Protein 5KXJ (pdb70)

Radius of gyration: 22.77 Å; Cα contacts (8 Å, |Δi|>4): 1100; chains: 1; bounding box: 61×58×51 Å

Sequence (481 aa):
MMTTPELSCDVLIIGSGAAGLSLALRLAEKHKVIVLLSKGPVDSIASHVEDTLIAGAGICDRHAVEFVASNARTCVQWLIDQGVKEVETTLVSSRAQNHPNIQVLERSNAVDLIISDKMGLPGPRRVVGAWIWWNRNKEWVETTCHAKSSVVLATGGASKVYQYTTTNPDISSGDGIAMAWRAGCRVANLEFNQFHPTALYHPQARNFLLTEALRGEGAYLKRPDGSRFMPDVDERGELAPRDIVARAIDHEMKQLGADCMFLDISHKPDDFVRQHFPMIYAKLLDLGMDLTKEPIPVVPAAHYTCGGVVVDDYGRTDVDDGLYAIGEVSYTGLHGANRMMAASSNNSSLLECCLVYGWSSAAMDIDDRRRMPSVHSSVDALPAWDESRVENADERVVIQHNWHEELRLLMWDYVGIVRTTKRLERALRRITMLQQQEIDEYYANFRVSNNLLELRNLVQVAELIVVRRCAMMRKESRGLHFTLDYPQQQLAESGPSILSPLT

Nearest PDB structures (foldseek):
  5kxj-assembly1_A  TM=1.002E+00  e=9.322E-103  Salmonella enterica subsp. enterica serovar Typhimurium str. LT2
  1chu-assembly1_A-2  TM=9.814E-01  e=1.203E-83  Escherichia coli
  1knr-assembly1_A  TM=9.264E-01  e=1.292E-79  Escherichia coli
  6b58-assembly2_C  TM=8.233E-01  e=4.698E-39  Escherichia coli
  2e5v-assembly2_B  TM=7.877E-01  e=3.736E-39  Sulfurisphaera tokodaii

Structure (mmCIF, N/CA/C/O backbone):
data_5KXJ
#
_entry.id   5KXJ
#
_cell.length_a   290.937
_cell.length_b   290.937
_cell.length_c   290.937
_cell.angle_alpha   90.00
_cell.angle_beta   90.00
_cell.angle_gamma   90.00
#
_symmetry.space_group_name_H-M   'F 41 3 2'
#
loop_
_entity.id
_entity.type
_entity.pdbx_description
1 polymer 'L-aspartate oxidase'
2 non-polymer GLYCEROL
3 non-polymer 1,2-ETHANEDIOL
4 non-polymer 'SULFATE ION'
5 non-polymer 'ASPARTIC ACID'
6 water water
#
loop_
_atom_site.group_PDB
_atom_site.id
_atom_site.type_symbol
_atom_site.label_atom_id
_atom_site.label_alt_id
_atom_site.label_comp_id
_atom_site.label_asym_id
_atom_site.label_entity_id
_atom_site.label_seq_id
_atom_site.pdbx_PDB_ins_code
_atom_site.Cartn_x
_atom_site.Cartn_y
_atom_site.Cartn_z
_atom_site.occupancy
_atom_site.B_iso_or_equiv
_atom_site.auth_seq_id
_atom_site.auth_comp_id
_atom_site.auth_asym_id
_atom_site.auth_atom_id
_atom_site.pdbx_PDB_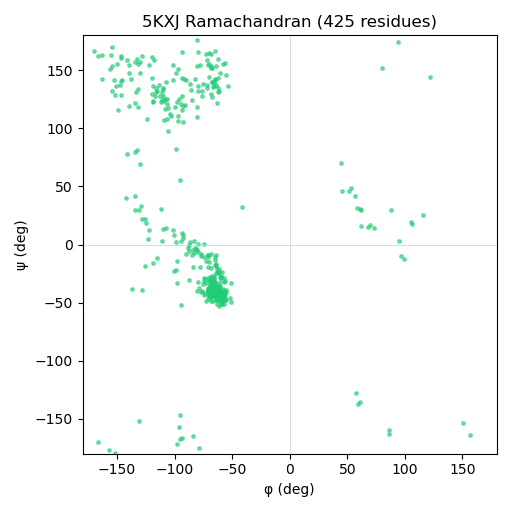model_num
ATOM 1 N N . MET A 1 1 ? 4.173 30.308 15.595 1.00 83.58 1 MET A N 1
ATOM 2 C CA . MET A 1 1 ? 5.489 29.783 15.240 1.00 77.33 1 MET A CA 1
ATOM 3 C C . MET A 1 1 ? 5.587 29.421 13.756 1.00 70.05 1 MET A C 1
ATOM 4 O O . MET A 1 1 ? 6.118 30.202 12.967 1.00 64.58 1 MET A O 1
ATOM 9 N N . MET A 1 2 ? 5.075 28.255 13.368 1.00 58.50 2 MET A N 1
ATOM 10 C CA . MET A 1 2 ? 5.189 27.811 11.981 1.00 61.02 2 MET A CA 1
ATOM 11 C C . MET A 1 2 ? 4.100 28.443 11.124 1.00 63.78 2 MET A C 1
ATOM 12 O O . MET A 1 2 ? 2.960 28.597 11.564 1.00 62.36 2 MET A O 1
ATOM 17 N N . THR A 1 3 ? 4.454 28.802 9.889 1.00 51.06 3 THR A N 1
ATOM 18 C CA . THR A 1 3 ? 3.512 29.483 9.015 1.00 54.67 3 THR A CA 1
ATOM 19 C C . THR A 1 3 ? 3.877 29.240 7.558 1.00 45.71 3 THR A C 1
ATOM 20 O O . THR A 1 3 ? 4.990 28.816 7.233 1.00 41.18 3 THR A O 1
ATOM 24 N N . THR A 1 4 ? 2.919 29.513 6.686 1.00 46.11 4 THR A N 1
ATOM 25 C CA . THR A 1 4 ? 3.141 29.371 5.253 1.00 45.34 4 THR A CA 1
ATOM 26 C C . THR A 1 4 ? 4.137 30.427 4.787 1.00 42.19 4 THR A C 1
ATOM 27 O O . THR A 1 4 ? 3.959 31.613 5.091 1.00 42.96 4 THR A O 1
ATOM 31 N N . PRO A 1 5 ? 5.185 30.045 4.061 1.00 40.50 5 PRO A N 1
ATOM 32 C CA . PRO A 1 5 ? 6.186 31.034 3.636 1.00 38.00 5 PRO A CA 1
ATOM 33 C C . PRO A 1 5 ? 5.597 32.050 2.672 1.00 42.93 5 PRO A C 1
ATOM 34 O O . PRO A 1 5 ? 4.770 31.717 1.818 1.00 35.15 5 PRO A O 1
ATOM 38 N N . GLU A 1 6 ? 6.034 33.304 2.811 1.00 39.30 6 GLU A N 1
ATOM 39 C CA . GLU A 1 6 ? 5.592 34.329 1.868 1.00 42.49 6 GLU A CA 1
ATOM 40 C C . GLU A 1 6 ? 6.169 34.097 0.482 1.00 35.04 6 GLU A C 1
ATOM 41 O O . GLU A 1 6 ? 5.539 34.462 -0.515 1.00 38.51 6 GLU A O 1
ATOM 47 N N . LEU A 1 7 ? 7.361 33.503 0.402 1.00 32.44 7 LEU A N 1
ATOM 48 C CA . LEU A 1 7 ? 8.070 33.270 -0.847 1.00 32.97 7 LEU A CA 1
ATOM 49 C C . LEU A 1 7 ? 8.516 31.817 -0.910 1.00 30.57 7 LEU A C 1
ATOM 50 O O . LEU A 1 7 ? 8.820 31.202 0.114 1.00 30.05 7 LEU A O 1
ATOM 55 N N . SER A 1 8 ? 8.553 31.272 -2.123 1.00 30.79 8 SER A N 1
ATOM 56 C CA . SER A 1 8 ? 9.056 29.924 -2.330 1.00 30.85 8 SER A CA 1
ATOM 57 C C . SER A 1 8 ? 9.764 29.868 -3.675 1.00 36.30 8 SER A C 1
ATOM 58 O O . SER A 1 8 ? 9.312 30.485 -4.645 1.00 34.35 8 SER A O 1
ATOM 61 N N . CYS A 1 9 ? 10.865 29.124 -3.729 1.00 27.80 9 CYS A N 1
ATOM 62 C CA . CYS A 1 9 ? 11.587 28.933 -4.976 1.00 30.42 9 CYS A CA 1
ATOM 63 C C . CYS A 1 9 ? 12.347 27.615 -4.903 1.00 31.09 9 CYS A C 1
ATOM 64 O O . CYS A 1 9 ? 12.436 26.986 -3.849 1.00 28.84 9 CYS A O 1
ATOM 67 N N . ASP A 1 10 ? 12.896 27.197 -6.049 1.00 24.79 10 ASP A N 1
ATOM 68 C CA . ASP A 1 10 ? 13.815 26.065 -6.059 1.00 24.95 10 ASP A CA 1
ATOM 69 C C . ASP A 1 10 ? 15.210 26.482 -5.628 1.00 29.16 10 ASP A C 1
ATOM 70 O O . ASP A 1 10 ? 15.888 25.738 -4.908 1.00 26.97 10 ASP A O 1
ATOM 75 N N . VAL A 1 11 ? 15.671 27.651 -6.075 1.00 23.68 11 VAL A N 1
ATOM 76 C CA . VAL A 1 11 ? 17.010 28.123 -5.740 1.00 19.95 11 VAL A CA 1
ATOM 77 C C . VAL A 1 11 ? 16.908 29.582 -5.336 1.00 25.92 11 VAL A C 1
ATOM 78 O O . VAL A 1 11 ? 16.424 30.407 -6.117 1.00 24.92 11 VAL A O 1
ATOM 82 N N . LEU A 1 12 ? 17.349 29.903 -4.118 1.00 21.81 12 LEU A N 1
ATOM 83 C CA . LEU A 1 12 ? 17.441 31.283 -3.664 1.00 21.03 12 LEU A CA 1
ATOM 84 C C . LEU A 1 12 ? 18.894 31.720 -3.821 1.00 25.31 12 LEU A C 1
ATOM 85 O O . LEU A 1 12 ? 19.788 31.128 -3.205 1.00 26.67 12 LEU A O 1
ATOM 90 N N . ILE A 1 13 ? 19.136 32.729 -4.656 1.00 22.93 13 ILE A N 1
ATOM 91 C CA . ILE A 1 13 ? 20.482 33.265 -4.849 1.00 21.28 13 ILE A CA 1
ATOM 92 C C . ILE A 1 13 ? 20.558 34.605 -4.144 1.00 23.67 13 ILE A C 1
ATOM 93 O O . ILE A 1 13 ? 19.843 35.545 -4.508 1.00 24.11 13 ILE A O 1
ATOM 98 N N . ILE A 1 14 ? 21.433 34.694 -3.142 1.00 21.78 14 ILE A N 1
ATOM 99 C CA . ILE A 1 14 ? 21.589 35.890 -2.330 1.00 21.78 14 ILE A CA 1
ATOM 100 C C . ILE A 1 14 ? 22.766 36.682 -2.890 1.00 27.04 14 ILE A C 1
ATOM 101 O O . ILE A 1 14 ? 23.934 36.305 -2.711 1.00 24.33 14 ILE A O 1
ATOM 106 N N . GLY A 1 15 ? 22.460 37.788 -3.564 1.00 28.15 15 GLY A N 1
ATOM 107 C CA . GLY A 1 15 ? 23.488 38.608 -4.173 1.00 29.15 15 GLY A CA 1
ATOM 108 C C . GLY A 1 15 ? 23.267 38.732 -5.664 1.00 33.16 15 GLY A C 1
ATOM 109 O O . GLY A 1 15 ? 22.810 37.784 -6.304 1.00 29.34 15 GLY A O 1
ATOM 110 N N . SER A 1 16 ? 23.572 39.895 -6.232 1.00 30.26 16 SER A N 1
ATOM 111 C CA . SER A 1 16 ? 23.208 40.183 -7.615 1.00 35.59 16 SER A CA 1
ATOM 112 C C . SER A 1 16 ? 24.388 40.721 -8.412 1.00 38.19 16 SER A C 1
ATOM 113 O O . SER A 1 16 ? 24.204 41.514 -9.337 1.00 36.26 16 SER A O 1
ATOM 116 N N . GLY A 1 17 ? 25.602 40.320 -8.066 1.00 38.82 17 GLY A N 1
ATOM 117 C CA . GLY A 1 17 ? 26.757 40.656 -8.867 1.00 35.31 17 GLY A CA 1
ATOM 118 C C . GLY A 1 17 ? 26.914 39.671 -10.004 1.00 38.85 17 GLY A C 1
ATOM 119 O O . GLY A 1 17 ? 26.013 38.890 -10.320 1.00 29.58 17 GLY A O 1
ATOM 120 N N . ALA A 1 18 ? 28.100 39.683 -10.610 1.00 30.90 18 ALA A N 1
ATOM 121 C CA . ALA A 1 18 ? 28.344 38.775 -11.729 1.00 33.52 18 ALA A CA 1
ATOM 122 C C . ALA A 1 18 ? 28.177 37.318 -11.320 1.00 30.89 18 ALA A C 1
ATOM 123 O O . ALA A 1 18 ? 27.650 36.505 -12.093 1.00 27.56 18 ALA A O 1
ATOM 125 N N . ALA A 1 19 ? 28.645 36.953 -10.121 1.00 26.02 19 ALA A N 1
ATOM 126 C CA . ALA A 1 19 ? 28.532 35.569 -9.674 1.00 28.40 19 ALA A CA 1
ATOM 127 C C . ALA A 1 19 ? 27.068 35.153 -9.548 1.00 25.14 19 ALA A C 1
ATOM 128 O O . ALA A 1 19 ? 26.655 34.118 -10.084 1.00 25.14 19 ALA A O 1
ATOM 130 N N . GLY A 1 20 ? 26.271 35.950 -8.832 1.00 25.47 20 GLY A N 1
ATOM 131 C CA . GLY A 1 20 ? 24.876 35.578 -8.632 1.00 27.27 20 GLY A CA 1
ATOM 132 C C . GLY A 1 20 ? 24.080 35.538 -9.927 1.00 27.15 20 GLY A C 1
ATOM 133 O O . GLY A 1 20 ? 23.311 34.606 -10.160 1.00 22.98 20 GLY A O 1
ATOM 134 N N . LEU A 1 21 ? 24.240 36.555 -10.777 1.00 25.11 21 LEU A N 1
ATOM 135 C CA . LEU A 1 21 ? 23.413 36.636 -11.982 1.00 23.66 21 LEU A CA 1
ATOM 136 C C . LEU A 1 21 ? 23.799 35.573 -12.999 1.00 26.44 21 LEU A C 1
ATOM 137 O O . LEU A 1 21 ? 22.925 35.007 -13.665 1.00 25.55 21 LEU A O 1
ATOM 142 N N . SER A 1 22 ? 25.104 35.303 -13.160 1.00 24.10 22 SER A N 1
ATOM 143 C CA . SER A 1 22 ? 25.493 34.261 -14.106 1.00 27.09 22 SER A CA 1
ATOM 144 C C . SER A 1 22 ? 25.023 32.897 -13.626 1.00 25.39 22 SER A C 1
ATOM 145 O O . SER A 1 22 ? 24.530 32.092 -14.421 1.00 24.75 22 SER A O 1
ATOM 148 N N . LEU A 1 23 ? 25.111 32.620 -12.319 1.00 21.96 23 LEU A N 1
ATOM 149 C CA . LEU A 1 23 ? 24.568 31.345 -11.848 1.00 21.59 23 LEU A CA 1
ATOM 150 C C . LEU A 1 23 ? 23.050 31.292 -12.029 1.00 21.49 23 LEU A C 1
ATOM 151 O O . LEU A 1 23 ? 22.487 30.228 -12.338 1.00 22.52 23 LEU A O 1
ATOM 156 N N . ALA A 1 24 ? 22.378 32.431 -11.839 1.00 21.68 24 ALA A N 1
ATOM 157 C CA . ALA A 1 24 ? 20.926 32.479 -11.994 1.00 20.86 24 ALA A CA 1
ATOM 158 C C . ALA A 1 24 ? 20.512 32.071 -13.400 1.00 26.33 24 ALA A C 1
ATOM 159 O O . ALA A 1 24 ? 19.582 31.274 -13.578 1.00 24.50 24 ALA A O 1
ATOM 161 N N . LEU A 1 25 ? 21.204 32.603 -14.415 1.00 23.64 25 LEU A N 1
ATOM 162 C CA . LEU A 1 25 ? 20.898 32.224 -15.791 1.00 27.16 25 LEU A CA 1
ATOM 163 C C . LEU A 1 25 ? 21.098 30.728 -16.019 1.00 25.66 25 LEU A C 1
ATOM 164 O O . LEU A 1 25 ? 20.303 30.096 -16.724 1.00 24.35 25 LEU A O 1
ATOM 169 N N . ARG A 1 26 ? 22.149 30.136 -15.429 1.00 23.68 26 ARG A N 1
ATOM 170 C CA . ARG A 1 26 ? 22.352 28.694 -15.560 1.00 26.09 26 ARG A CA 1
ATOM 171 C C . ARG A 1 26 ? 21.193 27.910 -14.967 1.00 21.61 26 ARG A C 1
ATOM 172 O O . ARG A 1 26 ? 20.650 27.005 -15.601 1.00 26.50 26 ARG A O 1
ATOM 180 N N . LEU A 1 27 ? 20.849 28.197 -13.712 1.00 22.11 27 LEU A N 1
ATOM 181 C CA . LEU A 1 27 ? 19.862 27.378 -13.019 1.00 22.28 27 LEU A CA 1
ATOM 182 C C . LEU A 1 27 ? 18.441 27.645 -13.505 1.00 22.57 27 LEU A C 1
ATOM 183 O O . LEU A 1 27 ? 17.590 26.746 -13.454 1.00 24.97 27 LEU A O 1
ATOM 188 N N . ALA A 1 28 ? 18.162 28.857 -13.981 1.00 22.20 28 ALA A N 1
ATOM 189 C CA . ALA A 1 28 ? 16.787 29.193 -14.359 1.00 19.68 28 ALA A CA 1
ATOM 190 C C . ALA A 1 28 ? 16.363 28.543 -15.661 1.00 24.83 28 ALA A C 1
ATOM 191 O O . ALA A 1 28 ? 15.174 28.572 -15.993 1.00 26.97 28 ALA A O 1
ATOM 193 N N . GLU A 1 29 ? 17.305 27.957 -16.400 1.00 27.11 29 GLU A N 1
ATOM 194 C CA . GLU A 1 29 ? 16.933 27.138 -17.538 1.00 27.54 29 GLU A CA 1
ATOM 195 C C . GLU A 1 29 ? 15.992 26.015 -17.111 1.00 29.65 29 GLU A C 1
ATOM 196 O O . GLU A 1 29 ? 15.108 25.624 -17.875 1.00 27.79 29 GLU A O 1
ATOM 202 N N . LYS A 1 30 ? 16.125 25.520 -15.876 1.00 24.70 30 LYS A N 1
ATOM 203 C CA . LYS A 1 30 ? 15.327 24.389 -15.409 1.00 29.37 30 LYS A CA 1
ATOM 204 C C . LYS A 1 30 ? 14.563 24.632 -14.116 1.00 28.75 30 LYS A C 1
ATOM 205 O O . LYS A 1 30 ? 13.620 23.880 -13.843 1.00 29.99 30 LYS A O 1
ATOM 211 N N . HIS A 1 31 ? 14.922 25.636 -13.320 1.00 26.91 31 HIS A N 1
ATOM 212 C CA . HIS A 1 31 ? 14.426 25.765 -11.956 1.00 26.47 31 HIS A CA 1
ATOM 213 C C . HIS A 1 31 ? 13.891 27.169 -11.725 1.00 29.36 31 HIS A C 1
ATOM 214 O O . HIS A 1 31 ? 14.296 28.113 -12.402 1.00 25.48 31 HIS A O 1
ATOM 221 N N . LYS A 1 32 ? 12.994 27.296 -10.737 1.00 25.50 32 LYS A N 1
ATOM 222 C CA . LYS A 1 32 ? 12.477 28.602 -10.322 1.00 23.68 32 LYS A CA 1
ATOM 223 C C . LYS A 1 32 ? 13.486 29.267 -9.395 1.00 25.26 32 LYS A C 1
ATOM 224 O O . LYS A 1 32 ? 13.792 28.747 -8.314 1.00 26.33 32 LYS A O 1
ATOM 230 N N . VAL A 1 33 ? 14.002 30.416 -9.810 1.00 24.15 33 VAL A N 1
ATOM 231 C CA . VAL A 1 33 ? 15.103 31.075 -9.122 1.00 23.00 33 VAL A CA 1
ATOM 232 C C . VAL A 1 33 ? 14.613 32.409 -8.579 1.00 24.99 33 VAL A C 1
ATOM 233 O O . VAL A 1 33 ? 13.934 33.158 -9.288 1.00 23.12 33 VAL A O 1
ATOM 237 N N . ILE A 1 34 ? 14.957 32.712 -7.331 1.00 22.53 34 ILE A N 1
ATOM 238 C CA . ILE A 1 34 ? 14.813 34.064 -6.796 1.00 22.82 34 ILE A CA 1
ATOM 239 C C . ILE A 1 34 ? 16.210 34.639 -6.590 1.00 25.08 34 ILE A C 1
ATOM 240 O O . ILE A 1 34 ? 17.081 33.982 -6.013 1.00 26.43 34 ILE A O 1
ATOM 245 N N . VAL A 1 35 ? 16.428 35.859 -7.072 1.00 24.91 35 VAL A N 1
ATOM 246 C CA . VAL A 1 35 ? 17.677 36.577 -6.838 1.00 23.13 35 VAL A CA 1
ATOM 247 C C . VAL A 1 35 ? 17.392 37.708 -5.863 1.00 25.21 35 VAL A C 1
ATOM 248 O O . VAL A 1 35 ? 16.515 38.540 -6.109 1.00 27.34 35 VAL A O 1
ATOM 252 N N A LEU A 1 36 ? 18.103 37.733 -4.734 0.75 24.65 36 LEU A N 1
ATOM 253 N N B LEU A 1 36 ? 18.182 37.759 -4.796 0.25 25.16 36 LEU A N 1
ATOM 254 C CA A LEU A 1 36 ? 17.965 38.827 -3.782 0.75 27.33 36 LEU A CA 1
ATOM 255 C CA B LEU A 1 36 ? 18.086 38.773 -3.758 0.25 29.10 36 LEU A CA 1
ATOM 256 C C A LEU A 1 36 ? 19.048 39.850 -4.067 0.75 27.75 36 LEU A C 1
ATOM 257 C C B LEU A 1 36 ? 19.106 39.865 -4.053 0.25 28.89 36 LEU A C 1
ATOM 258 O O A LEU A 1 36 ? 20.237 39.525 -4.019 0.75 28.31 36 LEU A O 1
ATOM 259 O O B LEU A 1 36 ? 20.314 39.615 -4.003 0.25 30.31 36 LEU A O 1
ATOM 268 N N . SER A 1 37 ? 18.631 41.072 -4.353 1.00 31.36 37 SER A N 1
ATOM 269 C CA . SER A 1 37 ? 19.513 42.199 -4.604 1.00 40.05 37 SER A CA 1
ATOM 270 C C . SER A 1 37 ? 19.346 43.221 -3.487 1.00 41.99 37 SER A C 1
ATOM 271 O O . SER A 1 37 ? 18.219 43.609 -3.158 1.00 36.65 37 SER A O 1
ATOM 274 N N . LYS A 1 38 ? 20.465 43.655 -2.905 1.00 42.01 38 LYS A N 1
ATOM 275 C CA . LYS A 1 38 ? 20.399 44.622 -1.811 1.00 52.89 38 LYS A CA 1
ATOM 276 C C . LYS A 1 38 ? 19.915 45.987 -2.287 1.00 52.38 38 LYS A C 1
ATOM 277 O O . LYS A 1 38 ? 19.272 46.717 -1.524 1.00 54.82 38 LYS A O 1
ATOM 283 N N . GLY A 1 39 ? 20.206 46.350 -3.534 1.00 58.25 39 GLY A N 1
ATOM 284 C CA . GLY A 1 39 ? 19.755 47.610 -4.077 1.00 56.25 39 GLY A CA 1
ATOM 285 C C . GLY A 1 39 ? 19.110 47.418 -5.431 1.00 73.46 39 GLY A C 1
ATOM 286 O O . GLY A 1 39 ? 18.542 46.362 -5.723 1.00 74.67 39 GLY A O 1
ATOM 287 N N . PRO A 1 40 ? 19.167 48.440 -6.283 1.00 81.74 40 PRO A N 1
ATOM 288 C CA . PRO A 1 40 ? 18.828 48.224 -7.693 1.00 91.17 40 PRO A CA 1
ATOM 289 C C . PRO A 1 40 ? 19.835 47.282 -8.333 1.00 92.40 40 PRO A C 1
ATOM 290 O O . PRO A 1 40 ? 21.031 47.327 -8.035 1.00 100.12 40 PRO A O 1
ATOM 294 N N . VAL A 1 41 ? 19.338 46.411 -9.206 1.00 86.61 41 VAL A N 1
ATOM 295 C CA . VAL A 1 41 ? 20.181 45.382 -9.807 1.00 81.57 41 VAL A CA 1
ATOM 296 C C . VAL A 1 41 ? 21.268 45.995 -10.694 1.00 87.72 41 VAL A C 1
ATOM 297 O O . VAL A 1 41 ? 21.029 46.968 -11.418 1.00 89.99 41 VAL A O 1
ATOM 301 N N . ASP A 1 61 ? 47.568 32.845 -23.392 1.00 104.03 61 ASP A N 1
ATOM 302 C CA . ASP A 1 61 ? 48.416 32.081 -22.480 1.00 96.28 61 ASP A CA 1
ATOM 303 C C . ASP A 1 61 ? 47.854 30.676 -22.249 1.00 83.37 61 ASP A C 1
ATOM 304 O O . ASP A 1 61 ? 46.644 30.451 -22.339 1.00 81.65 61 ASP A O 1
ATOM 309 N N . SER A 1 62 ? 48.744 29.733 -21.957 1.00 68.28 62 SER A N 1
ATOM 310 C CA . SER A 1 62 ? 48.354 28.344 -21.787 1.00 57.70 62 SER A CA 1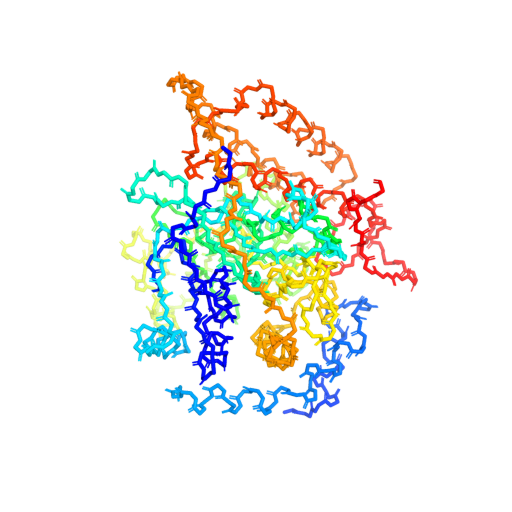
ATOM 311 C C . SER A 1 62 ? 47.753 28.109 -20.403 1.00 56.94 62 SER A C 1
ATOM 312 O O . SER A 1 62 ? 47.865 28.938 -19.494 1.00 47.07 62 SER A O 1
ATOM 315 N N . ILE A 1 63 ? 47.105 26.952 -20.253 1.00 43.50 63 ILE A N 1
ATOM 316 C CA . ILE A 1 63 ? 46.652 26.527 -18.933 1.00 40.53 63 ILE A CA 1
ATOM 317 C C . ILE A 1 63 ? 47.836 26.445 -17.979 1.00 44.83 63 ILE A C 1
ATOM 318 O O . ILE A 1 63 ? 47.765 26.907 -16.832 1.00 38.36 63 ILE A O 1
ATOM 323 N N . ALA A 1 64 ? 48.963 25.901 -18.454 1.00 39.71 64 ALA A N 1
ATOM 324 C CA . ALA A 1 64 ? 50.117 25.699 -17.583 1.00 47.28 64 ALA A CA 1
ATOM 325 C C . ALA A 1 64 ? 50.666 27.024 -17.068 1.00 46.06 64 ALA A C 1
ATOM 326 O O . ALA A 1 64 ? 51.063 27.129 -15.902 1.00 43.59 64 ALA A O 1
ATOM 328 N N . SER A 1 65 ? 50.713 28.046 -17.923 1.00 39.47 65 SER A N 1
ATOM 329 C CA . SER A 1 65 ? 51.253 29.325 -17.474 1.00 43.30 65 SER A CA 1
ATOM 330 C C . SER A 1 65 ? 50.263 30.065 -16.577 1.00 42.06 65 SER A C 1
ATOM 331 O O . SER A 1 65 ? 50.677 30.770 -15.647 1.00 40.43 65 SER A O 1
ATOM 334 N N . HIS A 1 66 ? 48.963 29.922 -16.837 1.00 36.02 66 HIS A N 1
ATOM 335 C CA . HIS A 1 66 ? 47.982 30.489 -15.919 1.00 36.32 66 HIS A CA 1
ATOM 336 C C . HIS A 1 66 ? 48.106 29.848 -14.547 1.00 33.65 66 HIS A C 1
ATOM 337 O O . HIS A 1 66 ? 48.025 30.532 -13.517 1.00 33.25 66 HIS A O 1
ATOM 344 N N . VAL A 1 67 ? 48.303 28.530 -14.511 1.00 33.18 67 VAL A N 1
ATOM 345 C CA . VAL A 1 67 ? 48.444 27.843 -13.233 1.00 30.12 67 VAL A CA 1
ATOM 346 C C . VAL A 1 67 ? 49.683 28.344 -12.500 1.00 32.19 67 VAL A C 1
ATOM 347 O O . VAL A 1 67 ? 49.631 28.669 -11.310 1.00 30.10 67 VAL A O 1
ATOM 351 N N . GLU A 1 68 ? 50.817 28.415 -13.201 1.00 31.68 68 GLU A N 1
ATOM 352 C CA . GLU A 1 68 ? 52.039 28.860 -12.540 1.00 38.05 68 GLU A CA 1
ATOM 353 C C . GLU A 1 68 ? 51.926 30.308 -12.076 1.00 32.65 68 GLU A C 1
ATOM 354 O O . GLU A 1 68 ? 52.372 30.646 -10.972 1.00 34.40 68 GLU A O 1
ATOM 360 N N . ASP A 1 69 ? 51.333 31.176 -12.902 1.00 34.94 69 ASP A N 1
ATOM 361 C CA . ASP A 1 69 ? 51.158 32.574 -12.506 1.00 40.67 69 ASP A CA 1
ATOM 362 C C . ASP A 1 69 ? 50.272 32.691 -11.275 1.00 34.28 69 ASP A C 1
ATOM 363 O O . ASP A 1 69 ? 50.544 33.501 -10.382 1.00 34.96 69 ASP A O 1
ATOM 368 N N . THR A 1 70 ? 49.200 31.896 -11.220 1.00 28.08 70 THR A N 1
ATOM 369 C CA . THR A 1 70 ? 48.307 31.919 -10.064 1.00 31.16 70 THR A CA 1
ATOM 370 C C . THR A 1 70 ? 49.023 31.465 -8.802 1.00 31.56 70 THR A C 1
ATOM 371 O O . THR A 1 70 ? 48.867 32.072 -7.734 1.00 31.64 70 THR A O 1
ATOM 375 N N . LEU A 1 71 ? 49.805 30.385 -8.904 1.00 29.77 71 LEU A N 1
ATOM 376 C CA . LEU A 1 71 ? 50.539 29.883 -7.747 1.00 29.76 71 LEU A CA 1
ATOM 377 C C . LEU A 1 71 ? 51.538 30.912 -7.238 1.00 32.48 71 LEU A C 1
ATOM 378 O O . LEU A 1 71 ? 51.701 31.081 -6.025 1.00 32.95 71 LEU A O 1
ATOM 383 N N . ILE A 1 72 ? 52.241 31.586 -8.148 1.00 31.92 72 ILE A N 1
ATOM 384 C CA . ILE A 1 72 ? 5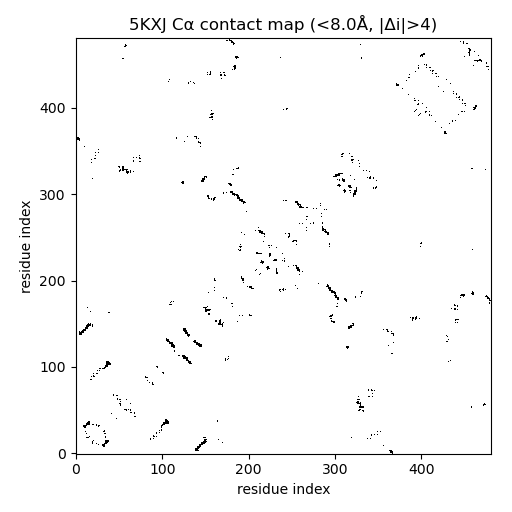3.199 32.603 -7.729 1.00 35.15 72 ILE A CA 1
ATOM 385 C C . ILE A 1 72 ? 52.474 33.745 -7.031 1.00 32.40 72 ILE A C 1
ATOM 386 O O . ILE A 1 72 ? 52.882 34.203 -5.957 1.00 33.10 72 ILE A O 1
ATOM 391 N N . ALA A 1 73 ? 51.389 34.229 -7.644 1.00 31.95 73 ALA A N 1
ATOM 392 C CA . ALA A 1 73 ? 50.614 35.313 -7.043 1.00 33.49 73 ALA A CA 1
ATOM 393 C C . ALA A 1 73 ? 50.116 34.934 -5.653 1.00 29.61 73 ALA A C 1
ATOM 394 O O . ALA A 1 73 ? 50.108 35.768 -4.741 1.00 32.48 73 ALA A O 1
ATOM 396 N N . GLY A 1 74 ? 49.715 33.677 -5.464 1.00 30.92 74 GLY A N 1
ATOM 397 C CA . GLY A 1 74 ? 49.210 33.226 -4.179 1.00 28.93 74 GLY A CA 1
ATOM 398 C C . GLY A 1 74 ? 50.259 33.021 -3.110 1.00 30.68 74 GLY A C 1
ATOM 399 O O . GLY A 1 74 ? 49.920 32.605 -1.997 1.00 30.57 74 GLY A O 1
ATOM 400 N N . ALA A 1 75 ? 51.529 33.278 -3.434 1.00 31.07 75 ALA A N 1
ATOM 401 C CA . ALA A 1 75 ? 52.636 33.272 -2.477 1.00 36.14 75 ALA A CA 1
ATOM 402 C C . ALA A 1 75 ? 52.781 31.926 -1.771 1.00 37.67 75 ALA A C 1
ATOM 403 O O . ALA A 1 75 ? 53.195 31.861 -0.612 1.00 37.60 75 ALA A O 1
ATOM 405 N N . GLY A 1 76 ? 52.443 30.840 -2.462 1.00 32.71 76 GLY A N 1
ATOM 406 C CA . GLY A 1 76 ? 52.795 29.514 -2.009 1.00 39.64 76 GLY A CA 1
ATOM 407 C C . GLY A 1 76 ? 51.752 28.773 -1.205 1.00 38.43 76 GLY A C 1
ATOM 408 O O . GLY A 1 76 ? 52.038 27.665 -0.741 1.00 36.97 76 GLY A O 1
ATOM 409 N N . ILE A 1 77 ? 50.555 29.329 -1.009 1.00 28.10 77 ILE A N 1
ATOM 410 C CA . ILE A 1 77 ? 49.553 28.598 -0.249 1.00 27.12 77 ILE A CA 1
ATOM 411 C C . ILE A 1 77 ? 48.279 28.369 -1.048 1.00 26.71 77 ILE A C 1
ATOM 412 O O . ILE A 1 77 ? 47.261 27.966 -0.479 1.00 29.15 77 ILE A O 1
ATOM 417 N N . CYS A 1 78 ? 48.308 28.601 -2.365 1.00 28.68 78 CYS A N 1
ATOM 418 C CA . CYS A 1 78 ? 47.193 28.168 -3.197 1.00 28.45 78 CYS A CA 1
ATOM 419 C C . CYS A 1 78 ? 46.945 26.684 -3.002 1.00 27.74 78 CYS A C 1
ATOM 420 O O . CYS A 1 78 ? 47.879 25.907 -2.787 1.00 27.31 78 CYS A O 1
ATOM 423 N N . ASP A 1 79 ? 45.680 26.294 -3.082 1.00 27.24 79 ASP A N 1
ATOM 424 C CA . ASP A 1 79 ? 45.320 24.891 -3.265 1.00 29.14 79 ASP A CA 1
ATOM 425 C C . ASP A 1 79 ? 45.482 24.567 -4.744 1.00 26.96 79 ASP A C 1
ATOM 426 O O . ASP A 1 79 ? 44.689 25.020 -5.577 1.00 23.84 79 ASP A O 1
ATOM 431 N N . ARG A 1 80 ? 46.501 23.769 -5.072 1.00 26.79 80 ARG A N 1
ATOM 432 C CA . ARG A 1 80 ? 46.797 23.493 -6.475 1.00 29.82 80 ARG A CA 1
ATOM 433 C C . ARG A 1 80 ? 45.626 22.818 -7.178 1.00 26.38 80 ARG A C 1
ATOM 434 O O . ARG A 1 80 ? 45.390 23.056 -8.370 1.00 27.13 80 ARG A O 1
ATOM 442 N N . HIS A 1 81 ? 44.904 21.946 -6.470 1.00 29.90 81 HIS A N 1
ATOM 443 C CA . HIS A 1 81 ? 43.718 21.306 -7.044 1.00 31.72 81 HIS A CA 1
ATOM 444 C C . HIS A 1 81 ? 42.721 22.345 -7.551 1.00 29.12 81 HIS A C 1
ATOM 445 O O . HIS A 1 81 ? 42.202 22.239 -8.671 1.00 26.70 81 HIS A O 1
ATOM 452 N N . ALA A 1 82 ? 42.435 23.356 -6.732 1.00 25.94 82 ALA A N 1
ATOM 453 C CA . ALA A 1 82 ? 41.491 24.394 -7.134 1.00 23.52 82 ALA A CA 1
ATOM 454 C C . ALA A 1 82 ? 42.044 25.238 -8.276 1.00 22.36 82 ALA A C 1
ATOM 455 O O . ALA A 1 82 ? 41.296 25.655 -9.165 1.00 24.09 82 ALA A O 1
ATOM 457 N N . VAL A 1 83 ? 43.352 25.522 -8.254 1.00 26.64 83 VAL A N 1
ATOM 458 C CA . VAL A 1 83 ? 43.965 26.312 -9.318 1.00 22.36 83 VAL A CA 1
ATOM 459 C C . VAL A 1 83 ? 43.844 25.585 -10.655 1.00 24.88 83 VAL A C 1
ATOM 460 O O . VAL A 1 83 ? 43.494 26.185 -11.678 1.00 24.71 83 VAL A O 1
ATOM 464 N N . GLU A 1 84 ? 44.165 24.288 -10.669 1.00 23.02 84 GLU A N 1
ATOM 465 C CA . GLU A 1 84 ? 44.061 23.525 -11.911 1.00 25.46 84 GLU A CA 1
ATOM 466 C C . GLU A 1 84 ? 42.615 23.389 -12.358 1.00 23.85 84 GLU A C 1
ATOM 467 O O . GLU A 1 84 ? 42.339 23.383 -13.563 1.00 23.26 84 GLU A O 1
ATOM 473 N N . PHE A 1 85 ? 41.693 23.261 -11.402 1.00 23.23 85 PHE A N 1
ATOM 474 C CA . PHE A 1 85 ? 40.262 23.184 -11.714 1.00 23.91 85 PHE A CA 1
ATOM 475 C C . PHE A 1 85 ? 39.798 24.430 -12.457 1.00 26.04 85 PHE A C 1
ATOM 476 O O . PHE A 1 85 ? 39.146 24.347 -13.505 1.00 24.35 85 PHE A O 1
ATOM 484 N N . VAL A 1 86 ? 40.143 25.601 -11.930 1.00 21.71 86 VAL A N 1
ATOM 485 C CA . VAL A 1 86 ? 39.718 26.844 -12.563 1.00 25.76 86 VAL A CA 1
ATOM 486 C C . VAL A 1 86 ? 40.432 27.048 -13.895 1.00 26.64 86 VAL A C 1
ATOM 487 O O . VAL A 1 86 ? 39.801 27.412 -14.890 1.00 23.66 86 VAL A O 1
ATOM 491 N N . ALA A 1 87 ? 41.751 26.820 -13.948 1.00 26.00 87 ALA A N 1
ATOM 492 C CA . ALA A 1 87 ? 42.475 27.085 -15.193 1.00 24.14 87 ALA A CA 1
ATOM 493 C C . ALA A 1 87 ? 42.021 26.164 -16.319 1.00 25.71 87 ALA A C 1
ATOM 494 O O . ALA A 1 87 ? 41.952 26.584 -17.484 1.00 27.29 87 ALA A O 1
ATOM 496 N N . SER A 1 88 ? 41.721 24.900 -16.000 1.00 25.77 88 SER A N 1
ATOM 497 C CA . SER A 1 88 ? 41.320 23.957 -17.043 1.00 28.15 88 SER A CA 1
ATOM 498 C C . SER A 1 88 ? 39.954 24.297 -17.621 1.00 22.88 88 SER A C 1
ATOM 499 O O . SER A 1 88 ? 39.707 24.082 -18.814 1.00 25.44 88 SER A O 1
ATOM 502 N N . ASN A 1 89 ? 39.045 24.781 -16.791 1.00 23.75 89 ASN A N 1
ATOM 503 C CA . ASN A 1 89 ? 37.677 25.041 -17.224 1.00 23.26 89 ASN A CA 1
ATOM 504 C C . ASN A 1 89 ? 37.416 26.500 -17.568 1.00 27.98 89 ASN A C 1
ATOM 505 O O . ASN A 1 89 ? 36.284 26.837 -17.922 1.00 26.23 89 ASN A O 1
ATOM 510 N N . ALA A 1 90 ? 38.434 27.360 -17.482 1.00 28.18 90 ALA A N 1
ATOM 511 C CA . ALA A 1 90 ? 38.240 28.795 -17.679 1.00 25.61 90 ALA A CA 1
ATOM 512 C C . ALA A 1 90 ? 37.691 29.108 -19.062 1.00 25.93 90 ALA A C 1
ATOM 513 O O . ALA A 1 90 ? 36.714 29.851 -19.194 1.00 27.83 90 ALA A O 1
ATOM 515 N N . ARG A 1 91 ? 38.328 28.582 -20.112 1.00 22.54 91 ARG A N 1
ATOM 516 C CA . ARG A 1 91 ? 37.941 28.971 -21.463 1.00 24.48 91 ARG A CA 1
ATOM 517 C C . ARG A 1 91 ? 36.499 28.578 -21.784 1.00 29.06 91 ARG A C 1
ATOM 518 O O . ARG A 1 91 ? 35.752 29.374 -22.369 1.00 25.76 91 ARG A O 1
ATOM 526 N N . THR A 1 92 ? 36.087 27.353 -21.433 1.00 24.79 92 THR A N 1
ATOM 527 C CA . THR A 1 92 ? 34.713 26.949 -21.754 1.00 26.37 92 THR A CA 1
ATOM 528 C C . THR A 1 92 ? 33.684 27.739 -20.940 1.00 24.62 92 THR A C 1
ATOM 529 O O . THR A 1 92 ? 32.593 28.043 -21.451 1.00 25.05 92 THR A O 1
ATOM 533 N N . CYS A 1 93 ? 34.009 28.115 -19.695 1.00 24.61 93 CYS A N 1
ATOM 534 C CA . CYS A 1 93 ? 33.067 28.897 -18.900 1.00 25.25 93 CYS A CA 1
ATOM 535 C C . CYS A 1 93 ? 33.001 30.345 -19.376 1.00 25.95 93 CYS A C 1
ATOM 536 O O . CYS A 1 93 ? 31.938 30.979 -19.304 1.00 24.71 93 CYS A O 1
ATOM 539 N N . VAL A 1 94 ? 34.108 30.884 -19.887 1.00 23.21 94 VAL A N 1
ATOM 540 C CA . VAL A 1 94 ? 34.051 32.218 -20.475 1.00 24.76 94 VAL A CA 1
ATOM 541 C C . VAL A 1 94 ? 33.277 32.186 -21.788 1.00 31.32 94 VAL A C 1
ATOM 542 O O . VAL A 1 94 ? 32.513 33.111 -22.100 1.00 26.42 94 VAL A O 1
ATOM 546 N N . GLN A 1 95 ? 33.452 31.128 -22.582 1.00 24.42 95 GLN A N 1
ATOM 547 C CA . GLN A 1 95 ? 32.655 31.018 -23.803 1.00 24.81 95 GLN A CA 1
ATOM 548 C C . GLN A 1 95 ? 31.167 30.977 -23.479 1.00 23.16 95 GLN A C 1
ATOM 549 O O . GLN A 1 95 ? 30.350 31.542 -24.215 1.00 26.16 95 GLN A O 1
ATOM 555 N N . TRP A 1 96 ? 30.794 30.269 -22.411 1.00 23.65 96 TRP A N 1
ATOM 556 C CA . TRP A 1 96 ? 29.392 30.248 -21.994 1.00 29.01 96 TRP A CA 1
ATOM 557 C C . TRP A 1 96 ? 28.899 31.659 -21.693 1.00 26.78 96 TRP A C 1
ATOM 558 O O . TRP A 1 96 ? 27.794 32.046 -22.095 1.00 24.50 96 TRP A O 1
ATOM 569 N N . LEU A 1 97 ? 29.722 32.450 -21.001 1.00 23.59 97 LEU A N 1
ATOM 570 C CA . LEU A 1 97 ? 29.333 33.816 -20.661 1.00 25.62 97 LEU A CA 1
ATOM 571 C C . LEU A 1 97 ? 29.133 34.655 -21.916 1.00 30.12 97 LEU A C 1
ATOM 572 O O . LEU A 1 97 ? 28.139 35.385 -22.036 1.00 30.12 97 LEU A O 1
ATOM 577 N N . ILE A 1 98 ? 30.061 34.552 -22.868 1.00 29.31 98 ILE A N 1
ATOM 578 C CA . ILE A 1 98 ? 29.917 35.247 -24.141 1.00 31.89 98 ILE A CA 1
ATOM 579 C C . ILE A 1 98 ? 28.623 34.842 -24.832 1.00 35.13 98 ILE A C 1
ATOM 580 O O . ILE A 1 98 ? 27.905 35.689 -25.387 1.00 33.79 98 ILE A O 1
ATOM 585 N N . ASP A 1 99 ? 28.310 33.542 -24.828 1.00 29.96 99 ASP A N 1
ATOM 586 C CA . ASP A 1 99 ? 27.113 33.068 -25.509 1.00 33.39 99 ASP A CA 1
ATOM 587 C C . ASP A 1 99 ? 25.825 33.497 -24.813 1.00 27.21 99 ASP A C 1
ATOM 588 O O . ASP A 1 99 ? 24.755 33.399 -25.423 1.00 31.76 99 ASP A O 1
ATOM 593 N N . GLN A 1 100 ? 25.901 33.955 -23.563 1.00 25.33 100 GLN A N 1
ATOM 594 C CA . GLN A 1 100 ? 24.756 34.564 -22.896 1.00 29.37 100 GLN A CA 1
ATOM 595 C C . GLN A 1 100 ? 24.427 35.926 -23.471 1.00 37.57 100 GLN A C 1
ATOM 596 O O . GLN A 1 100 ? 23.388 36.496 -23.117 1.00 39.18 100 GLN A O 1
ATOM 602 N N . GLY A 1 101 ? 25.286 36.456 -24.339 1.00 33.06 101 GLY A N 1
ATOM 603 C CA . GLY A 1 101 ? 24.983 37.667 -25.066 1.00 32.61 101 GLY A CA 1
ATOM 604 C C . GLY A 1 101 ? 25.877 38.849 -24.757 1.00 48.65 101 GLY A C 1
ATOM 605 O O . GLY A 1 101 ? 25.463 39.997 -24.932 1.00 55.99 101 GLY A O 1
ATOM 606 N N . VAL A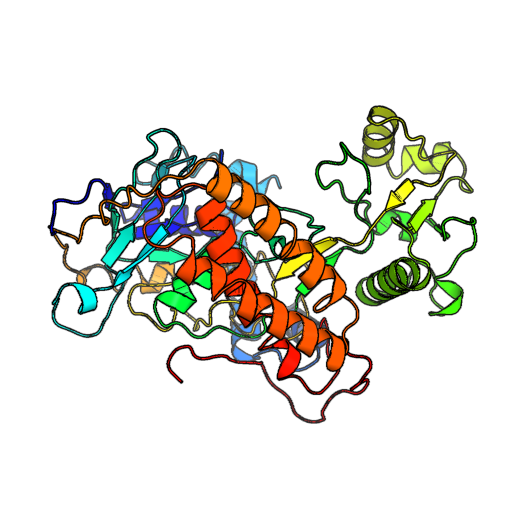 1 102 ? 27.098 38.593 -24.306 1.00 63.72 102 VAL A N 1
ATOM 607 C CA . VAL A 1 102 ? 28.036 39.675 -24.030 1.00 67.28 102 VAL A CA 1
ATOM 608 C C . VAL A 1 102 ? 28.687 40.163 -25.319 1.00 81.12 102 VAL A C 1
ATOM 609 O O . VAL A 1 102 ? 28.773 39.424 -26.303 1.00 83.03 102 VAL A O 1
ATOM 613 N N . LYS A 1 138 ? 32.563 46.980 -17.606 1.00 108.97 138 LYS A N 1
ATOM 614 C CA . LYS A 1 138 ? 31.503 46.205 -16.969 1.00 107.14 138 LYS A CA 1
ATOM 615 C C . LYS A 1 138 ? 30.312 46.038 -17.915 1.00 105.53 138 LYS A C 1
ATOM 616 O O . LYS A 1 138 ? 29.159 45.986 -17.479 1.00 111.92 138 LYS A O 1
ATOM 622 N N . GLU A 1 139 ? 30.603 45.963 -19.217 1.00 98.26 139 GLU A N 1
ATOM 623 C CA . GLU A 1 139 ? 29.602 45.564 -20.204 1.00 83.88 139 GLU A CA 1
ATOM 624 C C . GLU A 1 139 ? 29.147 44.121 -20.010 1.00 80.02 139 GLU A C 1
ATOM 625 O O . GLU A 1 139 ? 28.185 43.692 -20.658 1.00 76.62 139 GLU A O 1
ATOM 631 N N . VAL A 1 140 ? 29.838 43.360 -19.160 1.00 79.17 140 VAL A N 1
ATOM 632 C CA . VAL A 1 140 ? 29.326 42.073 -18.709 1.00 66.62 140 VAL A CA 1
ATOM 633 C C . VAL A 1 140 ? 28.118 42.274 -17.802 1.00 69.24 140 VAL A C 1
ATOM 634 O O . VAL A 1 140 ? 27.121 41.547 -17.902 1.00 50.19 140 VAL A O 1
ATOM 638 N N . GLU A 1 141 ? 28.179 43.275 -16.915 1.00 68.80 141 GLU A N 1
ATOM 639 C CA . GLU A 1 141 ? 27.059 43.541 -16.013 1.00 70.99 141 GLU A CA 1
ATOM 640 C C . GLU A 1 141 ? 25.820 43.981 -16.782 1.00 61.96 141 GLU A C 1
ATOM 641 O O . GLU A 1 141 ? 24.695 43.625 -16.415 1.00 72.04 141 GLU A O 1
ATOM 647 N N . THR A 1 142 ? 26.005 44.759 -17.849 1.00 59.78 142 THR A N 1
ATOM 648 C CA . THR A 1 142 ? 24.862 45.209 -18.637 1.00 73.26 142 THR A CA 1
ATOM 649 C C . THR A 1 142 ? 24.112 44.027 -19.229 1.00 63.42 142 THR A C 1
ATOM 650 O O . THR A 1 142 ? 22.876 43.978 -19.185 1.00 52.25 142 THR A O 1
ATOM 654 N N . THR A 1 143 ? 24.846 43.061 -19.782 1.00 50.72 143 THR A N 1
ATOM 655 C CA . THR A 1 143 ? 24.207 41.869 -20.322 1.00 49.01 143 THR A CA 1
ATOM 656 C C . THR A 1 143 ? 23.576 41.041 -19.209 1.00 38.32 143 THR A C 1
ATOM 657 O O . THR A 1 143 ? 22.407 40.645 -19.302 1.00 42.20 143 THR A O 1
ATOM 661 N N . LEU A 1 144 ? 24.328 40.784 -18.137 1.00 33.15 144 LEU A N 1
ATOM 662 C CA . LEU A 1 144 ? 23.811 39.912 -17.085 1.00 34.70 144 LEU A CA 1
ATOM 663 C C . LEU A 1 144 ? 22.576 40.512 -16.422 1.00 30.79 144 LEU A C 1
ATOM 664 O O . LEU A 1 144 ? 21.605 39.797 -16.154 1.00 32.85 144 LEU A O 1
ATOM 669 N N . VAL A 1 145 ? 22.582 41.826 -16.178 1.00 30.79 145 VAL A N 1
ATOM 670 C CA . VAL A 1 145 ? 21.438 42.459 -15.531 1.00 30.93 145 VAL A CA 1
ATOM 671 C C . VAL A 1 145 ? 20.217 42.402 -16.440 1.00 33.55 145 VAL A C 1
ATOM 672 O O . VAL A 1 145 ? 19.113 42.066 -16.000 1.00 34.29 145 VAL A O 1
ATOM 676 N N A SER A 1 146 ? 20.397 42.751 -17.714 0.69 31.56 146 SER A N 1
ATOM 677 N N B SER A 1 146 ? 20.397 42.719 -17.726 0.31 33.01 146 SER A N 1
ATOM 678 C CA A SER A 1 146 ? 19.288 42.709 -18.659 0.69 33.21 146 SER A CA 1
ATOM 679 C CA B SER A 1 146 ? 19.267 42.706 -18.651 0.31 33.92 146 SER A CA 1
ATOM 680 C C A SER A 1 146 ? 18.720 41.295 -18.775 0.69 31.33 146 SER A C 1
ATOM 681 C C B SER A 1 146 ? 18.712 41.296 -18.828 0.31 32.69 146 SER A C 1
ATOM 682 O O A SER A 1 146 ? 17.502 41.097 -18.701 0.69 34.14 146 SER A O 1
ATOM 683 O O B SER A 1 146 ? 17.491 41.105 -18.867 0.31 35.14 146 SER A O 1
ATOM 688 N N . ARG A 1 147 ? 19.591 40.295 -18.932 1.00 30.96 147 ARG A N 1
ATOM 689 C CA . ARG A 1 147 ? 19.121 38.914 -19.038 1.00 30.54 147 ARG A CA 1
ATOM 690 C C . ARG A 1 147 ? 18.390 38.482 -17.769 1.00 29.61 147 ARG A C 1
ATOM 691 O O . ARG A 1 147 ? 17.331 37.852 -17.834 1.00 27.60 147 ARG A O 1
ATOM 699 N N . ALA A 1 148 ? 18.942 38.802 -16.601 1.00 24.85 148 ALA A N 1
ATOM 700 C CA . ALA A 1 148 ? 18.329 38.324 -15.367 1.00 33.88 148 ALA A CA 1
ATOM 701 C C . ALA A 1 148 ? 16.954 38.948 -15.136 1.00 27.98 148 ALA A C 1
ATOM 702 O O . ALA A 1 148 ? 16.064 38.283 -14.594 1.00 33.11 148 ALA A O 1
ATOM 704 N N . GLN A 1 149 ? 16.753 40.201 -15.561 1.00 24.74 149 GLN A N 1
ATOM 705 C CA . GLN A 1 149 ? 15.479 40.889 -15.393 1.00 27.25 149 GLN A CA 1
ATOM 706 C C . GLN A 1 149 ? 14.457 40.505 -16.452 1.00 28.84 149 GLN A C 1
ATOM 707 O O . GLN A 1 149 ? 13.316 40.972 -16.386 1.00 29.20 149 GLN A O 1
ATOM 713 N N . ASN A 1 150 ? 14.848 39.693 -17.434 1.00 28.53 150 ASN A N 1
ATOM 714 C CA . ASN A 1 150 ? 13.961 39.315 -18.529 1.00 27.42 150 ASN A CA 1
ATOM 715 C C . ASN A 1 150 ? 13.948 37.799 -18.709 1.00 26.43 150 ASN A C 1
ATOM 716 O O . ASN A 1 150 ? 13.810 37.299 -19.827 1.00 28.10 150 ASN A O 1
ATOM 721 N N . HIS A 1 151 ? 14.096 37.064 -17.613 1.00 25.78 151 HIS A N 1
ATOM 722 C CA . HIS A 1 151 ? 14.076 35.606 -17.626 1.00 24.43 151 HIS A CA 1
ATOM 723 C C . HIS A 1 151 ? 12.793 35.131 -16.969 1.00 33.36 151 HIS A C 1
ATOM 724 O O . HIS A 1 151 ? 12.511 35.496 -15.810 1.00 28.44 151 HIS A O 1
ATOM 731 N N . PRO A 1 152 ? 11.995 34.326 -17.673 1.00 32.27 152 PRO A N 1
ATOM 732 C CA . PRO A 1 152 ? 10.722 33.861 -17.109 1.00 31.97 152 PRO A CA 1
ATOM 733 C C . PRO A 1 152 ? 10.858 33.128 -15.787 1.00 30.05 152 PRO A C 1
ATOM 734 O O . PRO A 1 152 ? 9.917 33.150 -14.980 1.00 32.40 152 PRO A O 1
ATOM 738 N N . ASN A 1 153 ? 11.987 32.465 -15.545 1.00 25.13 153 ASN A N 1
ATOM 739 C CA . ASN A 1 153 ? 12.175 31.677 -14.334 1.00 25.22 153 ASN A CA 1
ATOM 740 C C . ASN A 1 153 ? 13.025 32.376 -13.277 1.00 25.40 153 ASN A C 1
ATOM 741 O O . ASN A 1 153 ? 13.442 31.726 -12.318 1.00 26.78 153 ASN A O 1
ATOM 746 N N . ILE A 1 154 ? 13.294 33.676 -13.419 1.00 25.10 154 ILE A N 1
ATOM 747 C CA . ILE A 1 154 ? 14.020 34.435 -12.406 1.00 24.23 154 ILE A CA 1
ATOM 748 C C . ILE A 1 154 ? 13.112 35.523 -11.869 1.00 26.14 154 ILE A C 1
ATOM 749 O O . ILE A 1 154 ? 12.550 36.310 -12.639 1.00 29.11 154 ILE A O 1
ATOM 754 N N . GLN A 1 155 ? 12.974 35.576 -10.552 1.00 25.45 155 GLN A N 1
ATOM 755 C CA . GLN A 1 155 ? 12.322 36.702 -9.898 1.00 28.97 155 GLN A CA 1
ATOM 756 C C . GLN A 1 155 ? 13.416 37.490 -9.189 1.00 29.88 155 GLN A C 1
ATOM 757 O O . GLN A 1 155 ? 14.086 36.960 -8.300 1.00 25.86 155 GLN A O 1
ATOM 763 N N . VAL A 1 156 ? 13.629 38.732 -9.606 1.00 32.16 156 VAL A N 1
ATOM 764 C CA . VAL A 1 156 ? 14.622 39.585 -8.960 1.00 37.45 156 VAL A CA 1
ATOM 765 C C . VAL A 1 156 ? 13.913 40.390 -7.882 1.00 31.92 156 VAL A C 1
ATOM 766 O O . VAL A 1 156 ? 12.973 41.137 -8.166 1.00 30.25 156 VAL A O 1
ATOM 770 N N . LEU A 1 157 ? 14.331 40.212 -6.639 1.00 29.04 157 LEU A N 1
ATOM 771 C CA . LEU A 1 157 ? 13.778 40.971 -5.525 1.00 32.85 157 LEU A CA 1
ATOM 772 C C . LEU A 1 157 ? 14.789 42.042 -5.138 1.00 35.39 157 LEU A C 1
ATOM 773 O O . LEU A 1 157 ? 15.865 41.728 -4.629 1.00 36.24 157 LEU A O 1
ATOM 778 N N . GLU A 1 158 ? 14.441 43.300 -5.363 1.00 35.72 158 GLU A N 1
ATOM 779 C CA . GLU A 1 158 ? 15.356 44.382 -5.044 1.00 39.46 158 GLU A CA 1
ATOM 780 C C . GLU A 1 158 ? 15.074 44.915 -3.642 1.00 39.95 158 GLU A C 1
ATOM 781 O O . GLU A 1 158 ? 14.039 44.633 -3.040 1.00 39.89 158 GLU A O 1
ATOM 787 N N . ARG A 1 159 ? 16.019 45.691 -3.120 1.00 39.26 159 ARG A N 1
ATOM 788 C CA . ARG A 1 159 ? 15.899 46.284 -1.783 1.00 36.83 159 ARG A CA 1
ATOM 789 C C . ARG A 1 159 ? 15.412 45.255 -0.758 1.00 36.57 159 ARG A C 1
ATOM 790 O O . ARG A 1 159 ? 14.499 45.499 0.031 1.00 46.97 159 ARG A O 1
ATOM 798 N N . SER A 1 160 ? 16.020 44.070 -0.794 1.00 36.31 160 SER A N 1
ATOM 799 C CA . SER A 1 160 ? 15.715 43.029 0.173 1.00 47.40 160 SER A CA 1
ATOM 800 C C . SER A 1 160 ? 17.023 42.475 0.722 1.00 48.79 160 SER A C 1
ATOM 801 O O . SER A 1 160 ? 17.964 42.217 -0.032 1.00 51.91 160 SER A O 1
ATOM 804 N N . ASN A 1 161 ? 17.083 42.322 2.039 1.00 38.73 161 ASN A N 1
ATOM 805 C CA . ASN A 1 161 ? 18.302 41.912 2.727 1.00 35.80 161 ASN A CA 1
ATOM 806 C C . ASN A 1 161 ? 18.035 40.594 3.432 1.00 35.28 161 ASN A C 1
ATOM 807 O O . ASN A 1 161 ? 17.128 40.512 4.270 1.00 37.78 161 ASN A O 1
ATOM 812 N N . ALA A 1 162 ? 18.827 39.574 3.108 1.00 33.28 162 ALA A N 1
ATOM 813 C CA . ALA A 1 162 ? 18.758 38.321 3.847 1.00 30.93 162 ALA A CA 1
ATOM 814 C C . ALA A 1 162 ? 19.138 38.558 5.300 1.00 33.82 162 ALA A C 1
ATOM 815 O O . ALA A 1 162 ? 20.100 39.271 5.597 1.00 33.01 162 ALA A O 1
ATOM 817 N N . VAL A 1 163 ? 18.356 37.992 6.208 1.00 26.16 163 VAL A N 1
ATOM 818 C CA . VAL A 1 163 ? 18.633 38.116 7.634 1.00 25.98 163 VAL A CA 1
ATOM 819 C C . VAL A 1 163 ? 19.444 36.932 8.139 1.00 35.18 163 VAL A C 1
ATOM 820 O O . VAL A 1 163 ? 20.488 37.100 8.773 1.00 33.39 163 VAL A O 1
ATOM 824 N N . ASP A 1 164 ? 18.983 35.718 7.865 1.00 27.16 164 ASP A N 1
ATOM 825 C CA . ASP A 1 164 ? 19.664 34.520 8.335 1.00 24.38 164 ASP A CA 1
ATOM 826 C C . ASP A 1 164 ? 19.086 33.340 7.584 1.00 29.34 164 ASP A C 1
ATOM 827 O O . ASP A 1 164 ? 17.990 33.426 7.014 1.00 28.23 164 ASP A O 1
ATOM 832 N N . LEU A 1 165 ? 19.826 32.232 7.608 1.00 25.80 165 LEU A N 1
ATOM 833 C CA . LEU A 1 165 ? 19.425 31.007 6.928 1.00 22.62 165 LEU A CA 1
ATOM 834 C C . LEU A 1 165 ? 18.595 30.136 7.864 1.00 28.93 165 LEU A C 1
ATOM 835 O O . LEU A 1 165 ? 18.880 30.052 9.061 1.00 26.80 165 LEU A O 1
ATOM 840 N N . ILE A 1 166 ? 17.562 29.497 7.314 1.00 28.74 166 ILE A N 1
ATOM 841 C CA . ILE A 1 166 ? 16.684 28.621 8.086 1.00 29.02 166 ILE A CA 1
ATOM 842 C C . ILE A 1 166 ? 17.203 27.199 7.934 1.00 27.13 166 ILE A C 1
ATOM 843 O O . ILE A 1 166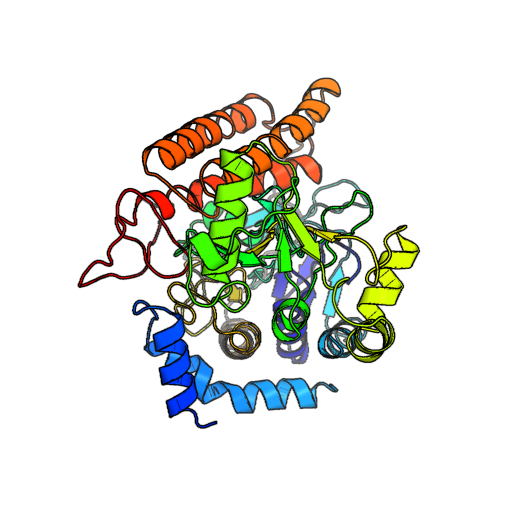 ? 17.324 26.708 6.814 1.00 25.35 166 ILE A O 1
ATOM 848 N N . ILE A 1 167 ? 17.553 26.553 9.048 1.00 28.51 167 ILE A N 1
ATOM 849 C CA . ILE A 1 167 ? 18.188 25.234 9.009 1.00 28.96 167 ILE A CA 1
ATOM 850 C C . ILE A 1 167 ? 17.180 24.188 9.474 1.00 31.52 167 ILE A C 1
ATOM 851 O O . ILE A 1 167 ? 16.439 24.407 10.443 1.00 29.92 167 ILE A O 1
ATOM 856 N N . SER A 1 168 ? 17.189 23.031 8.804 1.00 26.76 168 SER A N 1
ATOM 857 C CA . SER A 1 168 ? 16.142 22.029 8.986 1.00 28.19 168 SER A CA 1
ATOM 858 C C . SER A 1 168 ? 16.072 21.511 10.417 1.00 29.91 168 SER A C 1
ATOM 859 O O . SER A 1 168 ? 14.983 21.214 10.919 1.00 36.27 168 SER A O 1
ATOM 862 N N . ASP A 1 169 ? 17.218 21.345 11.075 1.00 32.62 169 ASP A N 1
ATOM 863 C CA . ASP A 1 169 ? 17.198 20.732 12.398 1.00 37.02 169 ASP A CA 1
ATOM 864 C C . ASP A 1 169 ? 16.620 21.657 13.467 1.00 45.97 169 ASP A C 1
ATOM 865 O O . ASP A 1 169 ? 16.273 21.179 14.551 1.00 56.51 169 ASP A O 1
ATOM 870 N N . LYS A 1 170 ? 16.471 22.949 13.181 1.00 43.06 170 LYS A N 1
ATOM 871 C CA . LYS A 1 170 ? 15.822 23.860 14.114 1.00 48.92 170 LYS A CA 1
ATOM 872 C C . LYS A 1 170 ? 14.304 23.821 14.024 1.00 54.01 170 LYS A C 1
ATOM 873 O O . LYS A 1 170 ? 13.639 24.505 14.804 1.00 58.53 170 LYS A O 1
ATOM 879 N N . MET A 1 171 ? 13.734 23.044 13.101 1.00 45.75 171 MET A N 1
ATOM 880 C CA . MET A 1 171 ? 12.289 22.876 13.032 1.00 46.63 171 MET A CA 1
ATOM 881 C C . MET A 1 171 ? 11.880 21.405 13.066 1.00 51.72 171 MET A C 1
ATOM 882 O O . MET A 1 171 ? 10.774 21.064 12.638 1.00 57.62 171 MET A O 1
ATOM 887 N N . GLY A 1 172 ? 12.740 20.529 13.579 1.00 46.91 172 GLY A N 1
ATOM 888 C CA . GLY A 1 172 ? 12.363 19.141 13.737 1.00 42.77 172 GLY A CA 1
ATOM 889 C C . GLY A 1 172 ? 12.218 18.362 12.455 1.00 51.57 172 GLY A C 1
ATOM 890 O O . GLY A 1 172 ? 11.596 17.292 12.457 1.00 51.04 172 GLY A O 1
ATOM 891 N N . LEU A 1 173 ? 12.765 18.867 11.353 1.00 47.11 173 LEU A N 1
ATOM 892 C CA . LEU A 1 173 ? 12.777 18.088 10.127 1.00 39.01 173 LEU A CA 1
ATOM 893 C C . LEU A 1 173 ? 13.778 16.946 10.260 1.00 42.33 173 LEU A C 1
ATOM 894 O O . LEU A 1 173 ? 14.892 17.150 10.762 1.00 41.25 173 LEU A O 1
ATOM 899 N N . PRO A 1 174 ? 13.423 15.746 9.815 1.00 43.54 174 PRO A N 1
ATOM 900 C CA . PRO A 1 174 ? 14.344 14.614 9.928 1.00 51.16 174 PRO A CA 1
ATOM 901 C C . PRO A 1 174 ? 15.488 14.737 8.935 1.00 46.88 174 PRO A C 1
ATOM 902 O O . PRO A 1 174 ? 15.444 15.508 7.973 1.00 44.92 174 PRO A O 1
ATOM 906 N N . GLY A 1 175 ? 16.528 13.949 9.187 1.00 42.31 175 GLY A N 1
ATOM 907 C CA . GLY A 1 175 ? 17.647 13.856 8.284 1.00 42.01 175 GLY A CA 1
ATOM 908 C C . GLY A 1 175 ? 18.771 14.802 8.641 1.00 46.04 175 GLY A C 1
ATOM 909 O O . GLY A 1 175 ? 18.663 15.625 9.559 1.00 43.14 175 GLY A O 1
ATOM 910 N N . PRO A 1 176 ? 19.888 14.686 7.926 1.00 44.58 176 PRO A N 1
ATOM 911 C CA . PRO A 1 176 ? 21.013 15.592 8.172 1.00 43.54 176 PRO A CA 1
ATOM 912 C C . PRO A 1 176 ? 20.607 17.036 7.929 1.00 43.29 176 PRO A C 1
ATOM 913 O O . PRO A 1 176 ? 19.756 17.339 7.086 1.00 34.54 176 PRO A O 1
ATOM 917 N N . ARG A 1 177 ? 21.214 17.930 8.696 1.00 34.08 177 ARG A N 1
ATOM 918 C CA . ARG A 1 177 ? 20.794 19.317 8.668 1.00 37.02 177 ARG A CA 1
ATOM 919 C C . ARG A 1 177 ? 21.120 19.933 7.316 1.00 34.60 177 ARG A C 1
ATOM 920 O O . ARG A 1 177 ? 22.154 19.642 6.703 1.00 32.41 177 ARG A O 1
ATOM 928 N N . ARG A 1 178 ? 20.194 20.750 6.834 1.00 31.04 178 ARG A N 1
ATOM 929 C CA . ARG A 1 178 ? 20.290 21.354 5.518 1.00 25.69 178 ARG A CA 1
ATOM 930 C C . ARG A 1 178 ? 19.573 22.689 5.571 1.00 26.55 178 ARG A C 1
ATOM 931 O O . ARG A 1 178 ? 18.680 22.895 6.399 1.00 28.72 178 ARG A O 1
ATOM 939 N N . VAL A 1 179 ? 19.962 23.591 4.689 1.00 24.93 179 VAL A N 1
ATOM 940 C CA . VAL A 1 179 ? 19.249 24.859 4.599 1.00 25.68 179 VAL A CA 1
ATOM 941 C C . VAL A 1 179 ? 17.935 24.602 3.881 1.00 25.92 179 VAL A C 1
ATOM 942 O O . VAL A 1 179 ? 17.870 23.809 2.932 1.00 26.34 179 VAL A O 1
ATOM 946 N N . VAL A 1 180 ? 16.865 25.220 4.375 1.00 24.59 180 VAL A N 1
ATOM 947 C CA . VAL A 1 180 ? 15.540 25.087 3.784 1.00 24.42 180 VAL A CA 1
ATOM 948 C C . VAL A 1 180 ? 14.945 26.430 3.399 1.00 25.95 180 VAL A C 1
ATOM 949 O O . VAL A 1 180 ? 13.786 26.484 2.968 1.00 26.78 180 VAL A O 1
ATOM 953 N N . GLY A 1 181 ? 15.698 27.513 3.535 1.00 28.03 181 GLY A N 1
ATOM 954 C CA . GLY A 1 181 ? 15.152 28.820 3.226 1.00 28.13 181 GLY A CA 1
ATOM 955 C C . GLY A 1 181 ? 15.924 29.905 3.958 1.00 27.31 181 GLY A C 1
ATOM 956 O O . GLY A 1 181 ? 17.030 29.677 4.446 1.00 27.95 181 GLY A O 1
ATOM 957 N N . ALA A 1 182 ? 15.313 31.082 4.011 1.00 26.87 182 ALA A N 1
ATOM 958 C CA . ALA A 1 182 ? 15.950 32.215 4.663 1.00 26.57 182 ALA A CA 1
ATOM 959 C C . ALA A 1 182 ? 14.884 33.199 5.100 1.00 31.26 182 ALA A C 1
ATOM 960 O O . ALA A 1 182 ? 13.825 33.310 4.472 1.00 29.58 182 ALA A O 1
ATOM 962 N N . TRP A 1 183 ? 15.182 33.922 6.177 1.00 27.02 183 TRP A N 1
ATOM 963 C CA . TRP A 1 183 ? 14.398 35.088 6.537 1.00 26.74 183 TRP A CA 1
ATOM 964 C C . TRP A 1 183 ? 14.958 36.289 5.790 1.00 33.93 183 TRP A C 1
ATOM 965 O O . TRP A 1 183 ? 16.177 36.439 5.654 1.00 31.32 183 TRP A O 1
ATOM 976 N N . ILE A 1 184 ? 14.059 37.124 5.278 1.00 32.96 184 ILE A N 1
ATOM 977 C CA . ILE A 1 184 ? 14.415 38.208 4.373 1.00 31.62 184 ILE A CA 1
ATOM 978 C C . ILE A 1 184 ? 13.747 39.482 4.852 1.00 35.10 184 ILE A C 1
ATOM 979 O O . ILE A 1 184 ? 12.532 39.504 5.089 1.00 37.06 184 ILE A O 1
ATOM 984 N N A TRP A 1 185 ? 14.537 40.537 5.021 0.29 35.38 185 TRP A N 1
ATOM 985 N N B TRP A 1 185 ? 14.542 40.543 4.971 0.71 32.74 185 TRP A N 1
ATOM 986 C CA A TRP A 1 185 ? 13.993 41.828 5.416 0.29 37.71 185 TRP A CA 1
ATOM 987 C CA B TRP A 1 185 ? 14.070 41.864 5.379 0.71 37.43 185 TRP A CA 1
ATOM 988 C C A TRP A 1 185 ? 13.650 42.609 4.155 0.29 39.41 185 TRP A C 1
ATOM 989 C C B TRP A 1 185 ? 13.660 42.623 4.124 0.71 39.25 185 TRP A C 1
ATOM 990 O O A TRP A 1 185 ? 14.532 42.931 3.351 0.29 38.67 185 TRP A O 1
ATOM 991 O O B TRP A 1 185 ? 14.505 42.938 3.281 0.71 38.80 185 TRP A O 1
ATOM 1012 N N . ASN A 1 186 ? 12.364 42.882 3.976 1.00 45.02 186 ASN A N 1
ATOM 1013 C CA . ASN A 1 186 ? 11.861 43.651 2.842 1.00 55.15 186 ASN A CA 1
ATOM 1014 C C . ASN A 1 186 ? 11.909 45.122 3.239 1.00 44.92 186 ASN A C 1
ATOM 1015 O O . ASN A 1 186 ? 11.131 45.562 4.086 1.00 47.56 186 ASN A O 1
ATOM 1020 N N . ARG A 1 187 ? 12.833 45.877 2.639 1.00 48.99 187 ARG A N 1
ATOM 1021 C CA . ARG A 1 187 ? 13.064 47.249 3.083 1.00 54.25 187 ARG A CA 1
ATOM 1022 C C . ARG A 1 187 ? 11.867 48.149 2.801 1.00 68.33 187 ARG A C 1
ATOM 1023 O O . ARG A 1 187 ? 11.574 49.054 3.591 1.00 69.48 187 ARG A O 1
ATOM 1031 N N . ASN A 1 188 ? 11.156 47.916 1.696 1.00 67.90 188 ASN A N 1
ATOM 1032 C CA . ASN A 1 188 ? 10.011 48.765 1.383 1.00 72.04 188 ASN A CA 1
ATOM 1033 C C . ASN A 1 188 ? 8.826 48.477 2.296 1.00 70.77 188 ASN A C 1
ATOM 1034 O O . ASN A 1 188 ? 8.033 49.379 2.582 1.00 79.58 188 ASN A O 1
ATOM 1039 N N . LYS A 1 189 ? 8.688 47.241 2.768 1.00 59.57 189 LYS A N 1
ATOM 1040 C CA . LYS A 1 189 ? 7.591 46.888 3.656 1.00 57.87 189 LYS A CA 1
ATOM 1041 C C . LYS A 1 189 ? 7.989 46.902 5.124 1.00 59.53 189 LYS A C 1
ATOM 1042 O O . LYS A 1 189 ? 7.107 46.872 5.989 1.00 63.70 189 LYS A O 1
ATOM 1048 N N . GLU A 1 190 ? 9.286 46.942 5.419 1.00 53.96 190 GLU A N 1
ATOM 1049 C CA . GLU A 1 190 ? 9.787 46.965 6.789 1.00 57.95 190 GLU A CA 1
ATOM 1050 C C . GLU A 1 190 ? 9.204 45.818 7.620 1.00 61.99 190 GLU A C 1
ATOM 1051 O O . GLU A 1 190 ? 8.706 46.005 8.731 1.00 60.29 190 GLU A O 1
ATOM 1057 N N . TRP A 1 191 ? 9.266 44.608 7.064 1.00 57.91 191 TRP A N 1
ATOM 1058 C CA . TRP A 1 191 ? 8.921 43.420 7.832 1.00 56.11 191 TRP A CA 1
ATOM 1059 C C . TRP A 1 191 ? 9.793 42.268 7.355 1.00 46.01 191 TRP A C 1
ATOM 1060 O O . TRP A 1 191 ? 10.410 42.327 6.286 1.00 49.89 191 TRP A O 1
ATOM 1071 N N . VAL A 1 192 ? 9.875 41.227 8.175 1.00 39.24 192 VAL A N 1
ATOM 1072 C CA . VAL A 1 192 ? 10.706 40.073 7.855 1.00 36.99 192 VAL A CA 1
ATOM 1073 C C . VAL A 1 192 ? 9.814 38.997 7.261 1.00 40.86 192 VAL A C 1
ATOM 1074 O O . VAL A 1 192 ? 8.843 38.566 7.895 1.00 46.22 192 VAL A O 1
ATOM 1078 N N . GLU A 1 193 ? 10.137 38.575 6.048 1.00 38.29 193 GLU A N 1
ATOM 1079 C CA . GLU A 1 193 ? 9.422 37.512 5.364 1.00 39.47 193 GLU A CA 1
ATOM 1080 C C . GLU A 1 193 ? 10.245 36.236 5.397 1.00 35.18 193 GLU A C 1
ATOM 1081 O O . GLU A 1 193 ? 11.460 36.253 5.609 1.00 34.16 193 GLU A O 1
ATOM 1087 N N A THR A 1 194 ? 9.559 35.128 5.151 0.51 34.05 194 THR A N 1
ATOM 1088 N N B THR A 1 194 ? 9.565 35.110 5.215 0.49 33.29 194 THR A N 1
ATOM 1089 C CA A THR A 1 194 ? 10.164 33.808 5.082 0.51 31.67 194 THR A CA 1
ATOM 1090 C CA B THR A 1 194 ? 10.224 33.818 5.089 0.49 30.61 194 THR A CA 1
ATOM 1091 C C A THR A 1 194 ? 10.160 33.333 3.636 0.51 32.41 194 THR A C 1
ATOM 1092 C C B THR A 1 194 ? 10.185 33.374 3.637 0.49 32.75 194 THR A C 1
ATOM 1093 O O A THR A 1 194 ? 9.131 33.414 2.962 0.51 36.11 194 THR A O 1
ATOM 1094 O O B THR A 1 194 ? 9.160 33.507 2.966 0.49 34.07 194 THR A O 1
ATOM 1101 N N . CYS A 1 195 ? 11.305 32.851 3.159 1.00 26.65 195 CYS A N 1
ATOM 1102 C CA . CYS A 1 195 ? 11.421 32.318 1.813 1.00 29.51 195 CYS A CA 1
ATOM 1103 C C . CYS A 1 195 ? 11.809 30.855 1.935 1.00 31.07 195 CYS A C 1
ATOM 1104 O O . CYS A 1 195 ? 12.863 30.543 2.487 1.00 30.72 195 CYS A O 1
ATOM 1107 N N . HIS A 1 196 ? 10.952 29.968 1.441 1.00 27.86 196 HIS A N 1
ATOM 1108 C CA . HIS A 1 196 ? 11.301 28.561 1.319 1.00 27.33 196 HIS A CA 1
ATOM 1109 C C . HIS A 1 196 ? 12.163 28.351 0.080 1.00 31.31 196 HIS A C 1
ATOM 1110 O O . HIS A 1 196 ? 11.875 28.903 -0.986 1.00 31.17 196 HIS A O 1
ATOM 1117 N N . ALA A 1 197 ? 13.224 27.554 0.222 1.00 24.54 197 ALA A N 1
ATOM 1118 C CA . ALA A 1 197 ? 14.107 27.265 -0.903 1.00 25.36 197 ALA A CA 1
ATOM 1119 C C . ALA A 1 197 ? 14.659 25.849 -0.780 1.00 26.58 197 ALA A C 1
ATOM 1120 O O . ALA A 1 197 ? 15.015 25.409 0.313 1.00 29.63 197 ALA A O 1
ATOM 1122 N N . LYS A 1 198 ? 14.750 25.148 -1.914 1.00 22.82 198 LYS A N 1
ATOM 1123 C CA . LYS A 1 198 ? 15.330 23.808 -1.906 1.00 21.50 198 LYS A CA 1
ATOM 1124 C C . LYS A 1 198 ? 16.846 23.855 -1.857 1.00 23.14 198 LYS A C 1
ATOM 1125 O O . LYS A 1 198 ? 17.474 22.916 -1.358 1.00 26.90 198 LYS A O 1
ATOM 1131 N N A SER A 1 199 ? 17.445 24.915 -2.390 0.48 23.74 199 SER A N 1
ATOM 1132 N N B SER A 1 199 ? 17.437 24.941 -2.350 0.52 23.49 199 SER A N 1
ATOM 1133 C CA A SER A 1 199 ? 18.868 25.185 -2.245 0.48 25.02 199 SER A CA 1
ATOM 1134 C CA B SER A 1 199 ? 18.865 25.195 -2.248 0.52 25.11 199 SER A CA 1
ATOM 1135 C C A SER A 1 199 ? 19.048 26.690 -2.117 0.48 24.64 199 SER A C 1
ATOM 1136 C C B SER A 1 199 ? 19.057 26.696 -2.130 0.52 24.84 199 SER A C 1
ATOM 1137 O O A SER A 1 199 ? 18.230 27.467 -2.617 0.48 23.13 199 SER A O 1
ATOM 1138 O O B SER A 1 199 ? 18.254 27.476 -2.648 0.52 23.25 199 SER A O 1
ATOM 1143 N N . VAL A 1 200 ? 20.127 27.098 -1.451 1.00 22.54 200 VAL A N 1
ATOM 1144 C CA . VAL A 1 200 ? 20.447 28.512 -1.264 1.00 21.88 200 VAL A CA 1
ATOM 1145 C C . VAL A 1 200 ? 21.893 28.722 -1.683 1.00 24.20 200 VAL A C 1
ATOM 1146 O O . VAL A 1 200 ? 22.765 27.923 -1.320 1.00 23.83 200 VAL A O 1
ATOM 1150 N N . VAL A 1 201 ? 22.147 29.770 -2.465 1.00 21.08 201 VAL A N 1
ATOM 1151 C CA . VAL A 1 201 ? 23.500 30.087 -2.918 1.00 21.63 201 VAL A CA 1
ATOM 1152 C C . VAL A 1 201 ? 23.875 31.451 -2.388 1.00 22.46 201 VAL A C 1
ATOM 1153 O O . VAL A 1 201 ? 23.175 32.444 -2.643 1.00 21.69 201 VAL A O 1
ATOM 1157 N N . LEU A 1 202 ? 24.986 31.510 -1.657 1.00 21.67 202 LEU A N 1
ATOM 1158 C CA . LEU A 1 202 ? 25.531 32.785 -1.226 1.00 22.12 202 LEU A CA 1
ATOM 1159 C C . LEU A 1 202 ? 26.398 33.334 -2.350 1.00 26.77 202 LEU A C 1
ATOM 1160 O O . LEU A 1 202 ? 27.313 32.647 -2.828 1.00 21.72 202 LEU A O 1
ATOM 1165 N N . ALA A 1 203 ? 26.090 34.547 -2.790 1.00 29.54 203 ALA A N 1
ATOM 1166 C CA . ALA A 1 203 ? 26.802 35.233 -3.859 1.00 29.96 203 ALA A CA 1
ATOM 1167 C C . ALA A 1 203 ? 26.894 36.716 -3.516 1.00 29.43 203 ALA A C 1
ATOM 1168 O O . ALA A 1 203 ? 26.757 37.588 -4.376 1.00 30.76 203 ALA A O 1
ATOM 1170 N N . THR A 1 204 ? 27.134 37.002 -2.240 1.00 27.71 204 THR A N 1
ATOM 1171 C CA . THR A 1 204 ? 26.975 38.331 -1.666 1.00 29.87 204 THR A CA 1
ATOM 1172 C C . THR A 1 204 ? 28.207 39.218 -1.796 1.00 35.24 204 THR A C 1
ATOM 1173 O O . THR A 1 204 ? 28.170 40.352 -1.315 1.00 29.73 204 THR A O 1
ATOM 1177 N N . GLY A 1 205 ? 29.296 38.743 -2.390 1.00 26.03 205 GLY A N 1
ATOM 1178 C CA . GLY A 1 205 ? 30.525 39.534 -2.410 1.00 27.65 205 GLY A CA 1
ATOM 1179 C C . GLY A 1 205 ? 31.395 39.358 -1.178 1.00 29.25 205 GLY A C 1
ATOM 1180 O O . GLY A 1 205 ? 31.246 38.424 -0.385 1.00 26.17 205 GLY A O 1
ATOM 1181 N N . GLY A 1 206 ? 32.319 40.302 -0.999 1.00 24.60 206 GLY A N 1
ATOM 1182 C CA . GLY A 1 206 ? 33.318 40.194 0.033 1.00 24.07 206 GLY A CA 1
ATOM 1183 C C . GLY A 1 206 ? 32.960 40.944 1.303 1.00 30.13 206 GLY A C 1
ATOM 1184 O O . GLY A 1 206 ? 31.791 41.204 1.610 1.00 30.11 206 GLY A O 1
ATOM 1185 N N . ALA A 1 207 ? 33.994 41.284 2.063 1.00 24.86 207 ALA A N 1
ATOM 1186 C CA . ALA A 1 207 ? 33.836 41.874 3.385 1.00 24.28 207 ALA A CA 1
ATOM 1187 C C . ALA A 1 207 ? 34.572 43.204 3.513 1.00 26.54 207 ALA A C 1
ATOM 1188 O O . ALA A 1 207 ? 34.834 43.645 4.632 1.00 24.73 207 ALA A O 1
ATOM 1190 N N . SER A 1 208 ? 34.913 43.846 2.395 1.00 27.14 208 SER A N 1
ATOM 1191 C CA . SER A 1 208 ? 35.711 45.066 2.448 1.00 25.49 208 SER A CA 1
ATOM 1192 C C . SER A 1 208 ? 35.056 46.171 3.260 1.00 28.73 208 SER A C 1
ATOM 1193 O O . SER A 1 208 ? 35.763 47.052 3.759 1.00 26.36 208 SER A O 1
ATOM 1196 N N . LYS A 1 209 ? 33.727 46.159 3.413 1.00 25.18 209 LYS A N 1
ATOM 1197 C CA . LYS A 1 209 ? 33.098 47.225 4.193 1.00 24.53 209 LYS A CA 1
ATOM 1198 C C . LYS A 1 209 ? 33.426 47.186 5.688 1.00 25.67 209 LYS A C 1
ATOM 1199 O O . LYS A 1 209 ? 33.092 48.150 6.387 1.00 28.21 209 LYS A O 1
ATOM 1205 N N . VAL A 1 210 ? 34.083 46.141 6.208 1.00 24.33 210 VAL A N 1
ATOM 1206 C CA . VAL A 1 210 ? 34.540 46.231 7.596 1.00 24.09 210 VAL A CA 1
ATOM 1207 C C . VAL A 1 210 ? 35.578 47.337 7.769 1.00 28.10 210 VAL A C 1
ATOM 1208 O O . VAL A 1 210 ? 35.850 47.749 8.896 1.00 24.05 210 VAL A O 1
ATOM 1212 N N . TYR A 1 211 ? 36.171 47.816 6.680 1.00 28.35 211 TYR A N 1
ATOM 1213 C CA . TYR A 1 211 ? 37.182 48.863 6.703 1.00 25.73 211 TYR A CA 1
ATOM 1214 C C . TYR A 1 211 ? 36.555 50.216 6.381 1.00 29.08 211 TYR A C 1
ATOM 1215 O O . TYR A 1 211 ? 35.623 50.304 5.581 1.00 29.75 211 TYR A O 1
ATOM 1224 N N . GLN A 1 212 ? 37.097 51.284 6.981 1.00 28.92 212 GLN A N 1
ATOM 1225 C CA . GLN A 1 212 ? 36.448 52.587 6.825 1.00 29.53 212 GLN A CA 1
ATOM 1226 C C . GLN A 1 212 ? 36.537 53.118 5.394 1.00 28.87 212 GLN A C 1
ATOM 1227 O O . GLN A 1 212 ? 35.665 53.882 4.972 1.00 30.36 212 GLN A O 1
ATOM 1233 N N . TYR A 1 213 ? 37.558 52.739 4.631 1.00 32.30 213 TYR A N 1
ATOM 1234 C CA . TYR A 1 213 ? 37.638 53.102 3.217 1.00 34.15 213 TYR A CA 1
ATOM 1235 C C . TYR A 1 213 ? 37.496 51.843 2.372 1.00 31.10 213 TYR A C 1
ATOM 1236 O O . TYR A 1 213 ? 38.189 50.847 2.612 1.00 28.98 213 TYR A O 1
ATOM 1245 N N A THR A 1 214 ? 36.565 51.876 1.425 0.44 31.58 214 THR A N 1
ATOM 1246 N N B THR A 1 214 ? 36.625 51.901 1.360 0.56 31.00 214 THR A N 1
ATOM 1247 C CA A THR A 1 214 ? 36.323 50.758 0.529 0.44 36.52 214 THR A CA 1
ATOM 1248 C CA B THR A 1 214 ? 36.251 50.726 0.576 0.56 36.89 214 THR A CA 1
ATOM 1249 C C A THR A 1 214 ? 36.209 51.282 -0.890 0.44 39.06 214 THR A C 1
ATOM 1250 C C B THR A 1 214 ? 35.895 51.147 -0.846 0.56 38.27 214 THR A C 1
ATOM 1251 O O A THR A 1 214 ? 35.977 52.472 -1.124 0.44 43.39 214 THR A O 1
ATOM 1252 O O B THR A 1 214 ? 35.196 52.145 -1.035 0.56 39.84 214 THR A O 1
ATOM 1259 N N . THR A 1 215 ? 36.357 50.373 -1.843 1.00 33.97 215 THR A N 1
ATOM 1260 C CA . THR A 1 215 ? 36.123 50.736 -3.238 1.00 37.22 215 THR A CA 1
ATOM 1261 C C . THR A 1 215 ? 34.691 50.472 -3.686 1.00 47.49 215 THR A C 1
ATOM 1262 O O . THR A 1 215 ? 34.213 51.129 -4.614 1.00 50.71 215 THR A O 1
ATOM 1266 N N . ASN A 1 216 ? 34.009 49.497 -3.088 1.00 52.60 216 ASN A N 1
ATOM 1267 C CA . ASN A 1 216 ? 32.667 49.098 -3.523 1.00 65.77 216 ASN A CA 1
ATOM 1268 C C . ASN A 1 216 ? 31.830 48.780 -2.296 1.00 62.47 216 ASN A C 1
ATOM 1269 O O . ASN A 1 216 ? 31.612 47.611 -1.953 1.00 66.39 216 ASN A O 1
ATOM 1274 N N . PRO A 1 217 ? 31.334 49.810 -1.604 1.00 48.30 217 PRO A N 1
ATOM 1275 C CA . PRO A 1 217 ? 30.650 49.562 -0.319 1.00 65.37 217 PRO A CA 1
ATOM 1276 C C . PRO A 1 217 ? 29.358 48.770 -0.455 1.00 76.08 217 PRO A C 1
ATOM 1277 O O . PRO A 1 217 ? 29.033 47.981 0.443 1.00 80.12 217 PRO A O 1
ATOM 1281 N N . ASP A 1 218 ? 28.614 48.949 -1.547 1.00 75.62 218 ASP A N 1
ATOM 1282 C CA . ASP A 1 218 ? 27.282 48.364 -1.644 1.00 84.80 218 ASP A CA 1
ATOM 1283 C C . ASP A 1 218 ? 27.294 46.849 -1.803 1.00 82.54 218 ASP A C 1
ATOM 1284 O O . ASP A 1 218 ? 26.226 46.234 -1.717 1.00 89.33 218 ASP A O 1
ATOM 1289 N N . ILE A 1 219 ? 28.455 46.234 -2.026 1.00 61.51 219 ILE A N 1
ATOM 1290 C CA . ILE A 1 219 ? 28.510 44.795 -2.263 1.00 67.09 219 ILE A CA 1
ATOM 1291 C C . ILE A 1 219 ? 29.522 44.136 -1.334 1.00 62.27 219 ILE A C 1
ATOM 1292 O O . ILE A 1 219 ? 30.005 43.032 -1.611 1.00 69.22 219 ILE A O 1
ATOM 1297 N N . SER A 1 220 ? 29.848 44.791 -0.218 1.00 45.28 220 SER A N 1
ATOM 1298 C CA . SER A 1 220 ? 30.957 44.291 0.587 1.00 44.08 220 SER A CA 1
ATOM 1299 C C . SER A 1 220 ? 30.636 44.247 2.075 1.00 35.94 220 SER A C 1
ATOM 1300 O O . SER A 1 220 ? 31.546 44.354 2.897 1.00 30.21 220 SER A O 1
ATOM 1303 N N . SER A 1 221 ? 29.364 44.057 2.445 1.00 37.04 221 SER A N 1
ATOM 1304 C CA . SER A 1 221 ? 28.960 44.088 3.850 1.00 41.52 221 SER A CA 1
ATOM 1305 C C . SER A 1 221 ? 29.262 42.798 4.604 1.00 44.46 221 SER A C 1
ATOM 1306 O O . SER A 1 221 ? 29.056 42.747 5.823 1.00 39.61 221 SER A O 1
ATOM 1309 N N . GLY A 1 222 ? 29.723 41.757 3.922 1.00 32.12 222 GLY A N 1
ATOM 1310 C CA . GLY A 1 222 ? 30.023 40.506 4.590 1.00 32.04 222 GLY A CA 1
ATOM 1311 C C . GLY A 1 222 ? 28.819 39.695 5.032 1.00 28.31 222 GLY A C 1
ATOM 1312 O O . GLY A 1 222 ? 28.993 38.742 5.801 1.00 30.76 222 GLY A O 1
ATOM 1313 N N . ASP A 1 223 ? 27.610 40.012 4.552 1.00 25.05 223 ASP A N 1
ATOM 1314 C CA . ASP A 1 223 ? 26.433 39.320 5.081 1.00 28.69 223 ASP A CA 1
ATOM 1315 C C . ASP A 1 223 ? 26.452 37.826 4.755 1.00 29.18 223 ASP A C 1
ATOM 1316 O O . ASP A 1 223 ? 26.064 37.008 5.597 1.00 24.99 223 ASP A O 1
ATOM 1321 N N . GLY A 1 224 ? 26.927 37.441 3.564 1.00 26.23 224 GLY A N 1
ATOM 1322 C CA . GLY A 1 224 ? 27.009 36.013 3.241 1.00 23.85 224 GLY A CA 1
ATOM 1323 C C . GLY A 1 224 ? 27.974 35.260 4.137 1.00 25.20 224 GLY A C 1
ATOM 1324 O O . GLY A 1 224 ? 27.690 34.137 4.574 1.00 23.25 224 GLY A O 1
ATOM 1325 N N . ILE A 1 225 ? 29.131 35.861 4.426 1.00 21.86 225 ILE A N 1
ATOM 1326 C CA . ILE A 1 225 ? 30.104 35.226 5.308 1.00 24.49 225 ILE A CA 1
ATOM 1327 C C . ILE A 1 225 ? 29.526 35.053 6.707 1.00 25.52 225 ILE A C 1
ATOM 1328 O O . ILE A 1 225 ? 29.661 33.987 7.325 1.00 22.07 225 ILE A O 1
ATOM 1333 N N . ALA A 1 226 ? 28.895 36.108 7.239 1.00 21.11 226 ALA A N 1
ATOM 1334 C CA . ALA A 1 226 ? 28.339 36.036 8.594 1.00 25.51 226 ALA A CA 1
ATOM 1335 C C . ALA A 1 226 ? 27.195 35.030 8.679 1.00 25.56 226 ALA A C 1
ATOM 1336 O O . ALA A 1 226 ? 27.101 34.268 9.650 1.00 24.10 226 AL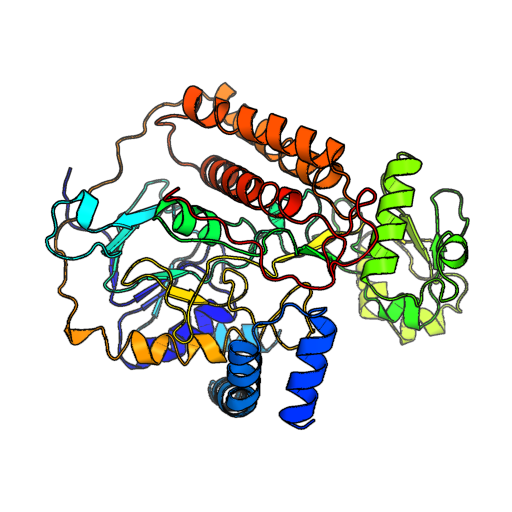A A O 1
ATOM 1338 N N . MET A 1 227 ? 26.302 35.025 7.687 1.00 23.82 227 MET A N 1
ATOM 1339 C CA . MET A 1 227 ? 25.184 34.083 7.720 1.00 24.09 227 MET A CA 1
ATOM 1340 C C . MET A 1 227 ? 25.679 32.643 7.653 1.00 23.88 227 MET A C 1
ATOM 1341 O O . MET A 1 227 ? 25.130 31.754 8.318 1.00 25.33 227 MET A O 1
ATOM 1346 N N . ALA A 1 228 ? 26.693 32.386 6.830 1.00 24.01 228 ALA A N 1
ATOM 1347 C CA . ALA A 1 228 ? 27.220 31.023 6.729 1.00 24.53 228 ALA A CA 1
ATOM 1348 C C . ALA A 1 228 ? 27.885 30.600 8.036 1.00 22.81 228 ALA A C 1
ATOM 1349 O O . ALA A 1 228 ? 27.695 29.471 8.506 1.00 24.08 228 ALA A O 1
ATOM 1351 N N . TRP A 1 229 ? 28.660 31.497 8.638 1.00 22.56 229 TRP A N 1
ATOM 1352 C CA . TRP A 1 229 ? 29.257 31.226 9.941 1.00 23.55 229 TRP A CA 1
ATOM 1353 C C . TRP A 1 229 ? 28.190 30.885 10.976 1.00 27.56 229 TRP A C 1
ATOM 1354 O O . TRP A 1 229 ? 28.330 29.909 11.731 1.00 26.39 229 TRP A O 1
ATOM 1365 N N . ARG A 1 230 ? 27.114 31.679 11.026 1.00 23.12 230 ARG A N 1
ATOM 1366 C CA . ARG A 1 230 ? 26.051 31.425 11.995 1.00 29.70 230 ARG A CA 1
ATOM 1367 C C . ARG A 1 230 ? 25.332 30.115 11.708 1.00 30.58 230 ARG A C 1
ATOM 1368 O O . ARG A 1 230 ? 24.785 29.499 12.630 1.00 27.47 230 ARG A O 1
ATOM 1376 N N . ALA A 1 231 ? 25.318 29.673 10.447 1.00 25.64 231 ALA A N 1
ATOM 1377 C CA . ALA A 1 231 ? 24.691 28.406 10.092 1.00 27.01 231 ALA A CA 1
ATOM 1378 C C . ALA A 1 231 ? 25.611 27.211 10.311 1.00 26.95 231 ALA A C 1
ATOM 1379 O O . ALA A 1 231 ? 25.173 26.068 10.126 1.00 29.12 231 ALA A O 1
ATOM 1381 N N . GLY A 1 232 ? 26.856 27.442 10.692 1.00 28.10 232 GLY A N 1
ATOM 1382 C CA . GLY A 1 232 ? 27.780 26.376 11.012 1.00 32.60 232 GLY A CA 1
ATOM 1383 C C . GLY A 1 232 ? 28.858 26.089 9.983 1.00 35.07 232 GLY A C 1
ATOM 1384 O O . GLY A 1 232 ? 29.439 24.996 10.020 1.00 31.39 232 GLY A O 1
ATOM 1385 N N . CYS A 1 233 ? 29.152 27.026 9.078 1.00 26.04 233 CYS A N 1
ATOM 1386 C CA . CYS A 1 233 ? 30.165 26.813 8.040 1.00 24.59 233 CYS A CA 1
ATOM 1387 C C . CYS A 1 233 ? 31.542 27.293 8.485 1.00 24.03 233 CYS A C 1
ATOM 1388 O O . CYS A 1 233 ? 31.674 28.333 9.135 1.00 25.37 233 CYS A O 1
ATOM 1391 N N . ARG A 1 234 ? 32.575 26.547 8.093 1.00 26.27 234 ARG A N 1
ATOM 1392 C CA . ARG A 1 234 ? 33.938 27.044 8.221 1.00 25.80 234 ARG A CA 1
ATOM 1393 C C . ARG A 1 234 ? 34.175 28.207 7.259 1.00 25.65 234 ARG A C 1
ATOM 1394 O O . ARG A 1 234 ? 33.582 28.272 6.175 1.00 23.33 234 ARG A O 1
ATOM 1402 N N . VAL A 1 235 ? 35.093 29.091 7.655 1.00 24.48 235 VAL A N 1
ATOM 1403 C CA . VAL A 1 235 ? 35.599 30.195 6.848 1.00 24.53 235 VAL A CA 1
ATOM 1404 C C . VAL A 1 235 ? 37.115 30.100 6.880 1.00 28.14 235 VAL A C 1
ATOM 1405 O O . VAL A 1 235 ? 37.698 29.417 7.726 1.00 22.78 235 VAL A O 1
ATOM 1409 N N . ALA A 1 236 ? 37.761 30.776 5.932 1.00 22.54 236 ALA A N 1
ATOM 1410 C CA . ALA A 1 236 ? 39.210 30.664 5.840 1.00 24.34 236 ALA A CA 1
ATOM 1411 C C . ALA A 1 236 ? 39.811 31.898 5.189 1.00 24.84 236 ALA A C 1
ATOM 1412 O O . ALA A 1 236 ? 39.164 32.567 4.383 1.00 22.04 236 ALA A O 1
ATOM 1414 N N . ASN A 1 237 ? 41.080 32.166 5.534 1.00 22.66 237 ASN A N 1
ATOM 1415 C CA . ASN A 1 237 ? 41.925 33.105 4.797 1.00 20.08 237 ASN A CA 1
ATOM 1416 C C . ASN A 1 237 ? 41.382 34.529 4.814 1.00 19.33 237 ASN A C 1
ATOM 1417 O O . ASN A 1 237 ? 41.669 35.323 3.901 1.00 24.62 237 ASN A O 1
ATOM 1422 N N . LEU A 1 238 ? 40.670 34.889 5.883 1.00 23.04 238 LEU A N 1
ATOM 1423 C CA . LEU A 1 238 ? 40.063 36.215 5.960 1.00 20.42 238 LEU A CA 1
ATOM 1424 C C . LEU A 1 238 ? 41.065 37.289 6.361 1.00 22.84 238 LEU A C 1
ATOM 1425 O O . LEU A 1 238 ? 40.693 38.471 6.429 1.00 23.81 238 LEU A O 1
ATOM 1430 N N . GLU A 1 239 ? 42.334 36.922 6.586 1.00 21.72 239 GLU A N 1
ATOM 1431 C CA . GLU A 1 239 ? 43.362 37.946 6.740 1.00 26.15 239 GLU A CA 1
ATOM 1432 C C . GLU A 1 239 ? 43.893 38.452 5.396 1.00 25.93 239 GLU A C 1
ATOM 1433 O O . GLU A 1 239 ? 44.673 39.411 5.366 1.00 24.82 239 GLU A O 1
ATOM 1439 N N . PHE A 1 240 ? 43.506 37.853 4.278 1.00 22.49 240 PHE A N 1
ATOM 1440 C CA . PHE A 1 240 ? 44.105 38.220 2.994 1.00 24.55 240 PHE A CA 1
ATOM 1441 C C . PHE A 1 240 ? 43.176 39.183 2.265 1.00 25.54 240 PHE A C 1
ATOM 1442 O O . PHE A 1 240 ? 42.428 38.812 1.370 1.00 26.23 240 PHE A O 1
ATOM 1450 N N . ASN A 1 241 ? 43.275 40.455 2.636 1.00 22.12 241 ASN A N 1
ATOM 1451 C CA . ASN A 1 241 ? 42.397 41.499 2.118 1.00 23.62 241 ASN A CA 1
ATOM 1452 C C . ASN A 1 241 ? 43.201 42.451 1.246 1.00 24.97 241 ASN A C 1
ATOM 1453 O O . ASN A 1 241 ? 44.211 43.009 1.692 1.00 25.82 241 ASN A O 1
ATOM 1458 N N . GLN A 1 242 ? 42.780 42.594 -0.007 1.00 24.93 242 GLN A N 1
ATOM 1459 C CA . GLN A 1 242 ? 43.497 43.421 -0.964 1.00 25.00 242 GLN A CA 1
ATOM 1460 C C . GLN A 1 242 ? 43.041 44.870 -0.837 1.00 29.66 242 GLN A C 1
ATOM 1461 O O . GLN A 1 242 ? 41.841 45.154 -0.813 1.00 28.44 242 GLN A O 1
ATOM 1467 N N . PHE A 1 243 ? 44.002 45.781 -0.781 1.00 28.29 243 PHE A N 1
ATOM 1468 C CA . PHE A 1 243 ? 43.732 47.210 -0.706 1.00 28.22 243 PHE A CA 1
ATOM 1469 C C . PHE A 1 243 ? 44.143 47.862 -2.014 1.00 34.88 243 PHE A C 1
ATOM 1470 O O . PHE A 1 243 ? 45.219 47.571 -2.543 1.00 37.50 243 PHE A O 1
ATOM 1478 N N . HIS A 1 244 ? 43.285 48.725 -2.538 1.00 34.71 244 HIS A N 1
ATOM 1479 C CA . HIS A 1 244 ? 43.687 49.561 -3.661 1.00 31.62 244 HIS A CA 1
ATOM 1480 C C . HIS A 1 244 ? 44.499 50.735 -3.125 1.00 32.27 244 HIS A C 1
ATOM 1481 O O . HIS A 1 244 ? 44.083 51.370 -2.152 1.00 32.99 244 HIS A O 1
ATOM 1488 N N . PRO A 1 245 ? 45.660 51.038 -3.707 1.00 35.85 245 PRO A N 1
ATOM 1489 C CA . PRO A 1 245 ? 46.537 52.052 -3.095 1.00 37.48 245 PRO A CA 1
ATOM 1490 C C . PRO A 1 245 ? 45.995 53.471 -3.155 1.00 36.99 245 PRO A C 1
ATOM 1491 O O . PRO A 1 245 ? 46.238 54.240 -2.220 1.00 35.30 245 PRO A O 1
ATOM 1495 N N . THR A 1 246 ? 45.295 53.865 -4.226 1.00 40.07 246 THR A N 1
ATOM 1496 C CA . THR A 1 246 ? 45.002 55.283 -4.482 1.00 46.99 246 THR A CA 1
ATOM 1497 C C . THR A 1 246 ? 43.531 55.469 -4.842 1.00 49.01 246 THR A C 1
ATOM 1498 O O . THR A 1 246 ? 43.180 55.599 -6.018 1.00 49.84 246 THR A O 1
ATOM 1502 N N . ALA A 1 247 ? 42.680 55.517 -3.826 1.00 41.40 247 ALA A N 1
ATOM 1503 C CA . ALA A 1 247 ? 41.295 55.927 -4.001 1.00 39.90 247 ALA A CA 1
ATOM 1504 C C . ALA A 1 247 ? 41.180 57.417 -3.715 1.00 46.89 247 ALA A C 1
ATOM 1505 O O . ALA A 1 247 ? 41.871 57.944 -2.840 1.00 45.72 247 ALA A O 1
ATOM 1507 N N . LEU A 1 248 ? 40.319 58.098 -4.473 1.00 49.12 248 LEU A N 1
ATOM 1508 C CA . LEU A 1 248 ? 40.132 59.531 -4.277 1.00 48.46 248 LEU A CA 1
ATOM 1509 C C . LEU A 1 248 ? 39.601 59.807 -2.877 1.00 48.29 248 LEU A C 1
ATOM 1510 O O . LEU A 1 248 ? 38.661 59.155 -2.418 1.00 48.39 248 LEU A O 1
ATOM 1515 N N . TYR A 1 249 ? 40.220 60.761 -2.189 1.00 50.28 249 TYR A N 1
ATOM 1516 C CA . TYR A 1 249 ? 39.809 61.167 -0.846 1.00 45.44 249 TYR A CA 1
ATOM 1517 C C . TYR A 1 249 ? 39.116 62.519 -0.976 1.00 52.56 249 TYR A C 1
ATOM 1518 O O . TYR A 1 249 ? 39.777 63.560 -1.044 1.00 54.32 249 TYR A O 1
ATOM 1527 N N . HIS A 1 250 ? 37.780 62.498 -1.014 1.00 57.50 250 HIS A N 1
ATOM 1528 C CA . HIS A 1 250 ? 36.994 63.701 -1.262 1.00 59.31 250 HIS A CA 1
ATOM 1529 C C . HIS A 1 250 ? 35.567 63.431 -0.819 1.00 65.36 250 HIS A C 1
ATOM 1530 O O . HIS A 1 250 ? 35.085 62.306 -1.008 1.00 63.41 250 HIS A O 1
ATOM 1537 N N . PRO A 1 251 ? 34.867 64.410 -0.231 1.00 68.55 251 PRO A N 1
ATOM 1538 C CA . PRO A 1 251 ? 33.522 64.128 0.306 1.00 70.91 251 PRO A CA 1
ATOM 1539 C C . PRO A 1 251 ? 32.529 63.637 -0.732 1.00 79.11 251 PRO A C 1
ATOM 1540 O O . PRO A 1 251 ? 31.592 62.907 -0.382 1.00 75.28 251 PRO A O 1
ATOM 1544 N N . GLN A 1 252 ? 32.698 64.016 -1.998 1.00 88.95 252 GLN A N 1
ATOM 1545 C CA . GLN A 1 252 ? 31.834 63.558 -3.078 1.00 90.27 252 GLN A CA 1
ATOM 1546 C C . GLN A 1 252 ? 32.572 62.630 -4.044 1.00 89.06 252 GLN A C 1
ATOM 1547 O O . GLN A 1 252 ? 32.254 62.578 -5.235 1.00 89.39 252 GLN A O 1
ATOM 1553 N N . ALA A 1 253 ? 33.556 61.879 -3.537 1.00 72.84 253 ALA A N 1
ATOM 1554 C CA . ALA A 1 253 ? 34.343 61.002 -4.400 1.00 75.91 253 ALA A CA 1
ATOM 1555 C C . ALA A 1 253 ? 33.535 59.809 -4.894 1.00 80.41 253 ALA A C 1
ATOM 1556 O O . ALA A 1 253 ? 33.778 59.317 -6.003 1.00 68.86 253 ALA A O 1
ATOM 1558 N N . ARG A 1 254 ? 32.584 59.328 -4.092 1.00 82.48 254 ARG A N 1
ATOM 1559 C CA . ARG A 1 254 ? 31.779 58.156 -4.436 1.00 81.64 254 ARG A CA 1
ATOM 1560 C C . ARG A 1 254 ? 32.669 56.978 -4.833 1.00 74.62 254 ARG A C 1
ATOM 1561 O O . ARG A 1 254 ? 32.451 56.311 -5.847 1.00 79.99 254 ARG A O 1
ATOM 1569 N N . ASN A 1 255 ? 33.707 56.750 -4.021 1.00 71.94 255 ASN A N 1
ATOM 1570 C CA . ASN A 1 255 ? 34.631 55.623 -4.180 1.00 70.81 255 ASN A CA 1
ATOM 1571 C C . ASN A 1 255 ? 35.363 55.656 -5.523 1.00 66.06 255 ASN A C 1
ATOM 1572 O O . ASN A 1 255 ? 35.724 54.612 -6.072 1.00 65.10 255 ASN A O 1
ATOM 1577 N N . PHE A 1 256 ? 35.597 56.851 -6.059 1.00 65.66 256 PHE A N 1
ATOM 1578 C CA . PHE A 1 256 ? 36.353 56.981 -7.297 1.00 63.75 256 PHE A CA 1
ATOM 1579 C C . PHE A 1 256 ? 37.792 56.508 -7.105 1.00 67.23 256 PHE A C 1
ATOM 1580 O O . PHE A 1 256 ? 38.436 56.808 -6.094 1.00 57.25 256 PHE A O 1
ATOM 1588 N N . LEU A 1 257 ? 38.300 55.764 -8.084 1.00 63.23 257 LEU A N 1
ATOM 1589 C CA . LEU A 1 257 ? 39.633 55.179 -8.014 1.00 54.83 257 LEU A CA 1
ATOM 1590 C C . LEU A 1 257 ? 40.562 55.867 -9.002 1.00 65.84 257 LEU A C 1
ATOM 1591 O O . LEU A 1 257 ? 40.198 56.078 -10.165 1.00 67.02 257 LEU A O 1
ATOM 1596 N N . LEU A 1 258 ? 41.758 56.211 -8.536 1.00 56.55 258 LEU A N 1
ATOM 1597 C CA . LEU A 1 258 ? 42.829 56.662 -9.412 1.00 58.50 258 LEU A CA 1
ATOM 1598 C C . LEU A 1 258 ? 43.639 55.442 -9.833 1.00 61.52 258 LEU A C 1
ATOM 1599 O O . LEU A 1 258 ? 44.182 54.728 -8.983 1.00 48.95 258 LEU A O 1
ATOM 1604 N N . THR A 1 259 ? 43.705 55.194 -11.138 1.00 65.64 259 THR A N 1
ATOM 1605 C CA . THR A 1 259 ? 44.335 53.979 -11.631 1.00 62.17 259 THR A CA 1
ATOM 1606 C C . THR A 1 259 ? 45.844 54.039 -11.446 1.00 55.01 259 THR A C 1
ATOM 1607 O O . THR A 1 259 ? 46.447 55.115 -11.390 1.00 54.97 259 THR A O 1
ATOM 1611 N N . GLU A 1 260 ? 46.462 52.861 -11.353 1.00 55.06 260 GLU A N 1
ATOM 1612 C CA . GLU A 1 260 ? 47.918 52.814 -11.321 1.00 62.73 260 GLU A CA 1
ATOM 1613 C C . GLU A 1 260 ? 48.543 53.311 -12.617 1.00 68.11 260 GLU A C 1
ATOM 1614 O O . GLU A 1 260 ? 49.751 53.570 -12.642 1.00 67.11 260 GLU A O 1
ATOM 1620 N N . ALA A 1 261 ? 47.753 53.462 -13.685 1.00 66.28 261 ALA A N 1
ATOM 1621 C CA . ALA A 1 261 ? 48.284 54.007 -14.927 1.00 70.29 261 ALA A CA 1
ATOM 1622 C C . ALA A 1 261 ? 48.819 55.421 -14.740 1.00 74.07 261 ALA A C 1
ATOM 1623 O O . ALA A 1 261 ? 49.726 55.840 -15.468 1.00 73.82 261 ALA A O 1
ATOM 1625 N N . LEU A 1 262 ? 48.275 56.170 -13.774 1.00 69.25 262 LEU A N 1
ATOM 1626 C CA . LEU A 1 262 ? 48.771 57.519 -13.516 1.00 68.70 262 LEU A CA 1
ATOM 1627 C C . LEU A 1 262 ? 50.233 57.487 -13.092 1.00 68.11 262 LEU A C 1
ATOM 1628 O O . LEU A 1 262 ? 51.058 58.261 -13.593 1.00 65.87 262 LEU A O 1
ATOM 1633 N N . ARG A 1 263 ? 50.571 56.591 -12.163 1.00 66.24 263 ARG A N 1
ATOM 1634 C CA . ARG A 1 263 ? 51.961 56.431 -11.757 1.00 66.28 263 ARG A CA 1
ATOM 1635 C C . ARG A 1 263 ? 52.797 55.809 -12.868 1.00 73.04 263 ARG A C 1
ATOM 1636 O O . ARG A 1 263 ? 53.972 56.165 -13.030 1.00 68.50 263 ARG A O 1
ATOM 1644 N N . GLY A 1 264 ? 52.205 54.899 -13.649 1.00 70.30 264 GLY A N 1
ATOM 1645 C CA . GLY A 1 264 ? 52.900 54.355 -14.803 1.00 72.60 264 GLY A CA 1
ATOM 1646 C C . GLY A 1 264 ? 53.355 55.418 -15.783 1.00 78.07 264 GLY A C 1
ATOM 1647 O O . GLY A 1 264 ? 54.398 55.270 -16.426 1.00 83.66 264 GLY A O 1
ATOM 1648 N N . GLU A 1 265 ? 52.596 56.506 -15.903 1.00 73.18 265 GLU A N 1
ATOM 1649 C CA . GLU A 1 265 ? 52.965 57.617 -16.767 1.00 78.46 265 GLU A CA 1
ATOM 1650 C C . GLU A 1 265 ? 53.737 58.709 -16.032 1.00 82.95 265 GLU A C 1
ATOM 1651 O O . GLU A 1 265 ? 53.939 59.790 -16.593 1.00 79.03 265 GLU A O 1
ATOM 1657 N N . GLY A 1 266 ? 54.161 58.461 -14.800 1.00 81.04 266 GLY A N 1
ATOM 1658 C CA . GLY A 1 266 ? 55.058 59.349 -14.096 1.00 81.40 266 GLY A CA 1
ATOM 1659 C C . GLY A 1 266 ? 54.472 60.198 -12.972 1.00 81.47 266 GLY A C 1
ATOM 1660 O O . GLY A 1 266 ? 55.108 61.187 -12.581 1.00 77.25 266 GLY A O 1
ATOM 1661 N N . ALA A 1 267 ? 53.301 59.850 -12.445 1.00 77.44 267 ALA A N 1
ATOM 1662 C CA . ALA A 1 267 ? 52.743 60.607 -11.331 1.00 74.00 267 ALA A CA 1
ATOM 1663 C C . ALA A 1 267 ? 53.556 60.367 -10.065 1.00 67.76 267 ALA A C 1
ATOM 1664 O O . ALA A 1 267 ? 54.057 59.264 -9.829 1.00 65.98 267 ALA A O 1
ATOM 1666 N N . TYR A 1 268 ? 53.695 61.410 -9.254 1.00 68.18 268 TYR A N 1
ATOM 1667 C CA . TYR A 1 268 ? 54.399 61.321 -7.985 1.00 63.53 268 TYR A CA 1
ATOM 1668 C C . TYR A 1 268 ? 53.408 61.112 -6.846 1.00 58.21 268 TYR A C 1
ATOM 1669 O O . TYR A 1 268 ? 52.248 61.524 -6.923 1.00 59.91 268 TYR A O 1
ATOM 1678 N N . LEU A 1 269 ? 53.874 60.446 -5.793 1.00 58.32 269 LEU A N 1
ATOM 1679 C CA . LEU A 1 269 ? 53.120 60.296 -4.555 1.00 59.78 269 LEU A CA 1
ATOM 1680 C C . LEU A 1 269 ? 53.769 61.192 -3.512 1.00 63.59 269 LEU A C 1
ATOM 1681 O O . LEU A 1 269 ? 54.960 61.042 -3.217 1.00 58.21 269 LEU A O 1
ATOM 1686 N N . LYS A 1 270 ? 52.993 62.126 -2.969 1.00 57.59 270 LYS A N 1
ATOM 1687 C CA . LYS A 1 270 ? 53.527 63.196 -2.142 1.00 56.73 270 LYS A CA 1
ATOM 1688 C C . LYS A 1 270 ? 52.933 63.156 -0.742 1.00 66.68 270 LYS A C 1
ATOM 1689 O O . LYS A 1 270 ? 51.754 62.831 -0.559 1.00 59.96 270 LYS A O 1
ATOM 1695 N N . ARG A 1 271 ? 53.771 63.485 0.241 1.00 65.01 271 ARG A N 1
ATOM 1696 C CA . ARG A 1 271 ? 53.316 63.788 1.581 1.00 61.34 271 ARG A CA 1
ATOM 1697 C C . ARG A 1 271 ? 52.546 65.104 1.558 1.00 64.24 271 ARG A C 1
ATOM 1698 O O . ARG A 1 271 ? 52.636 65.868 0.594 1.00 62.87 271 ARG A O 1
ATOM 1706 N N . PRO A 1 272 ? 51.779 65.400 2.610 1.00 56.92 272 PRO A N 1
ATOM 1707 C CA . PRO A 1 272 ? 51.150 66.728 2.697 1.00 59.42 272 PRO A CA 1
ATOM 1708 C C . PRO A 1 272 ? 52.117 67.879 2.494 1.00 67.19 272 PRO A C 1
ATOM 1709 O O . PRO A 1 272 ? 51.724 68.905 1.923 1.00 69.69 272 PRO A O 1
ATOM 1713 N N . ASP A 1 273 ? 53.374 67.742 2.921 1.00 71.80 273 ASP A N 1
ATOM 1714 C CA . ASP A 1 273 ? 54.327 68.836 2.773 1.00 71.95 273 ASP A CA 1
ATOM 1715 C C . ASP A 1 273 ? 54.965 68.894 1.389 1.00 69.69 273 ASP A C 1
ATOM 1716 O O . ASP A 1 273 ? 55.837 69.739 1.168 1.00 75.54 273 ASP A O 1
ATOM 1721 N N . GLY A 1 274 ? 54.567 68.021 0.465 1.00 70.41 274 GLY A N 1
ATOM 1722 C CA . GLY A 1 274 ? 55.046 68.059 -0.899 1.00 74.06 274 GLY A CA 1
ATOM 1723 C C . GLY A 1 274 ? 56.159 67.085 -1.228 1.00 75.25 274 GLY A C 1
ATOM 1724 O O . GLY A 1 274 ? 56.451 66.892 -2.413 1.00 75.91 274 GLY A O 1
ATOM 1725 N N . SER A 1 275 ? 56.782 66.465 -0.230 1.00 73.27 275 SER A N 1
ATOM 1726 C CA . SER A 1 275 ? 57.910 65.579 -0.487 1.00 73.34 275 SER A CA 1
ATOM 1727 C C . SER A 1 275 ? 57.438 64.196 -0.931 1.00 76.41 275 SER A C 1
ATOM 1728 O O . SER A 1 275 ? 56.337 63.746 -0.592 1.00 74.90 275 SER A O 1
ATOM 1731 N N . ARG A 1 276 ? 58.292 63.518 -1.696 1.00 71.17 276 ARG A N 1
ATOM 1732 C CA . ARG A 1 276 ? 57.984 62.194 -2.219 1.00 75.15 276 ARG A CA 1
ATOM 1733 C C . ARG A 1 276 ? 58.522 61.124 -1.275 1.00 68.61 276 ARG A C 1
ATOM 1734 O O . ARG A 1 276 ? 59.699 61.149 -0.901 1.00 68.73 276 ARG A O 1
ATOM 1742 N N . PHE A 1 277 ? 57.655 60.192 -0.881 1.00 57.60 277 PHE A N 1
ATOM 1743 C CA . PHE A 1 277 ? 58.034 59.184 0.102 1.00 62.76 277 PHE A CA 1
ATOM 1744 C C . PHE A 1 277 ? 58.392 57.831 -0.502 1.00 62.88 277 PHE A C 1
ATOM 1745 O O . PHE A 1 277 ? 59.112 57.063 0.145 1.00 65.69 277 PHE A O 1
ATOM 1753 N N . MET A 1 278 ? 57.920 57.517 -1.709 1.00 58.77 278 MET A N 1
ATOM 1754 C CA . MET A 1 278 ? 58.174 56.187 -2.262 1.00 65.44 278 MET A CA 1
ATOM 1755 C C . MET A 1 278 ? 59.655 55.892 -2.493 1.00 76.07 278 MET A C 1
ATOM 1756 O O . MET A 1 278 ? 60.086 54.774 -2.157 1.00 71.17 278 MET A O 1
ATOM 1761 N N . PRO A 1 279 ? 60.473 56.798 -3.049 1.00 79.86 279 PRO A N 1
ATOM 1762 C CA . PRO A 1 279 ? 61.898 56.462 -3.210 1.00 75.48 279 PRO A CA 1
ATOM 1763 C C . PRO A 1 279 ? 62.588 56.151 -1.896 1.00 77.82 279 PRO A C 1
ATOM 1764 O O . PRO A 1 279 ? 63.557 55.381 -1.879 1.00 80.58 279 PRO A O 1
ATOM 1768 N N . ASP A 1 280 ? 62.100 56.711 -0.788 1.00 78.73 280 ASP A N 1
ATOM 1769 C CA . ASP A 1 280 ? 62.702 56.450 0.513 1.00 78.56 280 ASP A CA 1
ATOM 1770 C C . ASP A 1 280 ? 62.502 55.012 0.973 1.00 77.38 280 ASP A C 1
ATOM 1771 O O . ASP A 1 280 ? 63.255 54.544 1.832 1.00 80.51 280 ASP A O 1
ATOM 1776 N N . VAL A 1 281 ? 61.516 54.303 0.427 1.00 70.25 281 VAL A N 1
ATOM 1777 C CA . VAL A 1 281 ? 61.204 52.956 0.889 1.00 67.32 281 VAL A CA 1
ATOM 1778 C C . VAL A 1 281 ? 61.370 51.891 -0.188 1.00 64.58 281 VAL A C 1
ATOM 1779 O O . VAL A 1 281 ? 61.421 50.696 0.153 1.00 59.38 281 VAL A O 1
ATOM 1783 N N . ASP A 1 282 ? 61.444 52.254 -1.468 1.00 55.94 282 ASP A N 1
ATOM 1784 C CA . ASP A 1 282 ? 61.577 51.258 -2.523 1.00 57.00 282 ASP A CA 1
ATO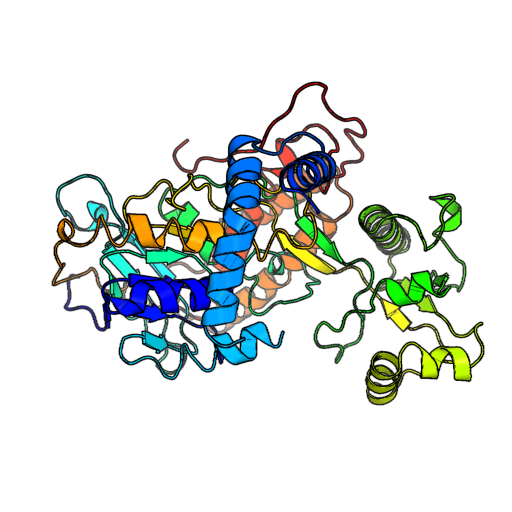M 1785 C C . ASP A 1 282 ? 62.255 51.903 -3.718 1.00 65.01 282 ASP A C 1
ATOM 1786 O O . ASP A 1 282 ? 61.861 52.994 -4.140 1.00 71.75 282 ASP A O 1
ATOM 1791 N N . GLU A 1 283 ? 63.265 51.220 -4.260 1.00 71.79 283 GLU A N 1
ATOM 1792 C CA . GLU A 1 283 ? 64.034 51.764 -5.373 1.00 80.43 283 GLU A CA 1
ATOM 1793 C C . GLU A 1 283 ? 63.181 52.010 -6.610 1.00 74.95 283 GLU A C 1
ATOM 1794 O O . GLU A 1 283 ? 63.545 52.845 -7.444 1.00 82.04 283 GLU A O 1
ATOM 1800 N N . ARG A 1 284 ? 62.057 51.310 -6.747 1.00 74.90 284 ARG A N 1
ATOM 1801 C CA . ARG A 1 284 ? 61.155 51.508 -7.873 1.00 71.13 284 ARG A CA 1
ATOM 1802 C C . ARG A 1 284 ? 60.230 52.706 -7.694 1.00 68.49 284 ARG A C 1
ATOM 1803 O O . ARG A 1 284 ? 59.475 53.023 -8.620 1.00 65.56 284 ARG A O 1
ATOM 1811 N N . GLY A 1 285 ? 60.269 53.374 -6.542 1.00 65.26 285 GLY A N 1
ATOM 1812 C CA . GLY A 1 285 ? 59.470 54.575 -6.353 1.00 64.02 285 GLY A CA 1
ATOM 1813 C C . GLY A 1 285 ? 57.989 54.310 -6.534 1.00 58.34 285 GLY A C 1
ATOM 1814 O O . GLY A 1 285 ? 57.449 53.299 -6.073 1.00 53.54 285 GLY A O 1
ATOM 1815 N N . GLU A 1 286 ? 57.318 55.230 -7.233 1.00 62.78 286 GLU A N 1
ATOM 1816 C CA . GLU A 1 286 ? 55.895 55.088 -7.520 1.00 58.51 286 GLU A CA 1
ATOM 1817 C C . GLU A 1 286 ? 55.584 53.889 -8.408 1.00 60.16 286 GLU A C 1
ATOM 1818 O O . GLU A 1 286 ? 54.406 53.561 -8.581 1.00 57.41 286 GLU A O 1
ATOM 1824 N N . LEU A 1 287 ? 56.595 53.232 -8.973 1.00 59.95 287 LEU A N 1
ATOM 1825 C CA . LEU A 1 287 ? 56.391 52.060 -9.815 1.00 56.90 287 LEU A CA 1
ATOM 1826 C C . LEU A 1 287 ? 56.472 50.752 -9.038 1.00 56.05 287 LEU A C 1
ATOM 1827 O O . LEU A 1 287 ? 56.427 49.681 -9.649 1.00 58.30 287 LEU A O 1
ATOM 1832 N N . ALA A 1 288 ? 56.594 50.815 -7.710 1.00 55.27 288 ALA A N 1
ATOM 1833 C CA . ALA A 1 288 ? 56.628 49.610 -6.897 1.00 48.98 288 ALA A CA 1
ATOM 1834 C C . ALA A 1 288 ? 55.316 48.836 -7.038 1.00 50.11 288 ALA A C 1
ATOM 1835 O O . ALA A 1 288 ? 54.296 49.393 -7.455 1.00 51.69 288 ALA A O 1
ATOM 1837 N N . PRO A 1 289 ? 55.324 47.543 -6.707 1.00 43.20 289 PRO A N 1
ATOM 1838 C CA . PRO A 1 289 ? 54.080 46.767 -6.749 1.00 43.01 289 PRO A CA 1
ATOM 1839 C C . PRO A 1 289 ? 52.993 47.362 -5.861 1.00 39.68 289 PRO A C 1
ATOM 1840 O O . PRO A 1 289 ? 53.267 48.056 -4.878 1.00 40.91 289 PRO A O 1
ATOM 1844 N N . ARG A 1 290 ? 51.743 47.056 -6.224 1.00 37.17 290 ARG A N 1
ATOM 1845 C CA . ARG A 1 290 ? 50.569 47.647 -5.584 1.00 35.06 290 ARG A CA 1
ATOM 1846 C C . ARG A 1 290 ? 50.618 47.535 -4.061 1.00 37.87 290 ARG A C 1
ATOM 1847 O O . ARG A 1 290 ? 50.390 48.519 -3.348 1.00 36.88 290 ARG A O 1
ATOM 1855 N N . ASP A 1 291 ? 50.892 46.337 -3.540 1.00 34.44 291 ASP A N 1
ATOM 1856 C CA . ASP A 1 291 ? 50.848 46.157 -2.089 1.00 38.71 291 ASP A CA 1
ATOM 1857 C C . ASP A 1 291 ? 51.937 46.960 -1.385 1.00 35.41 291 ASP A C 1
ATOM 1858 O O . ASP A 1 291 ? 51.736 47.413 -0.252 1.00 36.11 291 ASP A O 1
ATOM 1863 N N . ILE A 1 292 ? 53.086 47.149 -2.035 1.00 38.11 292 ILE A N 1
ATOM 1864 C CA . ILE A 1 292 ? 54.157 47.943 -1.441 1.00 37.72 292 ILE A CA 1
ATOM 1865 C C . ILE A 1 292 ? 53.766 49.414 -1.399 1.00 41.09 292 ILE A C 1
ATOM 1866 O O . ILE A 1 292 ? 54.036 50.114 -0.414 1.00 39.34 292 ILE A O 1
ATOM 1871 N N . VAL A 1 293 ? 53.118 49.905 -2.457 1.00 38.73 293 VAL A N 1
ATOM 1872 C CA . VAL A 1 293 ? 52.622 51.281 -2.455 1.00 38.75 293 VAL A CA 1
ATOM 1873 C C . VAL A 1 293 ? 51.591 51.474 -1.348 1.00 38.86 293 VAL A C 1
ATOM 1874 O O . VAL A 1 293 ? 51.638 52.457 -0.600 1.00 38.93 293 VAL A O 1
ATOM 1878 N N . ALA A 1 294 ? 50.646 50.535 -1.223 1.00 33.99 294 ALA A N 1
ATOM 1879 C CA . ALA A 1 294 ? 49.615 50.656 -0.194 1.00 33.30 294 ALA A CA 1
ATOM 1880 C C . ALA A 1 294 ? 50.221 50.700 1.209 1.00 34.90 294 ALA A C 1
ATOM 1881 O O . ALA A 1 294 ? 49.809 51.518 2.042 1.00 33.91 294 ALA A O 1
ATOM 1883 N N . ARG A 1 295 ? 51.189 49.821 1.494 1.00 33.12 295 ARG A N 1
ATOM 1884 C CA . ARG A 1 295 ? 51.825 49.818 2.812 1.00 36.88 295 ARG A CA 1
ATOM 1885 C C . ARG A 1 295 ? 52.528 51.134 3.086 1.00 42.72 295 ARG A C 1
ATOM 1886 O O . ARG A 1 295 ? 52.488 51.647 4.213 1.00 36.57 295 ARG A O 1
ATOM 1894 N N . ALA A 1 296 ? 53.189 51.691 2.069 1.00 36.60 296 ALA A N 1
ATOM 1895 C CA . ALA A 1 296 ? 53.909 52.941 2.270 1.00 40.36 296 ALA A CA 1
ATOM 1896 C C . ALA A 1 296 ? 52.948 54.085 2.566 1.00 46.67 296 ALA A C 1
ATOM 1897 O O . ALA A 1 296 ? 53.227 54.935 3.419 1.00 46.42 296 ALA A O 1
ATOM 1899 N N . ILE A 1 297 ? 51.819 54.131 1.860 1.00 39.12 297 ILE A N 1
ATOM 1900 C CA . ILE A 1 297 ? 50.835 55.174 2.119 1.00 42.79 297 ILE A CA 1
ATOM 1901 C C . ILE A 1 297 ? 50.258 55.023 3.521 1.00 44.12 297 ILE A C 1
ATOM 1902 O O . ILE A 1 297 ? 50.130 56.007 4.262 1.00 41.97 297 ILE A O 1
ATOM 1907 N N . ASP A 1 298 ? 49.914 53.788 3.906 1.00 39.66 298 ASP A N 1
ATOM 1908 C CA . ASP A 1 298 ? 49.417 53.519 5.255 1.00 36.88 298 ASP A CA 1
ATOM 1909 C C . ASP A 1 298 ? 50.412 53.991 6.305 1.00 47.29 298 ASP A C 1
ATOM 1910 O O . ASP A 1 298 ? 50.037 54.665 7.273 1.00 44.96 298 ASP A O 1
ATOM 1915 N N . HIS A 1 299 ? 51.694 53.658 6.117 1.00 40.30 299 HIS A N 1
ATOM 1916 C CA . HIS A 1 299 ? 52.722 54.099 7.056 1.00 42.18 299 HIS A CA 1
ATOM 1917 C C . HIS A 1 299 ? 52.737 55.615 7.189 1.00 51.71 299 HIS A C 1
ATOM 1918 O O . HIS A 1 299 ? 52.705 56.152 8.302 1.00 48.11 299 HIS A O 1
ATOM 1925 N N . GLU A 1 300 ? 52.797 56.324 6.060 1.00 53.16 300 GLU A N 1
ATOM 1926 C CA . GLU A 1 300 ? 52.887 57.779 6.105 1.00 48.69 300 GLU A CA 1
ATOM 1927 C C . GLU A 1 300 ? 51.661 58.395 6.773 1.00 43.67 300 GLU A C 1
ATOM 1928 O O . GLU A 1 300 ? 51.785 59.294 7.610 1.00 50.27 300 GLU A O 1
ATOM 1934 N N . MET A 1 301 ? 50.465 57.925 6.413 1.00 45.73 301 MET A N 1
ATOM 1935 C CA . MET A 1 301 ? 49.248 58.466 7.013 1.00 43.68 301 MET A CA 1
ATOM 1936 C C . MET A 1 301 ? 49.251 58.291 8.529 1.00 50.65 301 MET A C 1
ATOM 1937 O O . MET A 1 301 ? 49.026 59.249 9.277 1.00 50.00 301 MET A O 1
ATOM 1942 N N . LYS A 1 302 ? 49.503 57.067 9.000 1.00 49.81 302 LYS A N 1
ATOM 1943 C CA . LYS A 1 302 ? 49.451 56.804 10.435 1.00 49.79 302 LYS A CA 1
ATOM 1944 C C . LYS A 1 302 ? 50.596 57.490 11.166 1.00 50.19 302 LYS A C 1
ATOM 1945 O O . LYS A 1 302 ? 50.391 58.104 12.225 1.00 49.63 302 LYS A O 1
ATOM 1951 N N . GLN A 1 303 ? 51.807 57.417 10.610 1.00 46.74 303 GLN A N 1
ATOM 1952 C CA . GLN A 1 303 ? 52.951 58.059 11.254 1.00 47.36 303 GLN A CA 1
ATOM 1953 C C . GLN A 1 303 ? 52.744 59.563 11.379 1.00 59.85 303 GLN A C 1
ATOM 1954 O O . GLN A 1 303 ? 53.013 60.158 12.432 1.00 61.15 303 GLN A O 1
ATOM 1960 N N . LEU A 1 304 ? 52.282 60.202 10.309 1.00 62.98 304 LEU A N 1
ATOM 1961 C CA . LEU A 1 304 ? 52.155 61.651 10.300 1.00 58.95 304 LEU A CA 1
ATOM 1962 C C . LEU A 1 304 ? 50.822 62.141 10.847 1.00 52.86 304 LEU A C 1
ATOM 1963 O O . LEU A 1 304 ? 50.645 63.354 10.997 1.00 58.45 304 LEU A O 1
ATOM 1968 N N . GLY A 1 305 ? 49.896 61.241 11.163 1.00 56.38 305 GLY A N 1
ATOM 1969 C CA . GLY A 1 305 ? 48.542 61.667 11.481 1.00 52.77 305 GLY A CA 1
ATOM 1970 C C . GLY A 1 305 ? 47.919 62.482 10.369 1.00 55.41 305 GLY A C 1
ATOM 1971 O O . GLY A 1 305 ? 47.272 63.503 10.634 1.00 57.50 305 GLY A O 1
ATOM 1972 N N . ALA A 1 306 ? 48.121 62.067 9.123 1.00 54.06 306 ALA A N 1
ATOM 1973 C CA . ALA A 1 306 ? 47.622 62.796 7.967 1.00 58.70 306 ALA A CA 1
ATOM 1974 C C . ALA A 1 306 ? 46.368 62.119 7.432 1.00 46.65 306 ALA A C 1
ATOM 1975 O O . ALA A 1 306 ? 46.268 60.889 7.427 1.00 43.61 306 ALA A O 1
ATOM 1977 N N . ASP A 1 307 ? 45.404 62.933 6.994 1.00 48.79 307 ASP A N 1
ATOM 1978 C CA . ASP A 1 307 ? 44.144 62.390 6.491 1.00 49.75 307 ASP A CA 1
ATOM 1979 C C . ASP A 1 307 ? 44.325 61.669 5.162 1.00 43.13 307 ASP A C 1
ATOM 1980 O O . ASP A 1 307 ? 43.557 60.751 4.843 1.00 43.38 307 ASP A O 1
ATOM 1985 N N . CYS A 1 308 ? 45.318 62.065 4.375 1.00 51.90 308 CYS A N 1
ATOM 1986 C CA . CYS A 1 308 ? 45.503 61.481 3.056 1.00 50.96 308 CYS A CA 1
ATOM 1987 C C . CYS A 1 308 ? 46.907 61.792 2.568 1.00 45.31 308 CYS A C 1
ATOM 1988 O O . CYS A 1 308 ? 47.586 62.679 3.089 1.00 47.36 308 CYS A O 1
ATOM 1991 N N . MET A 1 309 ? 47.330 61.047 1.556 1.00 49.00 309 MET A N 1
ATOM 1992 C CA . MET A 1 309 ? 48.483 61.416 0.760 1.00 50.28 309 MET A CA 1
ATOM 1993 C C . MET A 1 309 ? 47.981 62.100 -0.510 1.00 53.37 309 MET A C 1
ATOM 1994 O O . MET A 1 309 ? 46.788 62.389 -0.654 1.00 50.66 309 MET A O 1
ATOM 1999 N N . PHE A 1 310 ? 48.885 62.363 -1.450 1.00 55.04 310 PHE A N 1
ATOM 2000 C CA . PHE A 1 310 ? 48.515 63.091 -2.654 1.00 52.46 310 PHE A CA 1
ATOM 2001 C C . PHE A 1 310 ? 49.158 62.461 -3.880 1.00 55.74 310 PHE A C 1
ATOM 2002 O O . PHE A 1 310 ? 50.305 62.006 -3.833 1.00 60.33 310 PHE A O 1
ATOM 2010 N N . LEU A 1 311 ? 48.404 62.442 -4.974 1.00 58.30 311 LEU A N 1
ATOM 2011 C CA . LEU A 1 311 ? 48.869 61.974 -6.271 1.00 58.31 311 LEU A CA 1
ATOM 2012 C C . LEU A 1 311 ? 48.930 63.170 -7.213 1.00 64.71 311 LEU A C 1
ATOM 2013 O O . LEU A 1 311 ? 47.946 63.907 -7.343 1.00 65.25 311 LEU A O 1
ATOM 2018 N N . ASP A 1 312 ? 50.082 63.373 -7.860 1.00 61.47 312 ASP A N 1
ATOM 2019 C CA . ASP A 1 312 ? 50.327 64.599 -8.617 1.00 70.46 312 ASP A CA 1
ATOM 2020 C C . ASP A 1 312 ? 51.051 64.291 -9.921 1.00 75.85 312 ASP A C 1
ATOM 2021 O O . ASP A 1 312 ? 52.170 63.766 -9.903 1.00 70.48 312 ASP A O 1
ATOM 2026 N N . ILE A 1 313 ? 50.419 64.629 -11.048 1.00 75.86 313 ILE A N 1
ATOM 2027 C CA . ILE A 1 313 ? 51.054 64.593 -12.363 1.00 83.93 313 ILE A CA 1
ATOM 2028 C C . ILE A 1 313 ? 51.287 65.991 -12.912 1.00 88.61 313 ILE A C 1
ATOM 2029 O O . ILE A 1 313 ? 51.571 66.141 -14.105 1.00 99.35 313 ILE A O 1
ATOM 2034 N N . SER A 1 314 ? 51.166 67.025 -12.076 1.00 87.25 314 SER A N 1
ATOM 2035 C CA . SER A 1 314 ? 51.196 68.393 -12.578 1.00 87.32 314 SER A CA 1
ATOM 2036 C C . SER A 1 314 ? 52.529 68.752 -13.224 1.00 92.59 314 SER A C 1
ATOM 2037 O O . SER A 1 314 ? 52.579 69.692 -14.024 1.00 98.68 314 SER A O 1
ATOM 2040 N N . HIS A 1 315 ? 53.605 68.028 -12.904 1.00 89.75 315 HIS A N 1
ATOM 2041 C CA . HIS A 1 315 ? 54.899 68.308 -13.516 1.00 91.27 315 HIS A CA 1
ATOM 2042 C C . HIS A 1 315 ? 54.943 67.906 -14.985 1.00 101.70 315 HIS A C 1
ATOM 2043 O O . HIS A 1 315 ? 55.815 68.384 -15.719 1.00 105.13 315 HIS A O 1
ATOM 2050 N N . LYS A 1 316 ? 54.031 67.038 -15.428 1.00 101.87 316 LYS A N 1
ATOM 2051 C CA . LYS A 1 316 ? 53.925 66.703 -16.837 1.00 101.22 316 LYS A CA 1
ATOM 2052 C C . LYS A 1 316 ? 53.191 67.815 -17.585 1.00 103.14 316 LYS A C 1
ATOM 2053 O O . LYS A 1 316 ? 52.404 68.555 -16.989 1.00 99.19 316 LYS A O 1
ATOM 2059 N N . PRO A 1 317 ? 53.435 67.960 -18.889 1.00 108.26 317 PRO A N 1
ATOM 2060 C CA . PRO A 1 317 ? 52.724 68.993 -19.653 1.00 108.05 317 PRO A CA 1
ATOM 2061 C C . PRO A 1 317 ? 51.228 68.716 -19.691 1.00 108.48 317 PRO A C 1
ATOM 2062 O O . PRO A 1 317 ? 50.780 67.572 -19.574 1.00 112.82 317 PRO A O 1
ATOM 2066 N N . ASP A 1 318 ? 50.452 69.789 -19.855 1.00 106.94 318 ASP A N 1
ATOM 2067 C CA . ASP A 1 318 ? 49.002 69.683 -19.715 1.00 114.33 318 ASP A CA 1
ATOM 2068 C C . ASP A 1 318 ? 48.386 68.826 -20.816 1.00 111.67 318 ASP A C 1
ATOM 2069 O O . ASP A 1 318 ? 47.424 68.088 -20.569 1.00 103.81 318 ASP A O 1
ATOM 2074 N N . ASP A 1 319 ? 48.923 68.909 -22.035 1.00 116.68 319 ASP A N 1
ATOM 2075 C CA . ASP A 1 319 ? 48.404 68.085 -23.124 1.00 116.56 319 ASP A CA 1
ATOM 2076 C C . ASP A 1 319 ? 48.664 66.607 -22.869 1.00 109.48 319 ASP A C 1
ATOM 2077 O O . ASP A 1 319 ? 47.812 65.761 -23.166 1.00 111.10 319 ASP A O 1
ATOM 2082 N N . PHE A 1 320 ? 49.838 66.279 -22.322 1.00 107.52 320 PHE A N 1
ATOM 2083 C CA . PHE A 1 320 ? 50.129 64.898 -21.949 1.00 104.82 320 PHE A CA 1
ATOM 2084 C C . PHE A 1 320 ? 49.090 64.365 -20.970 1.00 101.95 320 PHE A C 1
ATOM 2085 O O . PHE A 1 320 ? 48.657 63.211 -21.077 1.00 102.92 320 PHE A O 1
ATOM 2093 N N . VAL A 1 321 ? 48.664 65.197 -20.019 1.00 106.65 321 VAL A N 1
ATOM 2094 C CA . VAL A 1 321 ? 47.724 64.743 -18.998 1.00 106.53 321 VAL A CA 1
ATOM 2095 C C . VAL A 1 321 ? 46.331 64.559 -19.595 1.00 106.98 321 VAL A C 1
ATOM 2096 O O . VAL A 1 321 ? 45.688 63.519 -19.400 1.00 90.16 321 VAL A O 1
ATOM 2100 N N . ARG A 1 322 ? 45.846 65.561 -20.337 1.00 115.27 322 ARG A N 1
ATOM 2101 C CA . ARG A 1 322 ? 44.508 65.464 -20.914 1.00 114.25 322 ARG A CA 1
ATOM 2102 C C . ARG A 1 322 ? 44.415 64.333 -21.929 1.00 116.63 322 ARG A C 1
ATOM 2103 O O . ARG A 1 322 ? 43.371 63.677 -22.028 1.00 115.65 322 ARG A O 1
ATOM 2111 N N . GLN A 1 323 ? 45.491 64.084 -22.677 1.00 118.12 323 GLN A N 1
ATOM 2112 C CA . GLN A 1 323 ? 45.459 63.051 -23.707 1.00 119.29 323 GLN A CA 1
ATOM 2113 C C . GLN A 1 323 ? 45.354 61.659 -23.094 1.00 110.76 323 GLN A C 1
ATOM 2114 O O . GLN A 1 323 ? 44.512 60.852 -23.503 1.00 114.72 323 GLN A O 1
ATOM 2120 N N . HIS A 1 324 ? 46.193 61.360 -22.102 1.00 100.49 324 HIS A N 1
ATOM 2121 C CA . HIS A 1 324 ? 46.267 59.991 -21.603 1.00 102.13 324 HIS A CA 1
ATOM 2122 C C . HIS A 1 324 ? 45.138 59.650 -20.638 1.00 102.08 324 HIS A C 1
ATOM 2123 O O . HIS A 1 324 ? 44.703 58.494 -20.593 1.00 99.17 324 HIS A O 1
ATOM 2130 N N . PHE A 1 325 ? 44.649 60.618 -19.862 1.00 107.24 325 PHE A N 1
ATOM 2131 C CA . PHE A 1 325 ? 43.591 60.379 -18.876 1.00 105.19 325 PHE A CA 1
ATOM 2132 C C . PHE A 1 325 ? 42.481 61.406 -19.054 1.00 109.06 325 PHE A C 1
ATOM 2133 O O . PHE A 1 325 ? 42.284 62.279 -18.201 1.00 101.43 325 PHE A O 1
ATOM 2141 N N . PRO A 1 326 ? 41.724 61.323 -20.155 1.00 112.01 326 PRO A N 1
ATOM 2142 C CA . PRO A 1 326 ? 40.627 62.287 -20.337 1.00 108.48 326 PRO A CA 1
ATOM 2143 C C . PRO A 1 326 ? 39.502 62.096 -19.338 1.00 104.35 326 PRO A C 1
ATOM 2144 O O . PRO A 1 326 ? 38.966 63.084 -18.821 1.00 101.96 326 PRO A O 1
ATOM 2148 N N . MET A 1 327 ? 39.131 60.848 -19.043 1.00 99.74 327 MET A N 1
ATOM 2149 C CA . MET A 1 327 ? 38.018 60.614 -18.130 1.00 104.10 327 MET A CA 1
ATOM 2150 C C . MET A 1 327 ? 38.377 61.012 -16.703 1.00 105.02 327 MET A C 1
ATOM 2151 O O . MET A 1 327 ? 37.547 61.585 -15.987 1.00 107.85 327 MET A O 1
ATOM 2156 N N . ILE A 1 328 ? 39.607 60.718 -16.272 1.00 105.16 328 ILE A N 1
ATOM 2157 C CA . ILE A 1 328 ? 40.032 61.101 -14.927 1.00 96.16 328 ILE A CA 1
ATOM 2158 C C . ILE A 1 328 ? 40.094 62.617 -14.804 1.00 89.43 328 ILE A C 1
ATOM 2159 O O . ILE A 1 328 ? 39.644 63.195 -13.806 1.00 86.47 328 ILE A O 1
ATOM 2164 N N . TYR A 1 329 ? 40.654 63.285 -15.815 1.00 92.30 329 TYR A N 1
ATOM 2165 C CA . TYR A 1 329 ? 40.701 64.743 -15.812 1.00 93.13 329 TYR A CA 1
ATOM 2166 C C . TYR A 1 329 ? 39.298 65.336 -15.791 1.00 97.24 329 TYR A C 1
ATOM 2167 O O . TYR A 1 329 ? 39.059 66.360 -15.143 1.00 97.47 329 TYR A O 1
ATOM 2176 N N . ALA A 1 330 ? 38.351 64.688 -16.475 1.00 105.75 330 ALA A N 1
ATOM 2177 C CA . ALA A 1 330 ? 36.989 65.209 -16.537 1.00 111.73 330 ALA A CA 1
ATOM 2178 C C . ALA A 1 330 ? 36.279 65.073 -15.198 1.00 106.10 330 ALA A C 1
ATOM 2179 O O . ALA A 1 330 ? 35.587 65.998 -14.757 1.00 109.06 330 ALA A O 1
ATOM 2181 N N . LYS A 1 331 ? 36.434 63.925 -14.538 1.00 101.07 331 LYS A N 1
ATOM 2182 C CA . LYS A 1 331 ? 35.743 63.699 -13.274 1.00 95.44 331 LYS A CA 1
ATOM 2183 C C . LYS A 1 331 ? 36.266 64.611 -12.171 1.00 93.08 331 LYS A C 1
ATOM 2184 O O . LYS A 1 331 ? 35.491 65.053 -11.317 1.00 93.73 331 LYS A O 1
ATOM 2190 N N . LEU A 1 332 ? 37.566 64.918 -12.183 1.00 87.05 332 LEU A N 1
ATOM 2191 C CA . LEU A 1 332 ? 38.162 65.670 -11.084 1.00 81.28 332 LEU A CA 1
ATOM 2192 C C . LEU A 1 332 ? 37.862 67.163 -11.177 1.00 83.74 332 LEU A C 1
ATOM 2193 O O . LEU A 1 332 ? 37.662 67.819 -10.148 1.00 80.56 332 LEU A O 1
ATOM 2198 N N . LEU A 1 333 ? 37.839 67.730 -12.386 1.00 85.60 333 LEU A N 1
ATOM 2199 C CA . LEU A 1 333 ? 37.455 69.135 -12.496 1.00 95.14 333 LEU A CA 1
ATOM 2200 C C . LEU A 1 333 ? 36.000 69.341 -12.099 1.00 97.00 333 LEU A C 1
ATOM 2201 O O . LEU A 1 333 ? 35.644 70.401 -11.572 1.00 106.70 333 LEU A O 1
ATOM 2206 N N . ASP A 1 334 ? 35.152 68.335 -12.325 1.00 98.04 334 ASP A N 1
ATOM 2207 C CA . ASP A 1 334 ? 33.764 68.412 -11.894 1.00 101.68 334 ASP A CA 1
ATOM 2208 C C . ASP A 1 334 ? 33.642 68.479 -10.378 1.00 95.55 334 ASP A C 1
ATOM 2209 O O . ASP A 1 334 ? 32.639 68.992 -9.869 1.00 92.09 334 ASP A O 1
ATOM 2214 N N . LEU A 1 335 ? 34.638 67.975 -9.650 1.00 94.90 335 LEU A N 1
ATOM 2215 C CA . LEU A 1 335 ? 34.679 68.053 -8.197 1.00 89.00 335 LEU A CA 1
ATOM 2216 C C . LEU A 1 335 ? 35.590 69.168 -7.699 1.00 90.81 335 LEU A C 1
ATOM 2217 O O . LEU A 1 335 ? 35.854 69.251 -6.495 1.00 94.83 335 LEU A O 1
ATOM 2222 N N . GLY A 1 336 ? 36.079 70.020 -8.596 1.00 93.10 336 GLY A N 1
ATOM 2223 C CA . GLY A 1 336 ? 36.886 71.153 -8.200 1.00 94.59 336 GLY A CA 1
ATOM 2224 C C . GLY A 1 336 ? 38.368 70.886 -8.086 1.00 96.77 336 GLY A C 1
ATOM 2225 O O . GLY A 1 336 ? 39.041 71.537 -7.279 1.00 98.98 336 GLY A O 1
ATOM 2226 N N . MET A 1 337 ? 38.906 69.953 -8.872 1.00 93.89 337 MET A N 1
ATOM 2227 C CA . MET A 1 337 ? 40.320 69.604 -8.814 1.00 86.60 337 MET A CA 1
ATOM 2228 C C . MET A 1 337 ? 40.896 69.537 -10.222 1.00 84.67 337 MET A C 1
ATOM 2229 O O . MET A 1 337 ? 40.325 68.886 -11.103 1.00 81.03 337 MET A O 1
ATOM 2234 N N . ASP A 1 338 ? 42.032 70.201 -10.424 1.00 83.02 338 ASP A N 1
ATOM 2235 C CA . ASP A 1 338 ? 42.671 70.297 -11.733 1.00 87.94 338 ASP A CA 1
ATOM 2236 C C . ASP A 1 338 ? 43.852 69.335 -11.778 1.00 85.52 338 ASP A C 1
ATOM 2237 O O . ASP A 1 338 ? 44.875 69.564 -11.124 1.00 87.29 338 ASP A O 1
ATOM 2242 N N . LEU A 1 339 ? 43.716 68.275 -12.575 1.00 80.42 339 LEU A N 1
ATOM 2243 C CA . LEU A 1 339 ? 44.759 67.261 -12.667 1.00 83.97 339 LEU A CA 1
ATOM 2244 C C . LEU A 1 339 ? 46.060 67.810 -13.247 1.00 91.92 339 LEU A C 1
ATOM 2245 O O . LEU A 1 339 ? 47.118 67.198 -13.060 1.00 89.74 339 LEU A O 1
ATOM 2250 N N . THR A 1 340 ? 46.014 68.949 -13.932 1.00 91.94 340 THR A N 1
ATOM 2251 C CA . THR A 1 340 ? 47.195 69.497 -14.580 1.00 99.45 340 THR A CA 1
ATOM 2252 C C . THR A 1 340 ? 47.932 70.528 -13.731 1.00 105.53 340 THR A C 1
ATOM 2253 O O . THR A 1 340 ? 48.919 71.100 -14.207 1.00 116.79 340 THR A O 1
ATOM 2257 N N . LYS A 1 341 ? 47.496 70.779 -12.495 1.00 104.47 341 LYS A N 1
ATOM 2258 C CA . LYS A 1 341 ? 48.131 71.818 -11.689 1.00 108.53 341 LYS A CA 1
ATOM 2259 C C . LYS A 1 341 ? 48.360 71.404 -10.239 1.00 105.58 341 LYS A C 1
ATOM 2260 O O . LYS A 1 341 ? 49.395 71.739 -9.654 1.00 105.76 341 LYS A O 1
ATOM 2266 N N . GLU A 1 342 ? 47.413 70.677 -9.648 1.00 101.07 342 GLU A N 1
ATOM 2267 C CA . GLU A 1 342 ? 47.447 70.469 -8.211 1.00 86.90 342 GLU A CA 1
ATOM 2268 C C . GLU A 1 342 ? 47.481 68.984 -7.862 1.00 83.05 342 GLU A C 1
ATOM 2269 O O . GLU A 1 342 ? 47.020 68.144 -8.643 1.00 74.29 342 GLU A O 1
ATOM 2275 N N . PRO A 1 343 ? 48.028 68.631 -6.699 1.00 77.30 343 PRO A N 1
ATOM 2276 C CA . PRO A 1 343 ? 47.966 67.234 -6.256 1.00 65.76 343 PRO A CA 1
ATOM 2277 C C . PRO A 1 343 ? 46.541 66.823 -5.923 1.00 65.47 343 PRO A C 1
ATOM 2278 O O . PRO A 1 343 ? 45.704 67.643 -5.540 1.00 72.46 343 PRO A O 1
ATOM 2282 N N . ILE A 1 344 ? 46.274 65.535 -6.077 1.00 60.63 344 ILE A N 1
ATOM 2283 C CA . ILE A 1 344 ? 44.949 64.956 -5.865 1.00 64.01 344 ILE A CA 1
ATOM 2284 C C . ILE A 1 344 ? 44.991 64.145 -4.580 1.00 60.81 344 ILE A C 1
ATOM 2285 O O . ILE A 1 344 ? 45.841 63.256 -4.451 1.00 53.29 344 ILE A O 1
ATOM 2290 N N . PRO A 1 345 ? 44.109 64.403 -3.613 1.00 59.91 345 PRO A N 1
ATOM 2291 C CA . PRO A 1 345 ? 44.163 63.661 -2.346 1.00 54.81 345 PRO A CA 1
ATOM 2292 C C . PRO A 1 345 ? 43.699 62.221 -2.514 1.00 55.15 345 PRO A C 1
ATOM 2293 O O . PRO A 1 345 ? 42.676 61.948 -3.148 1.00 52.09 345 PRO A O 1
ATOM 2297 N N . VAL A 1 346 ? 44.460 61.295 -1.923 1.00 46.97 346 VAL A N 1
ATOM 2298 C CA . VAL A 1 346 ? 44.218 59.864 -2.072 1.00 43.41 346 VAL A CA 1
ATOM 2299 C C . VAL A 1 346 ? 44.436 59.146 -0.742 1.00 41.02 346 VAL A C 1
ATOM 2300 O O . VAL A 1 346 ? 45.271 59.543 0.076 1.00 41.47 346 VAL A O 1
ATOM 2304 N N . VAL A 1 347 ? 43.662 58.083 -0.531 1.00 38.72 347 VAL A N 1
ATOM 2305 C CA . VAL A 1 347 ? 43.871 57.144 0.571 1.00 36.42 347 VAL A CA 1
ATOM 2306 C C . VAL A 1 347 ? 43.755 55.734 0.004 1.00 34.50 347 VAL A C 1
ATOM 2307 O O . VAL A 1 347 ? 43.134 55.529 -1.050 1.00 37.02 347 VAL A O 1
ATOM 2311 N N . PRO A 1 348 ? 44.340 54.740 0.669 1.00 33.06 348 PRO A N 1
ATOM 2312 C CA . PRO A 1 348 ? 44.086 53.361 0.245 1.00 31.05 348 PRO A CA 1
ATOM 2313 C C . PRO A 1 348 ? 42.652 52.996 0.577 1.00 30.65 348 PRO A C 1
ATOM 2314 O O . PRO A 1 348 ? 41.971 53.682 1.340 1.00 32.37 348 PRO A O 1
ATOM 2318 N N . ALA A 1 349 ? 42.186 51.905 -0.017 1.00 32.04 349 ALA A N 1
ATOM 2319 C CA . ALA A 1 349 ? 40.811 51.489 0.208 1.00 30.51 349 ALA A CA 1
ATOM 2320 C C . ALA A 1 349 ? 40.718 49.977 0.078 1.00 27.95 349 ALA A C 1
ATOM 2321 O O . ALA A 1 349 ? 41.287 49.391 -0.844 1.00 29.11 349 ALA A O 1
ATOM 2323 N N . ALA A 1 350 ? 39.989 49.356 1.000 1.00 30.11 350 ALA A N 1
ATOM 2324 C CA . ALA A 1 350 ? 39.805 47.910 0.943 1.00 29.71 350 ALA A CA 1
ATOM 2325 C C . ALA A 1 350 ? 39.005 47.548 -0.297 1.00 31.33 350 ALA A C 1
ATOM 2326 O O . ALA A 1 350 ? 38.011 48.200 -0.622 1.00 26.86 350 ALA A O 1
ATOM 2328 N N . HIS A 1 351 ? 39.441 46.508 -0.990 1.00 26.37 351 HIS A N 1
ATOM 2329 C CA . HIS A 1 351 ? 38.942 46.267 -2.336 1.00 28.37 351 HIS A CA 1
ATOM 2330 C C . HIS A 1 351 ? 38.431 44.845 -2.555 1.00 28.20 351 HIS A C 1
ATOM 2331 O O . HIS A 1 351 ? 37.401 44.665 -3.208 1.00 27.91 351 HIS A O 1
ATOM 2338 N N . TYR A 1 352 ? 39.101 43.833 -2.005 1.00 26.37 352 TYR A N 1
ATOM 2339 C CA . TYR A 1 352 ? 38.763 42.458 -2.349 1.00 23.89 352 TYR A CA 1
ATOM 2340 C C . TYR A 1 352 ? 39.116 41.534 -1.196 1.00 29.99 352 TYR A C 1
ATOM 2341 O O . TYR A 1 352 ? 40.150 41.709 -0.547 1.00 31.36 352 TYR A O 1
ATOM 2350 N N . THR A 1 353 ? 38.261 40.542 -0.971 1.00 26.87 353 THR A N 1
ATOM 2351 C CA . THR A 1 353 ? 38.401 39.588 0.128 1.00 29.03 353 THR A CA 1
ATOM 2352 C C . THR A 1 353 ? 38.849 38.270 -0.489 1.00 24.69 353 THR A C 1
ATOM 2353 O O . THR A 1 353 ? 38.055 37.617 -1.159 1.00 26.28 353 THR A O 1
ATOM 2357 N N . CYS A 1 354 ? 40.121 37.870 -0.280 1.00 23.05 354 CYS A N 1
ATOM 2358 C CA . CYS A 1 354 ? 40.572 36.609 -0.880 1.00 18.54 354 CYS A CA 1
ATOM 2359 C C . CYS A 1 354 ? 40.091 35.379 -0.123 1.00 23.23 354 CYS A C 1
ATOM 2360 O O . CYS A 1 354 ? 40.109 34.278 -0.690 1.00 26.47 354 CYS A O 1
ATOM 2363 N N . GLY A 1 355 ? 39.683 35.527 1.139 1.00 21.71 355 GLY A N 1
ATOM 2364 C CA . GLY A 1 355 ? 39.138 34.426 1.904 1.00 23.41 355 GLY A CA 1
ATOM 2365 C C . GLY A 1 355 ? 37.620 34.387 1.816 1.00 20.78 355 GLY A C 1
ATOM 2366 O O . GLY A 1 355 ? 36.999 35.047 0.981 1.00 24.29 355 GLY A O 1
ATOM 2367 N N . GLY A 1 356 ? 37.025 33.601 2.698 1.00 21.80 356 GLY A N 1
ATOM 2368 C CA . GLY A 1 356 ? 35.576 33.532 2.737 1.00 22.18 356 GLY A CA 1
ATOM 2369 C C . GLY A 1 356 ? 35.107 32.171 3.216 1.00 22.38 356 GLY A C 1
ATOM 2370 O O . GLY A 1 356 ? 35.819 31.471 3.939 1.00 21.69 356 GLY A O 1
ATOM 2371 N N . VAL A 1 357 ? 33.894 31.820 2.785 1.00 21.21 357 VAL A N 1
ATOM 2372 C CA . VAL A 1 357 ? 33.238 30.591 3.223 1.00 19.67 357 VAL A CA 1
ATOM 2373 C C . VAL A 1 357 ? 33.869 29.401 2.508 1.00 20.05 357 VAL A C 1
ATOM 2374 O O . VAL A 1 357 ? 33.950 29.378 1.274 1.00 22.17 357 VAL A O 1
ATOM 2378 N N . VAL A 1 358 ? 34.288 28.396 3.277 1.00 20.69 358 VAL A N 1
ATOM 2379 C CA . VAL A 1 358 ? 35.003 27.256 2.703 1.00 19.06 358 VAL A CA 1
ATOM 2380 C C . VAL A 1 358 ? 34.063 26.458 1.805 1.00 22.47 358 VAL A C 1
ATOM 2381 O O . VAL A 1 358 ? 32.975 26.050 2.231 1.00 23.35 358 VAL A O 1
ATOM 2385 N N . VAL A 1 359 ? 34.479 26.208 0.552 1.00 21.73 359 VAL A N 1
ATOM 2386 C CA . VAL A 1 359 ? 33.665 25.397 -0.352 1.00 21.20 359 VAL A CA 1
ATOM 2387 C C . VAL A 1 359 ? 34.549 24.362 -1.033 1.00 23.26 359 VAL A C 1
ATOM 2388 O O . VAL A 1 359 ? 35.773 24.505 -1.118 1.00 24.63 359 VAL A O 1
ATOM 2392 N N . ASP A 1 360 ? 33.899 23.316 -1.530 1.00 22.73 360 ASP A N 1
ATOM 2393 C CA . ASP A 1 360 ? 34.554 22.259 -2.285 1.00 24.07 360 ASP A CA 1
ATOM 2394 C C . ASP A 1 360 ? 34.422 22.548 -3.782 1.00 24.55 360 ASP A C 1
ATOM 2395 O O . ASP A 1 360 ? 34.025 23.650 -4.181 1.00 23.65 360 ASP A O 1
ATOM 2400 N N . ASP A 1 361 ? 34.744 21.540 -4.613 1.00 21.86 361 ASP A N 1
ATOM 2401 C CA . ASP A 1 361 ? 34.759 21.698 -6.067 1.00 25.47 361 ASP A CA 1
ATOM 2402 C C . ASP A 1 361 ? 33.387 22.054 -6.628 1.00 25.59 361 ASP A C 1
ATOM 2403 O O . ASP A 1 361 ? 33.312 22.603 -7.731 1.00 27.32 361 ASP A O 1
ATOM 2408 N N . TYR A 1 362 ? 32.307 21.718 -5.918 1.00 23.95 362 TYR A N 1
ATOM 2409 C CA . TYR A 1 362 ? 30.942 22.037 -6.342 1.00 22.41 362 TYR A CA 1
ATOM 2410 C C . TYR A 1 362 ? 30.430 23.349 -5.776 1.00 27.92 362 TYR A C 1
ATOM 2411 O O . TYR A 1 362 ? 29.236 23.628 -5.896 1.00 24.63 362 TYR A O 1
ATOM 2420 N N . GLY A 1 363 ? 31.280 24.127 -5.124 1.00 23.13 363 GLY A N 1
ATOM 2421 C CA . GLY A 1 363 ? 30.803 25.291 -4.405 1.00 21.77 363 GLY A CA 1
ATOM 2422 C C . GLY A 1 363 ? 29.964 24.965 -3.187 1.00 22.63 363 GLY A C 1
ATOM 2423 O O . GLY A 1 363 ? 29.289 25.858 -2.663 1.00 22.46 363 GLY A O 1
ATOM 2424 N N . ARG A 1 364 ? 29.989 23.717 -2.715 1.00 21.94 364 ARG A N 1
ATOM 2425 C CA . ARG A 1 364 ? 29.232 23.347 -1.522 1.00 25.50 364 ARG A CA 1
ATOM 2426 C C . ARG A 1 364 ? 29.913 23.851 -0.256 1.00 24.53 364 ARG A C 1
ATOM 2427 O O . ARG A 1 364 ? 31.118 23.633 -0.059 1.00 22.87 364 ARG A O 1
ATOM 2435 N N . THR A 1 365 ? 29.133 24.492 0.620 1.00 21.52 365 THR A N 1
ATOM 2436 C CA . THR A 1 365 ? 29.606 24.816 1.960 1.00 20.75 365 THR A CA 1
ATOM 2437 C C . THR A 1 365 ? 29.528 23.567 2.830 1.00 24.49 365 THR A C 1
ATOM 2438 O O . THR A 1 365 ? 29.170 22.473 2.373 1.00 23.47 365 THR A O 1
ATOM 2442 N N . ASP A 1 366 ? 29.836 23.733 4.119 1.00 23.66 366 ASP A N 1
ATOM 2443 C CA . ASP A 1 366 ? 29.698 22.628 5.062 1.00 25.75 366 ASP A CA 1
ATOM 2444 C C . ASP A 1 366 ? 28.247 22.272 5.357 1.00 26.95 366 ASP A C 1
ATOM 2445 O O . ASP A 1 366 ? 27.994 21.235 5.984 1.00 27.11 366 ASP A O 1
ATOM 2450 N N . VAL A 1 367 ? 27.288 23.090 4.938 1.00 23.22 367 VAL A N 1
ATOM 2451 C CA . VAL A 1 367 ? 25.870 22.840 5.213 1.00 24.63 367 VAL A CA 1
ATOM 2452 C C . VAL A 1 367 ? 25.190 22.357 3.943 1.00 26.82 367 VAL A C 1
ATOM 2453 O O . VAL A 1 367 ? 25.256 23.038 2.913 1.00 26.59 367 VAL A O 1
ATOM 2457 N N A ASP A 1 368 ? 24.524 21.199 4.022 0.57 25.12 368 ASP A N 1
ATOM 2458 N N B ASP A 1 368 ? 24.519 21.203 4.024 0.43 25.78 368 ASP A N 1
ATOM 2459 C CA A ASP A 1 368 ? 23.824 20.643 2.870 0.57 27.45 368 ASP A CA 1
ATOM 2460 C CA B ASP A 1 368 ? 23.819 20.639 2.874 0.43 27.73 368 ASP A CA 1
ATOM 2461 C C A ASP A 1 368 ? 22.824 21.649 2.318 0.57 29.90 368 ASP A C 1
ATOM 2462 C C B ASP A 1 368 ? 22.813 21.639 2.318 0.43 29.49 368 ASP A C 1
ATOM 2463 O O A ASP A 1 368 ? 22.149 22.353 3.071 0.57 27.80 368 ASP A O 1
ATOM 2464 O O B ASP A 1 368 ? 22.127 22.332 3.070 0.43 27.97 368 ASP A O 1
ATOM 2473 N N . GLY A 1 369 ? 22.733 21.714 0.990 1.00 27.80 369 GLY A N 1
ATOM 2474 C CA . GLY A 1 369 ? 21.847 22.652 0.336 1.00 25.45 369 GLY A CA 1
ATOM 2475 C C . GLY A 1 369 ? 22.354 24.070 0.239 1.00 29.74 369 GLY A C 1
ATOM 2476 O O . GLY A 1 369 ? 21.719 24.891 -0.445 1.00 25.91 369 GLY A O 1
ATOM 2477 N N . LEU A 1 370 ? 23.460 24.399 0.900 1.00 22.26 370 LEU A N 1
ATOM 2478 C CA . LEU A 1 370 ? 23.973 25.760 0.941 1.00 21.25 370 LEU A CA 1
ATOM 2479 C C . LEU A 1 370 ? 25.275 25.831 0.152 1.00 22.19 370 LEU A C 1
ATOM 2480 O O . LEU A 1 370 ? 26.226 25.085 0.437 1.00 24.83 370 LEU A O 1
ATOM 2485 N N . TYR A 1 371 ? 25.321 26.738 -0.823 1.00 21.44 371 TYR A N 1
ATOM 2486 C CA . TYR A 1 371 ? 26.457 26.907 -1.719 1.00 21.10 371 TYR A CA 1
ATOM 2487 C C . TYR A 1 371 ? 26.990 28.319 -1.568 1.00 22.09 371 TYR A C 1
ATOM 2488 O O . TYR A 1 371 ? 26.292 29.200 -1.071 1.00 22.55 371 TYR A O 1
ATOM 2497 N N . ALA A 1 372 ? 28.229 28.535 -2.013 1.00 20.35 372 ALA A N 1
ATOM 2498 C CA . ALA A 1 372 ? 28.829 29.868 -1.982 1.00 21.99 372 ALA A CA 1
ATOM 2499 C C . ALA A 1 372 ? 29.753 29.990 -3.184 1.00 22.97 372 ALA A C 1
ATOM 2500 O O . ALA A 1 372 ? 30.609 29.126 -3.383 1.00 23.83 372 ALA A O 1
ATOM 2502 N N . ILE A 1 373 ? 29.598 31.051 -3.972 1.00 21.77 373 ILE A N 1
ATOM 2503 C CA . ILE A 1 373 ? 30.443 31.231 -5.148 1.00 25.97 373 ILE A CA 1
ATOM 2504 C C . ILE A 1 373 ? 30.821 32.700 -5.249 1.00 25.01 373 ILE A C 1
ATOM 2505 O O . ILE A 1 373 ? 30.102 33.584 -4.777 1.00 24.24 373 ILE A O 1
ATOM 2510 N N . GLY A 1 374 ? 31.942 32.962 -5.890 1.00 26.00 374 GLY A N 1
ATOM 2511 C CA . GLY A 1 374 ? 32.375 34.334 -6.034 1.00 25.73 374 GLY A CA 1
ATOM 2512 C C . GLY A 1 374 ? 33.170 34.777 -4.821 1.00 20.03 374 GLY A C 1
ATOM 2513 O O . GLY A 1 374 ? 33.705 33.971 -4.058 1.00 22.37 374 GLY A O 1
ATOM 2514 N N . GLU A 1 375 ? 33.245 36.095 -4.650 1.00 19.19 375 GLU A N 1
ATOM 2515 C CA . GLU A 1 375 ? 34.136 36.649 -3.631 1.00 21.55 375 GLU A CA 1
ATOM 2516 C C . GLU A 1 375 ? 33.757 36.214 -2.217 1.00 24.02 375 GLU A C 1
ATOM 2517 O O . GLU A 1 375 ? 34.629 36.167 -1.340 1.00 22.07 375 GLU A O 1
ATOM 2523 N N . VAL A 1 376 ? 32.488 35.860 -1.976 1.00 18.99 376 VAL A N 1
ATOM 2524 C CA . VAL A 1 376 ? 32.093 35.377 -0.646 1.00 22.55 376 VAL A CA 1
ATOM 2525 C C . VAL A 1 376 ? 32.765 34.054 -0.278 1.00 25.27 376 VAL A C 1
ATOM 2526 O O . VAL A 1 376 ? 32.801 33.688 0.908 1.00 20.65 376 VAL A O 1
ATOM 2530 N N . SER A 1 377 ? 33.313 33.320 -1.251 1.00 20.63 377 SER A N 1
ATOM 2531 C CA . SER A 1 377 ? 33.808 31.970 -1.009 1.00 19.49 377 SER A CA 1
ATOM 2532 C C . SER A 1 377 ? 35.324 31.912 -0.866 1.00 22.50 377 SER A C 1
ATOM 2533 O O . SER A 1 377 ? 36.057 32.748 -1.404 1.00 22.84 377 SER A O 1
ATOM 2536 N N . TYR A 1 378 ? 35.780 30.879 -0.146 1.00 19.74 378 TYR A N 1
ATOM 2537 C CA . TYR A 1 378 ? 37.174 30.439 -0.126 1.00 23.41 378 TYR A CA 1
ATOM 2538 C C . TYR A 1 378 ? 37.262 29.107 -0.870 1.00 24.45 378 TYR A C 1
ATOM 2539 O O . TYR A 1 378 ? 36.828 28.072 -0.352 1.00 22.12 378 TYR A O 1
ATOM 2548 N N . THR A 1 379 ? 37.839 29.127 -2.073 1.00 21.12 379 THR A N 1
ATOM 2549 C CA . THR A 1 379 ? 38.044 27.906 -2.846 1.00 22.52 379 THR A CA 1
ATOM 2550 C C . THR A 1 379 ? 39.456 27.358 -2.727 1.00 21.96 379 THR A C 1
ATOM 2551 O O . THR A 1 379 ? 39.661 26.167 -2.955 1.00 22.15 379 THR A O 1
ATOM 2555 N N . GLY A 1 380 ? 40.421 28.188 -2.358 1.00 22.78 380 GLY A N 1
ATOM 2556 C CA . GLY A 1 380 ? 41.822 27.846 -2.447 1.00 26.53 380 GLY A CA 1
ATOM 2557 C C . GLY A 1 380 ? 42.499 28.370 -3.698 1.00 25.30 380 GLY A C 1
ATOM 2558 O O . GLY A 1 380 ? 43.731 28.306 -3.787 1.00 24.86 380 GLY A O 1
ATOM 2559 N N . LEU A 1 381 ? 41.724 28.887 -4.660 1.00 22.00 381 LEU A N 1
ATOM 2560 C CA . LEU A 1 381 ? 42.291 29.406 -5.904 1.00 22.45 381 LEU A CA 1
ATOM 2561 C C . LEU A 1 381 ? 43.320 30.501 -5.655 1.00 23.33 381 LEU A C 1
ATOM 2562 O O . LEU A 1 381 ? 44.367 30.546 -6.314 1.00 25.36 381 LEU A O 1
ATOM 2567 N N . HIS A 1 382 ? 43.015 31.421 -4.746 1.00 22.79 382 HIS A N 1
ATOM 2568 C CA . HIS A 1 382 ? 43.800 32.636 -4.615 1.00 19.59 382 HIS A CA 1
ATOM 2569 C C . HIS A 1 382 ? 44.993 32.482 -3.690 1.00 22.76 382 HIS A C 1
ATOM 2570 O O . HIS A 1 382 ? 46.001 33.166 -3.891 1.00 27.13 382 HIS A O 1
ATOM 2577 N N . GLY A 1 383 ? 44.913 31.627 -2.677 1.00 24.08 383 GLY A N 1
ATOM 2578 C CA . GLY A 1 383 ? 45.983 31.651 -1.692 1.00 22.67 383 GLY A CA 1
ATOM 2579 C C . GLY A 1 383 ? 46.065 33.006 -1.014 1.00 22.13 383 GLY A C 1
ATOM 2580 O O . GLY A 1 383 ? 45.050 33.592 -0.616 1.00 24.12 383 GLY A O 1
ATOM 2581 N N . ALA A 1 384 ? 47.291 33.519 -0.862 1.00 22.79 384 ALA A N 1
ATOM 2582 C CA . ALA A 1 384 ? 47.515 34.729 -0.071 1.00 23.03 384 ALA A CA 1
ATOM 2583 C C . ALA A 1 384 ? 47.353 36.026 -0.861 1.00 25.58 384 ALA A C 1
ATOM 2584 O O . ALA A 1 384 ? 47.572 37.101 -0.301 1.00 24.25 384 ALA A O 1
ATOM 2586 N N . ASN A 1 385 ? 46.990 35.979 -2.143 1.00 24.24 385 ASN A N 1
ATOM 2587 C CA . ASN A 1 385 ? 46.830 37.229 -2.880 1.00 25.72 385 ASN A CA 1
ATOM 2588 C C . ASN A 1 385 ? 45.891 36.935 -4.044 1.00 31.48 385 ASN A C 1
ATOM 2589 O O . ASN A 1 385 ? 45.357 35.836 -4.171 1.00 34.09 385 ASN A O 1
ATOM 2594 N N . ARG A 1 386 ? 45.660 37.927 -4.877 1.00 28.26 386 ARG A N 1
ATOM 2595 C CA . ARG A 1 386 ? 44.720 37.737 -5.974 1.00 31.69 386 ARG A CA 1
ATOM 2596 C C . ARG A 1 386 ? 45.412 38.097 -7.268 1.00 31.84 386 ARG A C 1
ATOM 2597 O O . ARG A 1 386 ? 46.026 39.160 -7.360 1.00 31.97 386 ARG A O 1
ATOM 2605 N N A MET A 1 387 ? 45.292 37.221 -8.264 0.60 25.37 387 MET A N 1
ATOM 2606 N N B MET A 1 387 ? 45.333 37.216 -8.261 0.40 27.67 387 MET A N 1
ATOM 2607 C CA A MET A 1 387 ? 45.661 37.549 -9.630 0.60 32.08 387 MET A CA 1
ATOM 2608 C CA B MET A 1 387 ? 45.862 37.532 -9.578 0.40 31.95 387 MET A CA 1
ATOM 2609 C C A MET A 1 387 ? 44.422 38.075 -10.346 0.60 31.86 387 MET A C 1
ATOM 2610 C C B MET A 1 387 ? 44.761 38.141 -10.438 0.40 31.59 387 MET A C 1
ATOM 2611 O O A MET A 1 387 ? 43.394 37.389 -10.398 0.60 31.31 387 MET A O 1
ATOM 2612 O O B MET A 1 387 ? 43.569 37.942 -10.186 0.40 32.88 387 MET A O 1
ATOM 2621 N N A ALA A 1 388 ? 44.526 39.300 -10.866 0.60 33.86 388 ALA A N 1
ATOM 2622 N N B ALA A 1 388 ? 45.173 38.904 -11.449 0.40 31.29 388 ALA A N 1
ATOM 2623 C CA A ALA A 1 388 ? 43.503 40.048 -11.597 0.60 42.16 388 ALA A CA 1
ATOM 2624 C CA B ALA A 1 388 ? 44.214 39.517 -12.356 0.40 38.55 388 ALA A CA 1
ATOM 2625 C C A ALA A 1 388 ? 42.315 39.246 -12.121 0.60 39.53 388 ALA A C 1
ATOM 2626 C C B ALA A 1 388 ? 43.446 38.448 -13.121 0.40 39.55 388 ALA A C 1
ATOM 2627 O O A ALA A 1 388 ? 41.207 39.311 -11.570 0.60 45.99 388 ALA A O 1
ATOM 2628 O O B ALA A 1 388 ? 44.017 37.440 -13.549 0.40 35.79 388 ALA A O 1
ATOM 2631 N N A SER A 1 389 ? 42.538 38.506 -13.204 0.60 34.97 389 SER A N 1
ATOM 2632 N N B SER A 1 389 ? 42.135 38.679 -13.268 0.40 31.71 389 SER A N 1
ATOM 2633 C CA A SER A 1 389 ? 41.466 37.860 -13.947 0.60 34.95 389 SER A CA 1
ATOM 2634 C CA B SER A 1 389 ? 41.207 37.882 -14.070 0.40 35.98 389 SER A CA 1
ATOM 2635 C C A SER A 1 389 ? 40.847 36.682 -13.215 0.60 34.94 389 SER A C 1
ATOM 2636 C C B SER A 1 389 ? 40.712 36.642 -13.337 0.40 33.43 389 SER A C 1
ATOM 2637 O O A SER A 1 389 ? 39.829 36.163 -13.679 0.60 32.21 389 SER A O 1
ATOM 2638 O O B SER A 1 389 ? 39.683 36.076 -13.715 0.40 36.97 389 SER A O 1
ATOM 2643 N N A ASN A 1 390 ? 41.420 36.242 -12.093 0.60 25.26 390 ASN A N 1
ATOM 2644 N N B ASN A 1 390 ? 41.412 36.211 -12.284 0.40 27.96 390 ASN A N 1
ATOM 2645 C CA A ASN A 1 390 ? 40.918 35.020 -11.471 0.60 26.51 390 ASN A CA 1
ATOM 2646 C CA B ASN A 1 390 ? 41.014 34.965 -11.636 0.40 25.21 390 ASN A CA 1
ATOM 2647 C C A ASN A 1 390 ? 39.590 35.202 -10.749 0.60 26.92 390 ASN A C 1
ATOM 2648 C C B ASN A 1 390 ? 39.657 35.073 -10.955 0.40 25.09 390 ASN A C 1
ATOM 2649 O O A ASN A 1 390 ? 38.897 34.207 -10.513 0.60 26.38 390 ASN A O 1
ATOM 2650 O O B ASN A 1 390 ? 38.906 34.091 -10.932 0.40 24.92 390 ASN A O 1
ATOM 2659 N N A SER A 1 391 ? 39.203 36.426 -10.379 0.60 25.33 391 SER A N 1
ATOM 2660 N N B SER A 1 391 ? 39.323 36.242 -10.399 0.40 27.30 391 SER A N 1
ATOM 2661 C CA A SER A 1 391 ? 37.959 36.542 -9.621 0.60 25.59 391 SER A CA 1
ATOM 2662 C CA B SER A 1 391 ? 38.043 36.397 -9.712 0.40 25.40 391 SER A CA 1
ATOM 2663 C C A SER A 1 391 ? 36.746 36.260 -10.509 0.60 23.32 391 SER A C 1
ATOM 2664 C C B SER A 1 391 ? 36.885 36.019 -10.623 0.40 20.13 391 SER A C 1
ATOM 2665 O O A SER A 1 391 ? 35.779 35.638 -10.057 0.60 27.94 391 SER A O 1
ATOM 2666 O O B SER A 1 391 ? 36.079 35.140 -10.297 0.40 21.30 391 SER A O 1
ATOM 2671 N N . LEU A 1 392 ? 36.788 36.676 -11.775 1.00 24.78 392 LEU A N 1
ATOM 2672 C CA . LEU A 1 392 ? 35.703 36.361 -12.698 1.00 29.26 392 LEU A CA 1
ATOM 2673 C C . LEU A 1 392 ? 35.728 34.886 -13.085 1.00 30.18 392 LEU A C 1
ATOM 2674 O O . LEU A 1 392 ? 34.677 34.228 -13.140 1.00 25.40 392 LEU A O 1
ATOM 2679 N N . LEU A 1 393 ? 36.925 34.338 -13.334 1.00 24.76 393 LEU A N 1
ATOM 2680 C CA . LEU A 1 393 ? 37.009 32.930 -13.729 1.00 23.06 393 LEU A CA 1
ATOM 2681 C C . LEU A 1 393 ? 36.491 32.039 -12.617 1.00 22.01 393 LEU A C 1
ATOM 2682 O O . LEU A 1 393 ? 35.800 31.042 -12.871 1.00 25.11 393 LEU A O 1
ATOM 2687 N N . GLU A 1 394 ? 36.814 32.396 -11.377 1.00 23.60 394 GLU A N 1
ATOM 2688 C CA . GLU A 1 394 ? 36.360 31.636 -10.224 1.00 26.95 394 GLU A CA 1
ATOM 2689 C C . GLU A 1 394 ? 34.836 31.602 -10.148 1.00 25.84 394 GLU A C 1
ATOM 2690 O O . GLU A 1 394 ? 34.245 30.537 -9.945 1.00 23.64 394 GLU A O 1
ATOM 2696 N N A CYS A 1 395 ? 34.177 32.747 -10.316 0.58 23.02 395 CYS A N 1
ATOM 2697 N N B CYS A 1 395 ? 34.199 32.780 -10.245 0.42 23.00 395 CYS A N 1
ATOM 2698 C CA A CYS A 1 395 ? 32.726 32.721 -10.168 0.58 28.77 395 CYS A CA 1
ATOM 2699 C CA B CYS A 1 395 ? 32.738 32.860 -10.260 0.42 26.98 395 CYS A CA 1
ATOM 2700 C C A CYS A 1 395 ? 32.030 32.065 -11.354 0.58 25.06 395 CYS A C 1
ATOM 2701 C C B CYS A 1 395 ? 32.166 31.906 -11.292 0.42 23.05 395 CYS A C 1
ATOM 2702 O O A CYS A 1 395 ? 30.879 31.632 -11.213 0.58 21.33 395 CYS A O 1
ATOM 2703 O O B CYS A 1 395 ? 31.273 31.101 -10.997 0.42 21.38 395 CYS A O 1
ATOM 2708 N N . LEU A 1 396 ? 32.684 31.986 -12.516 1.00 21.26 396 LEU A N 1
ATOM 2709 C CA . LEU A 1 396 ? 32.104 31.240 -13.628 1.00 24.96 396 LEU A CA 1
ATOM 2710 C C . LEU A 1 396 ? 32.293 29.738 -13.465 1.00 24.71 396 LEU A C 1
ATOM 2711 O O . LEU A 1 396 ? 31.365 28.955 -13.727 1.00 20.73 396 LEU A O 1
ATOM 2716 N N . VAL A 1 397 ? 33.495 29.310 -13.075 1.00 21.68 397 VAL A N 1
ATOM 2717 C CA . VAL A 1 397 ? 33.764 27.878 -12.998 1.00 21.03 397 VAL A CA 1
ATOM 2718 C C . VAL A 1 397 ? 33.004 27.259 -11.833 1.00 23.99 397 VAL A C 1
ATOM 2719 O O . VAL A 1 397 ? 32.369 26.210 -11.981 1.00 23.00 397 VAL A O 1
ATOM 2723 N N . TYR A 1 398 ? 33.056 27.895 -10.656 1.00 20.57 398 TYR A N 1
ATOM 2724 C CA . TYR A 1 398 ? 32.322 27.354 -9.513 1.00 24.25 398 TYR A CA 1
ATOM 2725 C C . TYR A 1 398 ? 30.811 27.514 -9.683 1.00 21.28 398 TYR A C 1
ATOM 2726 O O . TYR A 1 398 ? 30.050 26.689 -9.167 1.00 24.17 398 TYR A O 1
ATOM 2735 N N . GLY A 1 399 ? 30.352 28.537 -10.406 1.00 21.61 399 GLY A N 1
ATOM 2736 C CA . GLY A 1 399 ? 28.928 28.603 -10.733 1.00 22.71 399 GLY A CA 1
ATOM 2737 C C . GLY A 1 399 ? 28.490 27.443 -11.611 1.00 26.81 399 GLY A C 1
ATOM 2738 O O . GLY A 1 399 ? 27.420 26.851 -11.410 1.00 20.66 399 GLY A O 1
ATOM 2739 N N . TRP A 1 400 ? 29.318 27.085 -12.590 1.00 23.49 400 TRP A N 1
ATOM 2740 C CA . TRP A 1 400 ? 29.010 25.927 -13.423 1.00 20.87 400 TRP A CA 1
ATOM 2741 C C . TRP A 1 400 ? 28.924 24.657 -12.574 1.00 25.45 400 TRP A C 1
ATOM 2742 O O . TRP A 1 400 ? 27.984 23.861 -12.710 1.00 22.64 400 TRP A O 1
ATOM 2753 N N A SER A 1 401 ? 29.893 24.445 -11.685 0.54 22.06 401 SER A N 1
ATOM 2754 N N B SER A 1 401 ? 29.911 24.445 -11.704 0.46 22.11 401 SER A N 1
ATOM 2755 C CA A SER A 1 401 ? 29.892 23.198 -10.919 0.54 22.45 401 SER A CA 1
ATOM 2756 C CA B SER A 1 401 ? 29.932 23.231 -10.893 0.46 23.91 401 SER A CA 1
ATOM 2757 C C A SER A 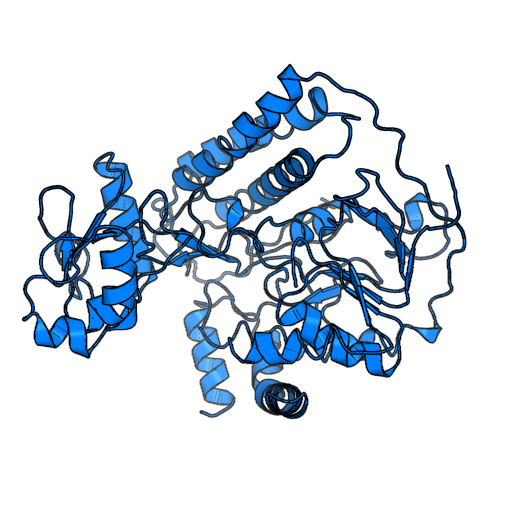1 401 ? 28.811 23.210 -9.839 0.54 23.82 401 SER A C 1
ATOM 2758 C C B SER A 1 401 ? 28.792 23.231 -9.878 0.46 23.40 401 SER A C 1
ATOM 2759 O O A SER A 1 401 ? 28.198 22.173 -9.557 0.54 21.81 401 SER A O 1
ATOM 2760 O O B SER A 1 401 ? 28.120 22.211 -9.687 0.46 21.49 401 SER A O 1
ATOM 2765 N N . ALA A 1 402 ? 28.557 24.369 -9.221 1.00 20.52 402 ALA A N 1
ATOM 2766 C CA . ALA A 1 402 ? 27.403 24.472 -8.329 1.00 21.19 402 ALA A CA 1
ATOM 2767 C C . ALA A 1 402 ? 26.109 24.142 -9.064 1.00 22.82 402 ALA A C 1
ATOM 2768 O O . ALA A 1 402 ? 25.280 23.374 -8.560 1.00 22.56 402 ALA A O 1
ATOM 2770 N N . ALA A 1 403 ? 25.928 24.670 -10.285 1.00 19.66 403 ALA A N 1
ATOM 2771 C CA . ALA A 1 403 ? 24.704 24.359 -11.026 1.00 22.84 403 ALA A CA 1
ATOM 2772 C C . ALA A 1 403 ? 24.569 22.864 -11.272 1.00 23.83 403 ALA A C 1
ATOM 2773 O O . ALA A 1 403 ? 23.465 22.305 -11.167 1.00 22.81 403 ALA A O 1
ATOM 2775 N N . MET A 1 404 ? 25.668 22.197 -11.644 1.00 22.70 404 MET A N 1
ATOM 2776 C CA . MET A 1 404 ? 25.590 20.758 -11.886 1.00 26.63 404 MET A CA 1
ATOM 2777 C C . MET A 1 404 ? 25.132 20.021 -10.634 1.00 25.73 404 MET A C 1
ATOM 2778 O O . MET A 1 404 ? 24.293 19.112 -10.711 1.00 26.49 404 MET A O 1
ATOM 2783 N N . ASP A 1 405 ? 25.686 20.389 -9.477 1.00 22.71 405 ASP A N 1
ATOM 2784 C CA . ASP A 1 405 ? 25.328 19.685 -8.246 1.00 25.25 405 ASP A CA 1
ATOM 2785 C C . ASP A 1 405 ? 23.899 20.000 -7.840 1.00 23.81 405 ASP A C 1
ATOM 2786 O O . ASP A 1 405 ? 23.146 19.101 -7.461 1.00 25.55 405 ASP A O 1
ATOM 2791 N N . ILE A 1 406 ? 23.519 21.279 -7.903 1.00 25.88 406 ILE A N 1
ATOM 2792 C CA . ILE A 1 406 ? 22.155 21.682 -7.550 1.00 24.09 406 ILE A CA 1
ATOM 2793 C C . ILE A 1 406 ? 21.145 20.980 -8.431 1.00 22.80 406 ILE A C 1
ATOM 2794 O O . ILE A 1 406 ? 20.122 20.469 -7.947 1.00 28.65 406 ILE A O 1
ATOM 2799 N N A ASP A 1 407 ? 21.418 20.908 -9.741 0.53 23.61 407 ASP A N 1
ATOM 2800 N N B ASP A 1 407 ? 21.413 20.929 -9.738 0.47 24.28 407 ASP A N 1
ATOM 2801 C CA A ASP A 1 407 ? 20.522 20.200 -10.650 0.53 26.68 407 ASP A CA 1
ATOM 2802 C CA B ASP A 1 407 ? 20.511 20.251 -10.656 0.47 26.48 407 ASP A CA 1
ATOM 2803 C C A ASP A 1 407 ? 20.376 18.735 -10.249 0.53 31.13 407 ASP A C 1
ATOM 2804 C C B ASP A 1 407 ? 20.423 18.763 -10.338 0.47 31.32 407 ASP A C 1
ATOM 2805 O O A ASP A 1 407 ? 19.262 18.197 -10.199 0.53 26.46 407 ASP A O 1
ATOM 2806 O O B ASP A 1 407 ? 19.337 18.171 -10.391 0.47 25.78 407 ASP A O 1
ATOM 2815 N N A ARG A 1 408 ? 21.503 18.070 -9.975 0.53 29.42 408 ARG A N 1
ATOM 2816 N N B ARG A 1 408 ? 21.563 18.144 -10.007 0.47 26.30 408 ARG A N 1
ATOM 2817 C CA A ARG A 1 408 ? 21.473 16.641 -9.662 0.53 30.55 408 ARG A CA 1
ATOM 2818 C CA B ARG A 1 408 ? 21.577 16.727 -9.641 0.47 32.37 408 ARG A CA 1
ATOM 2819 C C A ARG A 1 408 ? 20.834 16.370 -8.307 0.53 28.92 408 ARG A C 1
ATOM 2820 C C B ARG A 1 408 ? 20.753 16.470 -8.389 0.47 30.77 408 ARG A C 1
ATOM 2821 O O A ARG A 1 408 ? 20.257 15.298 -8.095 0.53 30.15 408 ARG A O 1
ATOM 2822 O O B ARG A 1 408 ? 19.970 15.513 -8.328 0.47 28.91 408 ARG A O 1
ATOM 2837 N N . ARG A 1 409 ? 20.925 17.326 -7.385 1.00 28.28 409 ARG A N 1
ATOM 2838 C CA . ARG A 1 409 ? 20.368 17.148 -6.051 1.00 30.43 409 ARG A CA 1
ATOM 2839 C C . ARG A 1 409 ? 18.874 17.434 -5.995 1.00 32.07 409 ARG A C 1
ATOM 2840 O O . ARG A 1 409 ? 18.165 16.848 -5.168 1.00 34.27 409 ARG A O 1
ATOM 2848 N N . MET A 1 410 ? 18.376 18.303 -6.876 1.00 28.84 410 MET A N 1
ATOM 2849 C CA . MET A 1 410 ? 17.011 18.821 -6.763 1.00 33.50 410 MET A CA 1
ATOM 2850 C C . MET A 1 410 ? 15.919 17.763 -6.622 1.00 31.30 410 MET A C 1
ATOM 2851 O O . MET A 1 410 ? 15.029 17.952 -5.779 1.00 31.47 410 MET A O 1
ATOM 2856 N N . PRO A 1 411 ? 15.878 16.677 -7.408 1.00 33.17 411 PRO A N 1
ATOM 2857 C CA . PRO A 1 411 ? 14.761 15.726 -7.255 1.00 37.85 411 PRO A CA 1
ATOM 2858 C C . PRO A 1 411 ? 14.681 15.076 -5.878 1.00 36.56 411 PRO A C 1
ATOM 2859 O O . PRO A 1 411 ? 13.608 14.587 -5.506 1.00 39.29 411 PRO A O 1
ATOM 2863 N N . SER A 1 412 ? 15.766 15.044 -5.115 1.00 37.05 412 SER A N 1
ATOM 2864 C CA . SER A 1 412 ? 15.729 14.424 -3.795 1.00 43.53 412 SER A CA 1
ATOM 2865 C C . SER A 1 412 ? 15.227 15.363 -2.707 1.00 43.98 412 SER A C 1
ATOM 2866 O O . SER A 1 412 ? 15.008 14.913 -1.579 1.00 44.90 412 SER A O 1
ATOM 2869 N N . VAL A 1 413 ? 15.050 16.647 -3.001 1.00 34.26 413 VAL A N 1
ATOM 2870 C CA . VAL A 1 413 ? 14.642 17.629 -2.002 1.00 32.02 413 VAL A CA 1
ATOM 2871 C C . VAL A 1 413 ? 13.137 17.812 -2.088 1.00 34.11 413 VAL A C 1
ATOM 2872 O O . VAL A 1 413 ? 12.594 18.119 -3.157 1.00 39.42 413 VAL A O 1
ATOM 2876 N N . HIS A 1 414 ? 12.460 17.632 -0.970 1.00 42.12 414 HIS A N 1
ATOM 2877 C CA . HIS A 1 414 ? 11.018 17.791 -0.948 1.00 46.35 414 HIS A CA 1
ATOM 2878 C C . HIS A 1 414 ? 10.666 19.123 -0.305 1.00 42.25 414 HIS A C 1
ATOM 2879 O O . HIS A 1 414 ? 11.364 19.613 0.584 1.00 41.37 414 HIS A O 1
ATOM 2886 N N A SER A 1 415 ? 9.577 19.713 -0.782 0.42 48.53 415 SER A N 1
ATOM 2887 N N B SER A 1 415 ? 9.588 19.723 -0.792 0.58 48.72 415 SER A N 1
ATOM 2888 C CA A SER A 1 415 ? 9.165 21.029 -0.325 0.42 48.62 415 SER A CA 1
ATOM 2889 C CA B SER A 1 415 ? 9.189 21.036 -0.319 0.58 48.02 415 SER A CA 1
ATOM 2890 C C A SER A 1 415 ? 8.722 20.988 1.135 0.42 54.16 415 SER A C 1
ATOM 2891 C C B SER A 1 415 ? 8.754 20.982 1.142 0.58 54.03 415 SER A C 1
ATOM 2892 O O A SER A 1 415 ? 8.205 19.979 1.627 0.42 55.04 415 SER A O 1
ATOM 2893 O O B SER A 1 415 ? 8.270 19.959 1.637 0.58 55.34 415 SER A O 1
ATOM 2898 N N . VAL A 1 416 ? 8.927 22.109 1.825 1.00 56.81 416 VAL A N 1
ATOM 2899 C CA . VAL A 1 416 ? 8.460 22.319 3.193 1.00 60.82 416 VAL A CA 1
ATOM 2900 C C . VAL A 1 416 ? 7.321 23.332 3.124 1.00 53.52 416 VAL A C 1
ATOM 2901 O O . VAL A 1 416 ? 7.529 24.467 2.681 1.00 57.14 416 VAL A O 1
ATOM 2905 N N . ASP A 1 417 ? 6.130 22.949 3.577 1.00 52.17 417 ASP A N 1
ATOM 2906 C CA . ASP A 1 417 ? 4.976 23.836 3.450 1.00 57.10 417 ASP A CA 1
ATOM 2907 C C . ASP A 1 417 ? 4.799 24.791 4.628 1.00 50.93 417 ASP A C 1
ATOM 2908 O O . ASP A 1 417 ? 3.891 25.627 4.596 1.00 48.77 417 ASP A O 1
ATOM 2913 N N . ALA A 1 418 ? 5.629 24.695 5.661 1.00 43.90 418 ALA A N 1
ATOM 2914 C CA . ALA A 1 418 ? 5.535 25.608 6.789 1.00 42.87 418 ALA A CA 1
ATOM 2915 C C . ALA A 1 418 ? 6.933 25.826 7.343 1.00 45.96 418 ALA A C 1
ATOM 2916 O O . ALA A 1 418 ? 7.709 24.874 7.454 1.00 51.17 418 ALA A O 1
ATOM 2918 N N . LEU A 1 419 ? 7.254 27.077 7.668 1.00 40.74 419 LEU A N 1
ATOM 2919 C CA . LEU A 1 419 ? 8.558 27.463 8.185 1.00 37.32 419 LEU A CA 1
ATOM 2920 C C . LEU A 1 419 ? 8.400 28.347 9.415 1.00 40.15 419 LEU A C 1
ATOM 2921 O O . LEU A 1 419 ? 7.375 29.017 9.577 1.00 46.22 419 LEU A O 1
ATOM 2926 N N . PRO A 1 420 ? 9.407 28.378 10.291 1.00 47.79 420 PRO A N 1
ATOM 2927 C CA . PRO A 1 420 ? 9.333 29.242 11.486 1.00 51.38 420 PRO A CA 1
ATOM 2928 C C . PRO A 1 420 ? 9.272 30.715 11.110 1.00 53.08 420 PRO A C 1
ATOM 2929 O O . PRO A 1 420 ? 10.171 31.243 10.452 1.00 50.06 420 PRO A O 1
ATOM 2933 N N . ALA A 1 421 ? 8.212 31.384 11.549 1.00 50.05 421 ALA A N 1
ATOM 2934 C CA . ALA A 1 421 ? 8.098 32.815 11.320 1.00 58.53 421 ALA A CA 1
ATOM 2935 C C . ALA A 1 421 ? 9.116 33.571 12.170 1.00 62.44 421 ALA A C 1
ATOM 2936 O O . ALA A 1 421 ? 9.589 33.086 13.202 1.00 59.65 421 ALA A O 1
ATOM 2938 N N . TRP A 1 422 ? 9.464 34.770 11.712 1.00 57.91 422 TRP A N 1
ATOM 2939 C CA . TRP A 1 422 ? 10.388 35.610 12.461 1.00 63.74 422 TRP A CA 1
ATOM 2940 C C . TRP A 1 422 ? 9.750 36.077 13.767 1.00 71.83 422 TRP A C 1
ATOM 2941 O O . TRP A 1 422 ? 8.564 36.415 13.811 1.00 67.46 422 TRP A O 1
ATOM 2952 N N . ASP A 1 423 ? 10.549 36.088 14.833 1.00 85.69 423 ASP A N 1
ATOM 2953 C CA . ASP A 1 423 ? 10.085 36.550 16.136 1.00 96.25 423 ASP A CA 1
ATOM 2954 C C . ASP A 1 423 ? 9.546 37.977 16.040 1.00 99.52 423 ASP A C 1
ATOM 2955 O O . ASP A 1 423 ? 9.911 38.748 15.148 1.00 99.90 423 ASP A O 1
ATOM 2960 N N . GLU A 1 424 ? 8.664 38.325 16.981 1.00 104.68 424 GLU A N 1
ATOM 2961 C CA . GLU A 1 424 ? 7.979 39.614 16.908 1.00 114.52 424 GLU A CA 1
ATOM 2962 C C . GLU A 1 424 ? 8.969 40.775 16.823 1.00 117.72 424 GLU A C 1
ATOM 2963 O O . GLU A 1 424 ? 8.759 41.714 16.045 1.00 128.94 424 GLU A O 1
ATOM 2969 N N . SER A 1 425 ? 10.064 40.714 17.595 1.00 108.98 425 SER A N 1
ATOM 2970 C CA . SER A 1 425 ? 11.123 41.722 17.584 1.00 92.86 425 SER A CA 1
ATOM 2971 C C . SER A 1 425 ? 10.560 43.139 17.593 1.00 81.44 425 SER A C 1
ATOM 2972 O O . SER A 1 425 ? 10.648 43.850 16.587 1.00 80.61 425 SER A O 1
ATOM 2975 N N . ARG A 1 426 ? 9.972 43.556 18.710 1.00 79.78 426 ARG A N 1
ATOM 2976 C CA . ARG A 1 426 ? 9.265 44.828 18.773 1.00 89.62 426 ARG A CA 1
ATOM 2977 C C . ARG A 1 426 ? 9.959 45.870 19.640 1.00 87.89 426 ARG A C 1
ATOM 2978 O O . ARG A 1 426 ? 9.412 46.964 19.820 1.00 85.35 426 ARG A O 1
ATOM 2986 N N . VAL A 1 427 ? 11.138 45.565 20.185 1.00 85.94 427 VAL A N 1
ATOM 2987 C CA . VAL A 1 427 ? 11.817 46.508 21.065 1.00 83.22 427 VAL A CA 1
ATOM 2988 C C . VAL A 1 427 ? 12.237 47.737 20.269 1.00 80.00 427 VAL A C 1
ATOM 2989 O O . VAL A 1 427 ? 12.763 47.632 19.150 1.00 73.33 427 VAL A O 1
ATOM 2993 N N . GLU A 1 428 ? 12.003 48.914 20.845 1.00 80.65 428 GLU A N 1
ATOM 2994 C CA . GLU A 1 428 ? 12.269 50.166 20.149 1.00 73.08 428 GLU A CA 1
ATOM 2995 C C . GLU A 1 428 ? 12.654 51.233 21.158 1.00 52.75 428 GLU A C 1
ATOM 2996 O O . GLU A 1 428 ? 11.846 51.602 22.012 1.00 55.33 428 GLU A O 1
ATOM 3002 N N . ASN A 1 429 ? 13.884 51.718 21.064 1.00 57.40 429 ASN A N 1
ATOM 3003 C CA . ASN A 1 429 ? 14.296 52.930 21.757 1.00 50.93 429 ASN A CA 1
ATOM 3004 C C . ASN A 1 429 ? 15.007 53.790 20.727 1.00 41.55 429 ASN A C 1
ATOM 3005 O O . ASN A 1 429 ? 16.014 53.367 20.158 1.00 41.09 429 ASN A O 1
ATOM 3010 N N . ALA A 1 430 ? 14.460 54.978 20.458 1.00 45.63 430 ALA A N 1
ATOM 3011 C CA . ALA A 1 430 ? 15.003 55.813 19.389 1.00 41.55 430 ALA A CA 1
ATOM 3012 C C . ALA A 1 430 ? 16.466 56.181 19.642 1.00 38.19 430 ALA A C 1
ATOM 3013 O O . ALA A 1 430 ? 17.279 56.220 18.709 1.00 39.80 430 ALA A O 1
ATOM 3015 N N . ASP A 1 431 ? 16.828 56.452 20.893 1.00 39.09 431 ASP A N 1
ATOM 3016 C CA . ASP A 1 431 ? 18.207 56.856 21.152 1.00 36.24 431 ASP A CA 1
ATOM 3017 C C . ASP A 1 431 ? 19.165 55.695 20.969 1.00 35.92 431 ASP A C 1
ATOM 3018 O O . ASP A 1 431 ? 20.245 55.855 20.387 1.00 34.86 431 ASP A O 1
ATOM 3023 N N . GLU A 1 432 ? 18.785 54.512 21.446 1.00 37.65 432 GLU A N 1
ATOM 3024 C CA . GLU A 1 432 ? 19.615 53.332 21.222 1.00 32.58 432 GLU A CA 1
ATOM 3025 C C . GLU A 1 432 ? 19.788 53.038 19.739 1.00 39.17 432 GLU A C 1
ATOM 3026 O O . GLU A 1 432 ? 20.845 52.555 19.317 1.00 34.36 432 GLU A O 1
ATOM 3032 N N . ARG A 1 433 ? 18.777 53.348 18.925 1.00 38.56 433 ARG A N 1
ATOM 3033 C CA . ARG A 1 433 ? 18.911 53.122 17.490 1.00 39.21 433 ARG A CA 1
ATOM 3034 C C . ARG A 1 433 ? 20.017 53.988 16.905 1.00 31.61 433 ARG A C 1
ATOM 3035 O O . ARG A 1 433 ? 20.709 53.568 15.973 1.00 34.10 433 ARG A O 1
ATOM 3043 N N . VAL A 1 434 ? 20.212 55.190 17.450 1.00 34.73 434 VAL A N 1
ATOM 3044 C CA . VAL A 1 434 ? 21.298 56.040 16.979 1.00 33.95 434 VAL A CA 1
ATOM 3045 C C . VAL A 1 434 ? 22.656 55.434 17.323 1.00 36.42 434 VAL A C 1
ATOM 3046 O O . VAL A 1 434 ? 23.603 55.531 16.533 1.00 34.27 434 VAL A O 1
ATOM 3050 N N . VAL A 1 435 ? 22.780 54.797 18.497 1.00 33.34 435 VAL A N 1
ATOM 3051 C CA . VAL A 1 435 ? 24.060 54.188 18.890 1.00 31.52 435 VAL A CA 1
ATOM 3052 C C . VAL A 1 435 ? 24.505 53.116 17.897 1.00 31.59 435 VAL A C 1
ATOM 3053 O O . VAL A 1 435 ? 25.708 52.869 17.721 1.00 30.70 435 VAL A O 1
ATOM 3057 N N . ILE A 1 436 ? 23.560 52.454 17.233 1.00 28.34 436 ILE A N 1
ATOM 3058 C CA . ILE A 1 436 ? 23.930 51.471 16.216 1.00 27.94 436 ILE A CA 1
ATOM 3059 C C . ILE A 1 436 ? 24.833 52.100 15.160 1.00 25.91 436 ILE A C 1
ATOM 3060 O O . ILE A 1 436 ? 25.828 51.498 14.732 1.00 28.52 436 ILE A O 1
ATOM 3065 N N . GLN A 1 437 ? 24.537 53.348 14.777 1.00 32.95 437 GLN A N 1
ATOM 3066 C CA . GLN A 1 437 ? 25.384 54.065 13.827 1.00 34.44 437 GLN A CA 1
ATOM 3067 C C . GLN A 1 437 ? 26.753 54.382 14.417 1.00 30.00 437 GLN A C 1
ATOM 3068 O O . GLN A 1 437 ? 27.764 54.288 13.712 1.00 29.30 437 GLN A O 1
ATOM 3074 N N . HIS A 1 438 ? 26.813 54.799 15.690 1.00 26.55 438 HIS A N 1
ATOM 3075 C CA . HIS A 1 438 ? 28.117 55.037 16.313 1.00 30.18 438 HIS A CA 1
ATOM 3076 C C . HIS A 1 438 ? 28.971 53.780 16.258 1.00 29.88 438 HIS A C 1
ATOM 3077 O O . HIS A 1 438 ? 30.167 53.837 15.942 1.00 29.68 438 HIS A O 1
ATOM 3084 N N . ASN A 1 439 ? 28.374 52.631 16.606 1.00 23.79 439 ASN A N 1
ATOM 3085 C CA . ASN A 1 439 ? 29.108 51.367 16.622 1.00 22.75 439 ASN A CA 1
ATOM 3086 C C . ASN A 1 439 ? 29.589 50.992 15.227 1.00 27.86 439 ASN A C 1
ATOM 3087 O O . ASN A 1 439 ? 30.671 50.419 15.060 1.00 25.20 439 ASN A O 1
ATOM 3092 N N . TRP A 1 440 ? 28.767 51.266 14.219 1.00 26.56 440 TRP A N 1
ATOM 3093 C CA . TRP A 1 440 ? 29.133 50.975 12.834 1.00 29.06 440 TRP A CA 1
ATOM 3094 C C . TRP A 1 440 ? 30.406 51.723 12.449 1.00 25.37 440 TRP A C 1
ATOM 3095 O O . TRP A 1 440 ? 31.359 51.132 11.924 1.00 25.98 440 TRP A O 1
ATOM 3106 N N . HIS A 1 441 ? 30.468 53.018 12.778 1.00 26.39 441 HIS A N 1
ATOM 3107 C CA . HIS A 1 441 ? 31.667 53.799 12.499 1.00 29.55 441 HIS A CA 1
ATOM 3108 C C . HIS A 1 441 ? 32.845 53.338 13.354 1.00 32.91 441 HIS A C 1
ATOM 3109 O O . HIS A 1 441 ? 33.978 53.284 12.870 1.00 30.25 441 HIS A O 1
ATOM 3116 N N A GLU A 1 442 ? 32.592 52.992 14.619 0.52 26.83 442 GLU A N 1
ATOM 3117 N N B GLU A 1 442 ? 32.596 53.021 14.633 0.48 26.58 442 GLU A N 1
ATOM 3118 C CA A GLU A 1 442 ? 33.670 52.532 15.491 0.52 26.55 442 GLU A CA 1
ATOM 3119 C CA B GLU A 1 442 ? 33.649 52.507 15.511 0.48 26.96 442 GLU A CA 1
ATOM 3120 C C A GLU A 1 442 ? 34.325 51.264 14.951 0.52 27.29 442 GLU A C 1
ATOM 3121 C C B GLU A 1 442 ? 34.323 51.288 14.902 0.48 26.89 442 GLU A C 1
ATOM 3122 O O A GLU A 1 442 ? 35.556 51.121 14.990 0.52 24.91 442 GLU A O 1
ATOM 3123 O O B GLU A 1 442 ? 35.556 51.190 14.869 0.48 25.75 442 GLU A O 1
ATOM 3134 N N . LEU A 1 443 ? 33.516 50.330 14.444 1.00 22.42 443 LEU A N 1
ATOM 3135 C CA . LEU A 1 443 ? 34.051 49.090 13.892 1.00 25.30 443 LEU A CA 1
ATOM 3136 C C . LEU A 1 443 ? 34.916 49.371 12.670 1.00 27.85 443 LEU A C 1
ATOM 3137 O O . LEU A 1 443 ? 36.025 48.839 12.536 1.00 24.83 443 LEU A O 1
ATOM 3142 N N . ARG A 1 444 ? 34.423 50.212 11.765 1.00 25.17 444 ARG A N 1
ATOM 3143 C CA . ARG A 1 444 ? 35.162 50.433 10.531 1.00 25.23 444 ARG A CA 1
ATOM 3144 C C . ARG A 1 444 ? 36.461 51.177 10.783 1.00 28.43 444 ARG A C 1
ATOM 3145 O O . ARG A 1 444 ? 37.445 50.952 10.075 1.00 28.65 444 ARG A O 1
ATOM 3153 N N . LEU A 1 445 ? 36.499 52.041 11.793 1.00 23.56 445 LEU A N 1
ATOM 3154 C CA . LEU A 1 445 ? 37.751 52.723 12.098 1.00 25.01 445 LEU A CA 1
ATOM 3155 C C . LEU A 1 445 ? 38.742 51.794 12.788 1.00 25.56 445 LEU A C 1
ATOM 3156 O O . LEU A 1 445 ? 39.940 51.813 12.465 1.00 25.88 445 LEU A O 1
ATOM 3161 N N . LEU A 1 446 ? 38.277 50.996 13.760 1.00 27.71 446 LEU A N 1
ATOM 3162 C CA . LEU A 1 446 ? 39.204 50.118 14.464 1.00 29.83 446 LEU A CA 1
ATOM 3163 C C . LEU A 1 446 ? 39.775 49.063 13.526 1.00 28.46 446 LEU A C 1
ATOM 3164 O O . LEU A 1 446 ? 40.934 48.675 13.680 1.00 26.25 446 LEU A O 1
ATOM 3169 N N . MET A 1 447 ? 39.001 48.604 12.537 1.00 24.78 447 MET A N 1
ATOM 3170 C CA . MET A 1 447 ? 39.568 47.658 11.578 1.00 24.35 447 MET A CA 1
ATOM 3171 C C . MET A 1 447 ? 40.656 48.316 10.737 1.00 24.77 447 MET A C 1
ATOM 3172 O O . MET A 1 447 ? 41.682 47.693 10.440 1.00 25.00 447 MET A O 1
ATOM 3177 N N . TRP A 1 448 ? 40.450 49.574 10.351 1.00 24.78 448 TRP A N 1
ATOM 3178 C CA . TRP A 1 448 ? 41.466 50.293 9.590 1.00 23.60 448 TRP A CA 1
ATOM 3179 C C . TRP A 1 448 ? 42.749 50.442 10.391 1.00 31.47 448 TRP A C 1
ATOM 3180 O O . TRP A 1 448 ? 43.852 50.295 9.851 1.00 28.58 448 TRP A O 1
ATOM 3191 N N . ASP A 1 449 ? 42.622 50.775 11.677 1.00 26.63 449 ASP A N 1
ATOM 3192 C CA . ASP A 1 449 ? 43.798 50.984 12.509 1.00 27.89 449 ASP A CA 1
ATOM 3193 C C . ASP A 1 449 ? 44.452 49.673 12.917 1.00 25.41 449 ASP A C 1
ATOM 3194 O O . ASP A 1 449 ? 45.685 49.594 12.993 1.00 29.38 449 ASP A O 1
ATOM 3199 N N . TYR A 1 450 ? 43.652 48.654 13.237 1.00 23.32 450 TYR A N 1
ATOM 3200 C CA . TYR A 1 450 ? 44.164 47.529 14.006 1.00 23.02 450 TYR A CA 1
ATOM 3201 C C . TYR A 1 450 ? 44.169 46.191 13.279 1.00 23.83 450 TYR A C 1
ATOM 3202 O O . TYR A 1 450 ? 44.727 45.230 13.819 1.00 24.31 450 TYR A O 1
ATOM 3211 N N . VAL A 1 451 ? 43.511 46.073 12.129 1.00 24.98 451 VAL A N 1
ATOM 3212 C CA . VAL A 1 451 ? 43.632 44.891 11.268 1.00 24.51 451 VAL A CA 1
ATOM 3213 C C . VAL A 1 451 ? 43.818 45.389 9.843 1.00 25.49 451 VAL A C 1
ATOM 3214 O O . VAL A 1 451 ? 43.244 44.845 8.891 1.00 24.41 451 VAL A O 1
ATOM 3218 N N . GLY A 1 452 ? 44.626 46.420 9.686 1.00 25.10 452 GLY A N 1
ATOM 3219 C CA . GLY A 1 452 ? 44.686 47.149 8.438 1.00 24.88 452 GLY A CA 1
ATOM 3220 C C . GLY A 1 452 ? 45.803 46.686 7.528 1.00 26.25 452 GLY A C 1
ATOM 3221 O O . GLY A 1 452 ? 46.171 45.507 7.499 1.00 25.45 452 GLY A O 1
ATOM 3222 N N . ILE A 1 453 ? 46.361 47.639 6.785 1.00 28.11 453 ILE A N 1
ATOM 3223 C CA . ILE A 1 453 ? 47.347 47.321 5.755 1.00 28.76 453 ILE A CA 1
ATOM 3224 C C . ILE A 1 453 ? 48.640 46.817 6.387 1.00 30.45 453 ILE A C 1
ATOM 3225 O O . ILE A 1 453 ? 49.223 45.831 5.932 1.00 29.27 453 ILE A O 1
ATOM 3230 N N . VAL A 1 454 ? 49.114 47.493 7.429 1.00 25.94 454 VAL A N 1
ATOM 3231 C CA . VAL A 1 454 ? 50.285 47.078 8.194 1.00 27.52 454 VAL A CA 1
ATOM 3232 C C . VAL A 1 454 ? 49.795 46.617 9.557 1.00 29.12 454 VAL A C 1
ATOM 3233 O O . VAL A 1 454 ? 49.062 47.349 10.227 1.00 27.96 454 VAL A O 1
ATOM 3237 N N . ARG A 1 455 ? 50.194 45.412 9.968 1.00 26.61 455 ARG A N 1
ATOM 3238 C CA . ARG A 1 455 ? 49.682 44.818 11.196 1.00 22.43 455 ARG A CA 1
ATOM 3239 C C . ARG A 1 455 ? 50.790 44.579 12.209 1.00 22.35 455 ARG A C 1
ATOM 3240 O O . ARG A 1 455 ? 51.974 44.512 11.872 1.00 25.21 455 ARG A O 1
ATOM 3248 N N . THR A 1 456 ? 50.388 44.472 13.475 1.00 21.76 456 THR A N 1
ATOM 3249 C CA . THR A 1 456 ? 51.266 44.011 14.543 1.00 24.65 456 THR A CA 1
ATOM 3250 C C . THR A 1 456 ? 50.430 43.142 15.471 1.00 25.72 456 THR A C 1
ATOM 3251 O O . THR A 1 456 ? 49.204 43.243 15.499 1.00 22.37 456 THR A O 1
ATOM 3255 N N . THR A 1 457 ? 51.107 42.291 16.239 1.00 26.26 457 THR A N 1
ATOM 3256 C CA . THR A 1 457 ? 50.400 41.435 17.186 1.00 31.79 457 THR A CA 1
ATOM 3257 C C . THR A 1 457 ? 49.604 42.263 18.192 1.00 27.11 457 THR A C 1
ATOM 3258 O O . THR A 1 457 ? 48.430 41.976 18.461 1.00 25.04 457 THR A O 1
ATOM 3262 N N . LYS A 1 458 ? 50.226 43.311 18.749 1.00 24.65 458 LYS A N 1
ATOM 3263 C CA . LYS A 1 458 ? 49.535 44.140 19.738 1.00 23.55 458 LYS A CA 1
ATOM 3264 C C . LYS A 1 458 ? 48.387 44.926 19.121 1.00 24.66 458 LYS A C 1
ATOM 3265 O O . LYS A 1 458 ? 47.375 45.148 19.789 1.00 24.93 458 LYS A O 1
ATOM 3271 N N . ARG A 1 459 ? 48.507 45.360 17.859 1.00 23.71 459 ARG A N 1
ATOM 3272 C CA . ARG A 1 459 ? 47.349 45.991 17.229 1.00 24.67 459 ARG A CA 1
ATOM 3273 C C . ARG A 1 459 ? 46.212 44.992 17.050 1.00 27.69 459 ARG A C 1
ATOM 3274 O O . ARG A 1 459 ? 45.046 45.331 17.281 1.00 22.54 459 ARG A O 1
ATOM 3282 N N . LEU A 1 460 ? 46.524 43.753 16.656 1.00 22.46 460 LEU A N 1
ATOM 3283 C CA . LEU A 1 460 ? 45.459 42.761 16.492 1.00 22.90 460 LEU A CA 1
ATOM 3284 C C . LEU A 1 460 ? 44.765 42.476 17.823 1.00 24.57 460 LEU A C 1
ATOM 3285 O O . LEU A 1 460 ? 43.539 42.283 17.865 1.00 23.85 460 LEU A O 1
ATOM 3290 N N . GLU A 1 461 ? 45.533 42.433 18.922 1.00 24.34 461 GLU A N 1
ATOM 3291 C CA . GLU A 1 461 ? 44.946 42.246 20.248 1.00 28.13 461 GLU A CA 1
ATOM 3292 C C . GLU A 1 461 ? 43.930 43.333 20.561 1.00 26.86 461 GLU A C 1
ATOM 3293 O O . GLU A 1 461 ? 42.869 43.055 21.134 1.00 25.66 461 GLU A O 1
ATOM 3299 N N . ARG A 1 462 ? 44.269 44.584 20.242 1.00 24.96 462 ARG A N 1
ATOM 3300 C CA . ARG A 1 462 ? 43.354 45.696 20.480 1.00 22.99 462 ARG A CA 1
ATOM 3301 C C . ARG A 1 462 ? 42.081 45.539 19.655 1.00 23.29 462 ARG A C 1
ATOM 3302 O O . ARG A 1 462 ? 40.978 45.814 20.146 1.00 23.80 462 ARG A O 1
ATOM 3310 N N . ALA A 1 463 ? 42.212 45.112 18.394 1.00 24.27 463 ALA A N 1
ATOM 3311 C CA . ALA A 1 463 ? 41.027 44.892 17.566 1.00 22.08 463 ALA A CA 1
ATOM 3312 C C . ALA A 1 463 ? 40.120 43.831 18.172 1.00 22.69 463 ALA A C 1
ATOM 3313 O O . ALA A 1 463 ? 38.901 44.023 18.271 1.00 23.22 463 ALA A O 1
ATOM 3315 N N . LEU A 1 464 ? 40.693 42.688 18.565 1.00 25.03 464 LEU A N 1
ATOM 3316 C CA . LEU A 1 464 ? 39.868 41.596 19.086 1.00 27.45 464 LEU A CA 1
ATOM 3317 C C . LEU A 1 464 ? 39.150 42.012 20.367 1.00 26.83 464 LEU A C 1
ATOM 3318 O O . LEU A 1 464 ? 37.971 41.683 20.562 1.00 24.24 464 LEU A O 1
ATOM 3323 N N . ARG A 1 465 ? 39.846 42.755 21.239 1.00 24.09 465 ARG A N 1
ATOM 3324 C CA . ARG A 1 465 ? 39.254 43.284 22.468 1.00 29.03 465 ARG A CA 1
ATOM 3325 C C . ARG A 1 465 ? 38.034 44.155 22.170 1.00 26.34 465 ARG A C 1
ATOM 3326 O O . ARG A 1 465 ? 36.986 44.029 22.816 1.00 24.88 465 ARG A O 1
ATOM 3334 N N . ARG A 1 466 ? 38.161 45.070 21.208 1.00 21.88 466 ARG A N 1
ATOM 3335 C CA . ARG A 1 466 ? 37.054 45.966 20.879 1.00 21.13 466 ARG A CA 1
ATOM 3336 C C . ARG A 1 466 ? 35.929 45.220 20.167 1.00 24.06 466 ARG A C 1
ATOM 3337 O O . ARG A 1 466 ? 34.744 45.479 20.411 1.00 24.55 466 ARG A O 1
ATOM 3345 N N . ILE A 1 467 ? 36.284 44.305 19.268 1.00 22.98 467 ILE A N 1
ATOM 3346 C CA . ILE A 1 467 ? 35.275 43.511 18.571 1.00 22.21 467 ILE A CA 1
ATOM 3347 C C . ILE A 1 467 ? 34.472 42.683 19.564 1.00 23.32 467 ILE A C 1
ATOM 3348 O O . ILE A 1 467 ? 33.240 42.593 19.483 1.00 23.51 467 ILE A O 1
ATOM 3353 N N . THR A 1 468 ? 35.165 42.053 20.510 1.00 24.07 468 THR A N 1
ATOM 3354 C CA . THR A 1 468 ? 34.491 41.283 21.546 1.00 30.34 468 THR A CA 1
ATOM 3355 C C . THR A 1 468 ? 33.555 42.166 22.366 1.00 28.65 468 THR A C 1
ATOM 3356 O O . THR A 1 468 ? 32.420 41.772 22.666 1.00 26.66 468 THR A O 1
ATOM 3360 N N . MET A 1 469 ? 34.019 43.358 22.750 1.00 25.26 469 MET A N 1
ATOM 3361 C CA . MET A 1 469 ? 33.150 44.299 23.447 1.00 26.29 469 MET A CA 1
ATOM 3362 C C . MET A 1 469 ? 31.903 44.613 22.623 1.00 22.49 469 MET A C 1
ATOM 3363 O O . MET A 1 469 ? 30.784 44.580 23.145 1.00 27.76 469 MET A O 1
ATOM 3368 N N . LEU A 1 470 ? 32.076 44.919 21.334 1.00 22.87 470 LEU A N 1
ATOM 3369 C CA . LEU A 1 470 ? 30.921 45.267 20.506 1.00 28.59 470 LEU A CA 1
ATOM 3370 C C . LEU A 1 470 ? 29.945 44.099 20.380 1.00 29.39 470 LEU A C 1
ATOM 3371 O O . LEU A 1 470 ? 28.727 44.301 20.386 1.00 26.56 470 LEU A O 1
ATOM 3376 N N A GLN A 1 471 ? 30.468 42.877 20.239 0.57 26.84 471 GLN A N 1
ATOM 3377 N N B GLN A 1 471 ? 30.449 42.869 20.272 0.43 28.06 471 GLN A N 1
ATOM 3378 C CA A GLN A 1 471 ? 29.609 41.694 20.189 0.57 28.15 471 GLN A CA 1
ATOM 3379 C CA B GLN A 1 471 ? 29.536 41.733 20.160 0.43 27.91 471 GLN A CA 1
ATOM 3380 C C A GLN A 1 471 ? 28.759 41.581 21.444 0.57 29.27 471 GLN A C 1
ATOM 3381 C C B GLN A 1 471 ? 28.746 41.532 21.450 0.43 29.41 471 GLN A C 1
ATOM 3382 O O A GLN A 1 471 ? 27.540 41.375 21.375 0.57 29.36 471 GLN A O 1
ATOM 3383 O O B GLN A 1 471 ? 27.545 41.240 21.410 0.43 28.46 471 GLN A O 1
ATOM 3394 N N . GLN A 1 472 ? 29.396 41.703 22.606 1.00 26.62 472 GLN A N 1
ATOM 3395 C CA . GLN A 1 472 ? 28.681 41.592 23.866 1.00 28.31 472 GLN A CA 1
ATOM 3396 C C . GLN A 1 472 ? 27.657 42.708 24.017 1.00 34.30 472 GLN A C 1
ATOM 3397 O O . GLN A 1 472 ? 26.549 42.471 24.514 1.00 33.18 472 GLN A O 1
ATOM 3403 N N . GLU A 1 473 ? 28.005 43.933 23.585 1.00 28.64 473 GLU A N 1
ATOM 3404 C CA . GLU A 1 473 ? 27.044 45.036 23.651 1.00 30.28 473 GLU A CA 1
ATOM 3405 C C . GLU A 1 473 ? 25.871 44.794 22.714 1.00 25.73 473 GLU A C 1
ATOM 3406 O O . GLU A 1 473 ? 24.714 45.037 23.078 1.00 28.81 473 GLU A O 1
ATOM 3412 N N . ILE A 1 474 ? 26.147 44.307 21.509 1.00 26.59 474 ILE A N 1
ATOM 3413 C CA . ILE A 1 474 ? 25.061 44.005 20.573 1.00 32.07 474 ILE A CA 1
ATOM 3414 C C . ILE A 1 474 ? 24.105 42.984 21.183 1.00 42.41 474 ILE A C 1
ATOM 3415 O O . ILE A 1 474 ? 22.877 43.171 21.174 1.00 31.17 474 ILE A O 1
ATOM 3420 N N . ASP A 1 475 ? 24.656 41.906 21.758 1.00 33.83 475 ASP A N 1
ATOM 3421 C CA . ASP A 1 475 ? 23.824 40.930 22.467 1.00 41.74 475 ASP A CA 1
ATOM 3422 C C . ASP A 1 475 ? 23.036 41.575 23.596 1.00 45.98 475 ASP A C 1
ATOM 3423 O O . ASP A 1 475 ? 21.858 41.258 23.798 1.00 48.89 475 ASP A O 1
ATOM 3428 N N . GLU A 1 476 ? 23.680 42.448 24.374 1.00 36.78 476 GLU A N 1
ATOM 3429 C CA . GLU A 1 476 ? 23.034 42.971 25.572 1.00 36.51 476 GLU A CA 1
ATOM 3430 C C . GLU A 1 476 ? 22.004 44.042 25.233 1.00 50.75 476 GLU A C 1
ATOM 3431 O O . GLU A 1 476 ? 20.920 44.067 25.822 1.00 53.16 476 GLU A O 1
ATOM 3437 N N . TYR A 1 477 ? 22.316 44.925 24.284 1.00 35.34 477 TYR A N 1
ATOM 3438 C CA . TYR A 1 477 ? 21.496 46.112 24.066 1.00 35.69 477 TYR A CA 1
ATOM 3439 C C . TYR A 1 477 ? 20.487 45.968 22.931 1.00 29.75 477 TYR A C 1
ATOM 3440 O O . TYR A 1 477 ? 19.413 46.570 23.003 1.00 32.77 477 TYR A O 1
ATOM 3449 N N . TYR A 1 478 ? 20.797 45.220 21.879 1.00 28.69 478 TYR A N 1
ATOM 3450 C CA . TYR A 1 478 ? 19.946 45.191 20.696 1.00 36.65 478 TYR A CA 1
ATOM 3451 C C . TYR A 1 478 ? 19.177 43.880 20.556 1.00 35.80 478 TYR A C 1
ATOM 3452 O O . TYR A 1 478 ? 18.622 43.613 19.489 1.00 33.91 478 TYR A O 1
ATOM 3461 N N . ALA A 1 479 ? 19.122 43.065 21.607 1.00 43.51 479 ALA A N 1
ATOM 3462 C CA . ALA A 1 479 ? 18.370 41.817 21.535 1.00 52.12 479 ALA A CA 1
ATOM 3463 C C . ALA A 1 479 ? 16.895 42.105 21.296 1.00 45.37 479 ALA A C 1
ATOM 3464 O O . ALA A 1 479 ? 16.298 42.956 21.961 1.00 47.65 479 ALA A O 1
ATOM 3466 N N . ASN A 1 480 ? 16.312 41.411 20.321 1.00 54.46 480 ASN A N 1
ATOM 3467 C CA . ASN A 1 480 ? 14.900 41.570 19.967 1.00 77.07 480 ASN A CA 1
ATOM 3468 C C . ASN A 1 480 ? 14.575 42.981 19.481 1.00 73.11 480 ASN A C 1
ATOM 3469 O O . ASN A 1 480 ? 13.405 43.377 19.454 1.00 69.52 480 ASN A O 1
ATOM 3474 N N . PHE A 1 481 ? 15.593 43.762 19.120 1.00 52.82 481 PHE A N 1
ATOM 3475 C CA . PHE A 1 481 ? 15.354 45.018 18.427 1.00 45.92 481 PHE A CA 1
ATOM 3476 C C . PHE A 1 481 ? 14.680 44.749 17.090 1.00 42.37 481 PHE A C 1
ATOM 3477 O O . PHE A 1 481 ? 14.976 43.758 16.416 1.00 46.82 481 PHE A O 1
ATOM 3485 N N . ARG A 1 482 ? 13.768 45.641 16.716 1.00 46.99 482 ARG A N 1
ATOM 3486 C CA . ARG A 1 482 ? 13.168 45.593 15.392 1.00 52.34 482 ARG A CA 1
ATOM 3487 C C . ARG A 1 482 ? 14.265 45.576 14.338 1.00 56.99 482 ARG A C 1
ATOM 3488 O O . ARG A 1 482 ? 15.263 46.292 14.445 1.00 49.49 482 ARG A O 1
ATOM 3496 N N . VAL A 1 483 ? 14.104 44.718 13.334 1.00 45.00 483 VAL A N 1
ATOM 3497 C CA . VAL A 1 483 ? 15.126 44.615 12.303 1.00 50.39 483 VAL A CA 1
ATOM 3498 C C . VAL A 1 483 ? 15.189 45.923 11.527 1.00 46.93 483 VAL A C 1
ATOM 3499 O O . VAL A 1 483 ? 14.164 46.568 11.269 1.00 42.76 483 VAL A O 1
ATOM 3503 N N . SER A 1 484 ? 16.403 46.346 11.196 1.00 38.71 484 SER A N 1
ATOM 3504 C CA . SER A 1 484 ? 16.623 47.479 10.314 1.00 37.99 484 SER A CA 1
ATOM 3505 C C . SER A 1 484 ? 17.883 47.186 9.520 1.00 37.78 484 SER A C 1
ATOM 3506 O O . SER A 1 484 ? 18.693 46.341 9.907 1.00 35.81 484 SER A O 1
ATOM 3509 N N . ASN A 1 485 ? 18.037 47.884 8.395 1.00 41.51 485 ASN A N 1
ATOM 3510 C CA . ASN A 1 485 ? 19.215 47.677 7.555 1.00 42.57 485 ASN A CA 1
ATOM 3511 C C . ASN A 1 485 ? 20.497 47.970 8.328 1.00 37.69 485 ASN A C 1
ATOM 3512 O O . ASN A 1 485 ? 21.485 47.231 8.218 1.00 35.44 485 ASN A O 1
ATOM 3517 N N . ASN A 1 486 ? 20.485 49.030 9.139 1.00 34.72 486 ASN A N 1
ATOM 3518 C CA . ASN A 1 486 ? 21.669 49.416 9.899 1.00 36.39 486 ASN A CA 1
ATOM 3519 C C . ASN A 1 486 ? 22.039 48.359 10.926 1.00 28.86 486 ASN A C 1
ATOM 3520 O O . ASN A 1 486 ? 23.220 48.067 11.126 1.00 30.25 486 ASN A O 1
ATOM 3525 N N . LEU A 1 487 ? 21.044 47.816 11.631 1.00 32.69 487 LEU A N 1
ATOM 3526 C CA . LEU A 1 487 ? 21.327 46.799 12.638 1.00 32.66 487 LEU A CA 1
ATOM 3527 C C . LEU A 1 487 ? 21.819 45.504 12.001 1.00 27.48 487 LEU A C 1
ATOM 3528 O O . LEU A 1 487 ? 22.775 44.893 12.486 1.00 27.46 487 LEU A O 1
ATOM 3533 N N . LEU A 1 488 ? 21.173 45.055 10.916 1.00 29.39 488 LEU A N 1
ATOM 3534 C CA . LEU A 1 488 ? 21.660 43.870 10.215 1.00 27.23 488 LEU A CA 1
ATOM 3535 C C . LEU A 1 488 ? 23.105 44.053 9.784 1.00 27.69 488 LEU A C 1
ATOM 3536 O O . LEU A 1 488 ? 23.944 43.163 9.975 1.00 25.93 488 LEU A O 1
ATOM 3541 N N . GLU A 1 489 ? 23.413 45.206 9.186 1.00 28.25 489 GLU A N 1
ATOM 3542 C CA . GLU A 1 489 ? 24.780 45.456 8.741 1.00 28.17 489 GLU A CA 1
ATOM 3543 C C . GLU A 1 489 ? 25.753 45.484 9.915 1.00 29.14 489 GLU A C 1
ATOM 3544 O O . GLU A 1 489 ? 26.842 44.906 9.841 1.00 27.36 489 GLU A O 1
ATOM 3550 N N . LEU A 1 490 ? 25.385 46.152 11.013 1.00 27.24 490 LEU A N 1
ATOM 3551 C CA . LEU A 1 490 ? 26.281 46.160 12.167 1.00 26.68 490 LEU A CA 1
ATOM 3552 C C . LEU A 1 490 ? 26.549 44.742 12.656 1.00 25.01 490 LEU A C 1
ATOM 3553 O O . LEU A 1 490 ? 27.699 44.372 12.923 1.00 24.89 490 LEU A O 1
ATOM 3558 N N . ARG A 1 491 ? 25.489 43.950 12.838 1.00 25.14 491 ARG A N 1
ATOM 3559 C CA . ARG A 1 491 ? 25.674 42.585 13.324 1.00 26.97 491 ARG A CA 1
ATOM 3560 C C . ARG A 1 491 ? 26.618 41.808 12.420 1.00 26.39 491 ARG A C 1
ATOM 3561 O O . ARG A 1 491 ? 27.490 41.073 12.904 1.00 26.25 491 ARG A O 1
ATOM 3569 N N . ASN A 1 492 ? 26.450 41.950 11.101 1.00 22.73 492 ASN A N 1
ATOM 3570 C CA . ASN A 1 492 ? 27.253 41.171 10.166 1.00 24.07 492 ASN A CA 1
ATOM 3571 C C . ASN A 1 492 ? 28.684 41.685 10.099 1.00 23.47 492 ASN A C 1
ATOM 3572 O O . ASN A 1 492 ? 29.627 40.885 10.074 1.00 21.93 492 ASN A O 1
ATOM 3577 N N . LEU A 1 493 ? 28.868 43.012 10.077 1.00 24.40 493 LEU A N 1
ATOM 3578 C CA . LEU A 1 493 ? 30.221 43.572 10.033 1.00 24.40 493 LEU A CA 1
ATOM 3579 C C . LEU A 1 493 ? 31.029 43.172 11.256 1.00 25.92 493 LEU A C 1
ATOM 3580 O O . LEU A 1 493 ? 32.211 42.827 11.144 1.00 24.32 493 LEU A O 1
ATOM 3585 N N . VAL A 1 494 ? 30.413 43.222 12.436 1.00 25.36 494 VAL A N 1
ATOM 3586 C CA . VAL A 1 494 ? 31.133 42.851 13.648 1.00 21.59 494 VAL A CA 1
ATOM 3587 C C . VAL A 1 494 ? 31.441 41.364 13.638 1.00 26.97 494 VAL A C 1
ATOM 3588 O O . VAL A 1 494 ? 32.534 40.948 14.026 1.00 22.32 494 VAL A O 1
ATOM 3592 N N . GLN A 1 495 ? 30.489 40.540 13.178 1.00 22.18 495 GLN A N 1
ATOM 3593 C CA . GLN A 1 495 ? 30.737 39.101 13.085 1.00 23.33 495 GLN A CA 1
ATOM 3594 C C . GLN A 1 495 ? 31.910 38.801 12.162 1.00 22.22 495 GLN A C 1
ATOM 3595 O O . GLN A 1 495 ? 32.793 38.007 12.497 1.00 23.81 495 GLN A O 1
ATOM 3601 N N . VAL A 1 496 ? 31.930 39.419 10.983 1.00 22.11 496 VAL A N 1
ATOM 3602 C CA . VAL A 1 496 ? 32.999 39.102 10.047 1.00 20.70 496 VAL A CA 1
ATOM 3603 C C . VAL A 1 496 ? 34.315 39.703 10.508 1.00 24.32 496 VAL A C 1
ATOM 3604 O O . VAL A 1 496 ? 35.374 39.112 10.291 1.00 21.62 496 VAL A O 1
ATOM 3608 N N . ALA A 1 497 ? 34.277 40.869 11.163 1.00 22.49 497 ALA A N 1
ATOM 3609 C CA . ALA A 1 497 ? 35.501 41.426 11.742 1.00 22.37 497 ALA A CA 1
ATOM 3610 C C . ALA A 1 497 ? 36.143 40.457 12.723 1.00 23.20 497 ALA A C 1
ATOM 3611 O O . ALA A 1 497 ? 37.372 40.325 12.759 1.00 22.07 497 ALA A O 1
ATOM 3613 N N . GLU A 1 498 ? 35.335 39.805 13.567 1.00 21.41 498 GLU A N 1
ATOM 3614 C CA . GLU A 1 498 ? 35.878 38.815 14.486 1.00 22.71 498 GLU A CA 1
ATOM 3615 C C . GLU A 1 498 ? 36.618 37.717 13.739 1.00 27.28 498 GLU A C 1
ATOM 3616 O O . GLU A 1 498 ? 37.688 37.268 14.172 1.00 23.69 498 GLU A O 1
ATOM 3622 N N . LEU A 1 499 ? 36.052 37.255 12.625 1.00 22.55 499 LEU A N 1
ATOM 3623 C CA . LEU A 1 499 ? 36.680 36.167 11.887 1.00 22.63 499 LEU A CA 1
ATOM 3624 C C . LEU A 1 499 ? 37.958 36.644 11.208 1.00 21.08 499 LEU A C 1
ATOM 3625 O O . LEU A 1 499 ? 38.953 35.914 11.164 1.00 22.86 499 LEU A O 1
ATOM 3630 N N . ILE A 1 500 ? 37.946 37.875 10.698 1.00 22.84 500 ILE A N 1
ATOM 3631 C CA . ILE A 1 500 ? 39.138 38.440 10.067 1.00 22.45 500 ILE A CA 1
ATOM 3632 C C . ILE A 1 500 ? 40.282 38.531 11.074 1.00 24.09 500 ILE A C 1
ATOM 3633 O O . ILE A 1 500 ? 41.406 38.115 10.791 1.00 22.32 500 ILE A O 1
ATOM 3638 N N A VAL A 1 501 ? 40.008 39.087 12.259 0.57 20.91 501 VAL A N 1
ATOM 3639 N N B VAL A 1 501 ? 40.017 39.074 12.266 0.43 21.27 501 VAL A N 1
ATOM 3640 C CA A VAL A 1 501 ? 41.102 39.289 13.204 0.57 19.91 501 VAL A CA 1
ATOM 3641 C CA B VAL A 1 501 ? 41.100 39.236 13.238 0.43 20.03 501 VAL A CA 1
ATOM 3642 C C A VAL A 1 501 ? 41.581 37.951 13.750 0.57 21.97 501 VAL A C 1
ATOM 3643 C C B VAL A 1 501 ? 41.616 37.880 13.691 0.43 21.60 501 VAL A C 1
ATOM 3644 O O A VAL A 1 501 ? 42.773 37.777 14.031 0.57 25.15 501 VAL A O 1
ATOM 3645 O O B VAL A 1 501 ? 42.828 37.672 13.828 0.43 22.65 501 VAL A O 1
ATOM 3652 N N A ARG A 1 502 ? 40.688 36.964 13.868 0.57 19.68 502 ARG A N 1
ATOM 3653 N N B ARG A 1 502 ? 40.706 36.931 13.928 0.43 21.05 502 ARG A N 1
ATOM 3654 C CA A ARG A 1 502 ? 41.136 35.666 14.363 0.57 23.63 502 ARG A CA 1
ATOM 3655 C CA B ARG A 1 502 ? 41.133 35.608 14.368 0.43 24.03 502 ARG A CA 1
ATOM 3656 C C A ARG A 1 502 ? 42.020 34.953 13.340 0.57 23.30 502 ARG A C 1
ATOM 3657 C C B ARG A 1 502 ? 42.036 34.945 13.334 0.43 23.24 502 ARG A C 1
ATOM 3658 O O A ARG A 1 502 ? 42.996 34.291 13.717 0.57 24.12 502 ARG A O 1
ATOM 3659 O O B ARG A 1 502 ? 43.038 34.313 13.693 0.43 23.71 502 ARG A O 1
ATOM 3674 N N . CYS A 1 503 ? 41.717 35.102 12.046 1.00 23.09 503 CYS A N 1
ATOM 3675 C CA . CYS A 1 503 ? 42.611 34.575 11.012 1.00 21.67 503 CYS A CA 1
ATOM 3676 C C . CYS A 1 503 ? 43.949 35.316 11.014 1.00 22.99 503 CYS A C 1
ATOM 3677 O O . CYS A 1 503 ? 45.008 34.688 10.900 1.00 24.13 503 CYS A O 1
ATOM 3680 N N . ALA A 1 504 ? 43.921 36.652 11.129 1.00 20.94 504 ALA A N 1
ATOM 3681 C CA . ALA A 1 504 ? 45.172 37.416 11.147 1.00 24.49 504 ALA A CA 1
ATOM 3682 C C . ALA A 1 504 ? 46.037 37.039 12.343 1.00 24.97 504 ALA A C 1
ATOM 3683 O O . ALA A 1 504 ? 47.272 36.971 12.235 1.00 23.27 504 ALA A O 1
ATOM 3685 N N . MET A 1 505 ? 45.414 36.771 13.495 1.00 22.38 505 MET A N 1
ATOM 3686 C CA . MET A 1 505 ? 46.197 36.400 14.668 1.00 24.11 505 MET A CA 1
ATOM 3687 C C . MET A 1 505 ? 46.835 35.027 14.527 1.00 27.39 505 MET A C 1
ATOM 3688 O O . MET A 1 505 ? 47.908 34.789 15.100 1.00 27.03 505 MET A O 1
ATOM 3693 N N . MET A 1 506 ? 46.191 34.118 13.787 1.00 25.52 506 MET A N 1
ATOM 3694 C CA . MET A 1 506 ? 46.727 32.774 13.598 1.00 27.29 506 MET A CA 1
ATOM 3695 C C . MET A 1 506 ? 48.030 32.782 12.808 1.00 31.09 506 MET A C 1
ATOM 3696 O O . MET A 1 506 ? 48.847 31.870 12.970 1.00 28.59 506 MET A O 1
ATOM 3701 N N . ARG A 1 507 ? 48.231 33.758 11.922 1.00 26.20 507 ARG A N 1
ATOM 3702 C CA . ARG A 1 507 ? 49.316 33.669 10.942 1.00 25.91 507 ARG A CA 1
ATOM 3703 C C . ARG A 1 507 ? 50.566 34.350 11.481 1.00 27.36 507 ARG A C 1
ATOM 3704 O O . ARG A 1 507 ? 50.642 35.585 11.523 1.00 29.15 507 ARG A O 1
ATOM 3712 N N . LYS A 1 508 ? 51.548 33.545 11.886 1.00 25.03 508 LYS A N 1
ATOM 3713 C CA . LYS A 1 508 ? 52.782 34.045 12.506 1.00 26.04 508 LYS A CA 1
ATOM 3714 C C . LYS A 1 508 ? 53.878 34.201 11.448 1.00 29.67 508 LYS A C 1
ATOM 3715 O O . LYS A 1 508 ? 54.961 33.637 11.536 1.00 28.00 508 LYS A O 1
ATOM 3721 N N . GLU A 1 509 ? 53.557 34.971 10.411 1.00 27.12 509 GLU A N 1
ATOM 3722 C CA . GLU A 1 509 ? 54.465 35.187 9.291 1.00 27.34 509 GLU A CA 1
ATOM 3723 C C . GLU A 1 509 ? 53.856 36.305 8.459 1.00 27.18 509 GLU A C 1
ATOM 3724 O O . GLU A 1 509 ? 52.680 36.634 8.609 1.00 26.14 509 GLU A O 1
ATOM 3730 N N . SER A 1 510 ? 54.655 36.852 7.553 1.00 29.13 510 SER A N 1
ATOM 3731 C CA . SER A 1 510 ? 54.166 37.777 6.540 1.00 24.02 510 SER A CA 1
ATOM 3732 C C . SER A 1 510 ? 54.154 37.030 5.212 1.00 27.17 510 SER A C 1
ATOM 3733 O O . SER A 1 510 ? 55.171 36.465 4.802 1.00 28.72 510 SER A O 1
ATOM 3736 N N . ARG A 1 511 ? 53.000 37.009 4.561 1.00 25.40 511 ARG A N 1
ATOM 3737 C CA . ARG A 1 511 ? 52.858 36.321 3.284 1.00 27.43 511 ARG A CA 1
ATOM 3738 C C . ARG A 1 511 ? 51.758 37.020 2.497 1.00 24.97 511 ARG A C 1
ATOM 3739 O O . ARG A 1 511 ? 50.661 37.212 3.022 1.00 23.88 511 ARG A O 1
ATOM 3747 N N . GLY A 1 512 ? 52.045 37.392 1.250 1.00 29.47 512 GLY A N 1
ATOM 3748 C CA . GLY A 1 512 ? 51.004 37.991 0.417 1.00 27.95 512 GLY A CA 1
ATOM 3749 C C . GLY A 1 512 ? 50.413 39.232 1.063 1.00 24.88 512 GLY A C 1
ATOM 3750 O O . GLY A 1 512 ? 51.130 40.148 1.485 1.00 27.05 512 GLY A O 1
ATOM 3751 N N . LEU A 1 513 ? 49.086 39.252 1.167 1.00 26.33 513 LEU A N 1
ATOM 3752 C CA . LEU A 1 513 ? 48.353 40.410 1.672 1.00 26.78 513 LEU A CA 1
ATOM 3753 C C . LEU A 1 513 ? 48.410 40.550 3.190 1.00 28.44 513 LEU A C 1
ATOM 3754 O O . LEU A 1 513 ? 47.955 41.573 3.713 1.00 28.06 513 LEU A O 1
ATOM 3759 N N . HIS A 1 514 ? 48.944 39.563 3.912 1.00 27.06 514 HIS A N 1
ATOM 3760 C CA . HIS A 1 514 ? 49.092 39.656 5.367 1.00 24.32 514 HIS A CA 1
ATOM 3761 C C . HIS A 1 514 ? 50.516 40.100 5.695 1.00 24.42 514 HIS A C 1
ATOM 3762 O O . HIS A 1 514 ? 51.479 39.352 5.487 1.00 25.88 514 HIS A O 1
ATOM 3769 N N . PHE A 1 515 ? 50.653 41.324 6.196 1.00 22.61 515 PHE A N 1
ATOM 3770 C CA . PHE A 1 515 ? 51.948 41.944 6.445 1.00 23.18 515 PHE A CA 1
ATOM 3771 C C . PHE A 1 515 ? 51.995 42.348 7.917 1.00 26.53 515 PHE A C 1
ATOM 3772 O O . PHE A 1 515 ? 51.299 43.288 8.324 1.00 24.95 515 PHE A O 1
ATOM 3780 N N . THR A 1 516 ? 52.791 41.640 8.724 1.00 25.37 516 THR A N 1
ATOM 3781 C CA . THR A 1 516 ? 52.932 41.959 10.145 1.00 24.02 516 THR A CA 1
ATOM 3782 C C . THR A 1 516 ? 54.378 42.301 10.485 1.00 25.65 516 THR A C 1
ATOM 3783 O O . THR A 1 516 ? 55.300 41.552 10.149 1.00 26.69 516 THR A O 1
ATOM 3787 N N . LEU A 1 517 ? 54.571 43.442 11.163 1.00 23.53 517 LEU A N 1
ATOM 3788 C CA . LEU A 1 517 ? 55.903 43.865 11.573 1.00 25.81 517 LEU A CA 1
ATOM 3789 C C . LEU A 1 517 ? 56.558 42.876 12.530 1.00 30.95 517 LEU A C 1
ATOM 3790 O O . LEU A 1 517 ? 57.787 42.847 12.625 1.00 26.30 517 LEU A O 1
ATOM 3795 N N . ASP A 1 518 ? 55.771 42.063 13.240 1.00 26.17 518 ASP A N 1
ATOM 3796 C CA . ASP A 1 518 ? 56.364 41.169 14.231 1.00 31.35 518 ASP A CA 1
ATOM 3797 C C . ASP A 1 518 ? 56.880 39.874 13.626 1.00 25.65 518 ASP A C 1
ATOM 3798 O O . ASP A 1 518 ? 57.726 39.217 14.239 1.00 26.59 518 ASP A O 1
ATOM 3803 N N . TYR A 1 519 ? 56.419 39.508 12.429 1.00 25.24 519 TYR A N 1
ATOM 3804 C CA . TYR A 1 519 ? 56.883 38.304 11.737 1.00 29.51 519 TYR A CA 1
ATOM 3805 C C . TYR A 1 519 ? 57.161 38.675 10.286 1.00 25.88 519 TYR A C 1
ATOM 3806 O O . TYR A 1 519 ? 56.338 38.422 9.402 1.00 26.09 519 TYR A O 1
ATOM 3815 N N . PRO A 1 520 ? 58.309 39.290 10.008 1.00 30.14 520 PRO A N 1
ATOM 3816 C CA . PRO A 1 520 ? 58.563 39.783 8.644 1.00 28.55 520 PRO A CA 1
ATOM 3817 C C . PRO A 1 520 ? 58.837 38.694 7.626 1.00 33.62 520 PRO A C 1
ATOM 3818 O O . PRO A 1 520 ? 58.637 38.942 6.429 1.00 32.59 520 PRO A O 1
ATOM 3822 N N A GLN A 1 521 ? 59.276 37.509 8.046 0.51 32.75 521 GLN A N 1
ATOM 3823 N N B GLN A 1 521 ? 59.286 37.510 8.037 0.49 32.87 521 GLN A N 1
ATOM 3824 C CA A GLN A 1 521 ? 59.634 36.441 7.122 0.51 33.60 521 GLN A CA 1
ATOM 3825 C CA B GLN A 1 521 ? 59.639 36.448 7.101 0.49 33.59 521 GLN A CA 1
ATOM 3826 C C A GLN A 1 521 ? 58.457 35.497 6.873 0.51 33.98 521 GLN A C 1
ATOM 3827 C C B GLN A 1 521 ? 58.466 35.493 6.877 0.49 34.05 521 GLN A C 1
ATOM 3828 O O A GLN A 1 521 ? 57.442 35.525 7.567 0.51 31.35 521 GLN A O 1
ATOM 3829 O O B GLN A 1 521 ? 57.465 35.512 7.591 0.49 31.38 521 GLN A O 1
ATOM 3840 N N . GLN A 1 522 ? 58.607 34.650 5.854 1.00 35.13 522 GLN A N 1
ATOM 3841 C CA . GLN A 1 522 ? 57.642 33.589 5.562 1.00 33.07 522 GLN A CA 1
ATOM 3842 C C . GLN A 1 522 ? 58.055 32.305 6.269 1.00 43.26 522 GLN A C 1
ATOM 3843 O O . GLN A 1 522 ? 59.244 31.999 6.379 1.00 45.07 522 GLN A O 1
ATOM 3849 N N . LEU A 1 523 ? 57.073 31.545 6.736 1.00 38.77 523 LEU A N 1
ATOM 3850 C CA . LEU A 1 523 ? 57.371 30.203 7.216 1.00 38.16 523 LEU A CA 1
ATOM 3851 C C . LEU A 1 523 ? 57.785 29.318 6.048 1.00 37.57 523 LEU A C 1
ATOM 3852 O O . LEU A 1 523 ? 57.399 29.547 4.898 1.00 44.28 523 LEU A O 1
ATOM 3857 N N . ALA A 1 524 ? 58.585 28.295 6.348 1.00 44.62 524 ALA A N 1
ATOM 3858 C CA . ALA A 1 524 ? 58.982 27.365 5.298 1.00 44.74 524 ALA A CA 1
ATOM 3859 C C . ALA A 1 524 ? 57.778 26.597 4.776 1.00 47.47 524 ALA A C 1
ATOM 3860 O O . ALA A 1 524 ? 57.606 26.451 3.560 1.00 51.14 524 ALA A O 1
ATOM 3862 N N . GLU A 1 525 ? 56.929 26.116 5.679 1.00 48.42 525 GLU A N 1
ATOM 3863 C CA . GLU A 1 525 ? 55.693 25.435 5.322 1.00 51.12 525 GLU A CA 1
ATOM 3864 C C . GLU A 1 525 ? 54.515 26.217 5.883 1.00 37.09 525 GLU A C 1
ATOM 3865 O O . GLU A 1 525 ? 54.540 26.654 7.036 1.00 42.50 525 GLU A O 1
ATOM 3871 N N . SER A 1 526 ? 53.477 26.382 5.072 1.00 35.82 526 SER A N 1
ATOM 3872 C CA . SER A 1 526 ? 52.301 27.088 5.540 1.00 34.35 526 SER A CA 1
ATOM 3873 C C . SER A 1 526 ? 51.083 26.570 4.794 1.00 36.11 526 SER A C 1
ATOM 3874 O O . SER A 1 526 ? 51.172 25.690 3.936 1.00 38.88 526 SER A O 1
ATOM 3877 N N . GLY A 1 527 ? 49.939 27.136 5.123 1.00 30.65 527 GLY A N 1
ATOM 3878 C CA . GLY A 1 527 ? 48.698 26.755 4.498 1.00 27.33 527 GLY A CA 1
ATOM 3879 C C . GLY A 1 527 ? 47.667 27.801 4.853 1.00 28.97 527 GLY A C 1
ATOM 3880 O O . GLY A 1 527 ? 47.998 28.846 5.416 1.00 27.72 527 GLY A O 1
ATOM 3881 N N . PRO A 1 528 ? 46.401 27.536 4.546 1.00 26.02 528 PRO A N 1
ATOM 3882 C CA . PRO A 1 528 ? 45.347 28.510 4.839 1.00 27.26 528 PRO A CA 1
ATOM 3883 C C . PRO A 1 528 ? 45.060 28.593 6.326 1.00 25.64 528 PRO A C 1
ATOM 3884 O O . PRO A 1 528 ? 45.342 27.671 7.091 1.00 26.62 528 PRO A O 1
ATOM 3888 N N . SER A 1 529 ? 44.472 29.721 6.731 1.00 21.81 529 SER A N 1
ATOM 3889 C CA . SER A 1 529 ? 43.968 29.886 8.092 1.00 24.47 529 SER A CA 1
ATOM 3890 C C . SER A 1 529 ? 42.499 29.497 8.092 1.00 25.73 529 SER A C 1
ATOM 3891 O O . SER A 1 529 ? 41.699 30.159 7.435 1.00 28.51 529 SER A O 1
ATOM 3894 N N . ILE A 1 530 ? 42.135 28.437 8.809 1.00 25.30 530 ILE A N 1
ATOM 3895 C CA . ILE A 1 530 ? 40.758 27.940 8.781 1.00 24.53 530 ILE A CA 1
ATOM 3896 C C . ILE A 1 530 ? 40.148 28.088 10.165 1.00 26.48 530 ILE A C 1
ATOM 3897 O O . ILE A 1 530 ? 40.756 27.681 11.160 1.00 25.73 530 ILE A O 1
ATOM 3902 N N . LEU A 1 531 ? 38.943 28.648 10.230 1.00 23.84 531 LEU A N 1
ATOM 3903 C CA . LEU A 1 531 ? 38.196 28.762 11.480 1.00 24.50 531 LEU A CA 1
ATOM 3904 C C . LEU A 1 531 ? 36.949 27.897 11.404 1.00 30.05 531 LEU A C 1
ATOM 3905 O O . LEU A 1 531 ? 36.260 27.888 10.381 1.00 24.25 531 LEU A O 1
ATOM 3910 N N . SER A 1 532 ? 36.653 27.187 12.486 1.00 27.00 532 SER A N 1
ATOM 3911 C CA . SER A 1 532 ? 35.432 26.398 12.571 1.00 26.81 532 SER A CA 1
ATOM 3912 C C . SER A 1 532 ? 34.515 26.943 13.655 1.00 37.15 532 SER A C 1
ATOM 3913 O O . SER A 1 532 ? 34.975 27.195 14.780 1.00 30.71 532 SER A O 1
ATOM 3916 N N . PRO A 1 533 ? 33.221 27.126 13.366 1.00 32.79 533 PRO A N 1
ATOM 3917 C CA . PRO A 1 533 ? 32.284 27.558 14.414 1.00 33.37 533 PRO A CA 1
ATOM 3918 C C . PRO A 1 533 ? 31.885 26.440 15.355 1.00 39.29 533 PRO A C 1
ATOM 3919 O O . PRO A 1 533 ? 31.257 26.715 16.386 1.00 39.48 533 PRO A O 1
ATOM 3923 N N . LEU A 1 534 ? 32.242 25.198 15.040 1.00 39.81 534 LEU A N 1
ATOM 3924 C CA . LEU A 1 534 ? 31.858 24.046 15.844 1.00 56.45 534 LEU A CA 1
ATOM 3925 C C . LEU A 1 534 ? 32.866 23.721 16.936 1.00 64.70 534 LEU A C 1
ATOM 3926 O O . LEU A 1 534 ? 32.588 22.860 17.777 1.00 76.68 534 LEU A O 1
ATOM 3931 N N . THR A 1 535 ? 34.019 24.382 16.946 1.00 62.33 535 THR A N 1
ATOM 3932 C CA . THR A 1 535 ? 35.005 24.182 18.001 1.00 74.74 535 THR A CA 1
ATOM 3933 C C . THR A 1 535 ? 34.872 25.269 19.062 1.00 77.49 535 THR A C 1
ATOM 3934 O O . THR A 1 535 ? 35.005 26.458 18.763 1.00 72.78 535 THR A O 1
#

B-factor: mean 44.16, std 23.7, range [17.48, 136.2]

Organism: Salmonella typhimurium (strain LT2 / SGSC1412 / ATCC 700720) (NCBI:txid99287)

InterPro domains:
  IPR003953 FAD-dependent oxidoreductase 2, FAD-binding domain [PF00890] (10-392)
  IPR005288 L-aspartate oxidase [PTHR42716] (5-525)
  IPR005288 L-aspartate oxidase [TIGR00551] (8-520)
  IPR015939 Fumarate reductase/succinate dehydrogenase flavoprotein-like, C-terminal [PF02910] (441-522)
  IPR027477 Succinate dehydrogenase/fumarate reductase flavoprotein, catalytic domain superfamily [G3DSA:3.90.700.10] (248-361)
  IPR027477 Succinate dehydrogenase/fumarate reductase flavoprotein, catalytic domain superfamily [SSF56425] (238-353)
  IPR036188 FAD/NAD(P)-binding domain superfamily [G3DSA:3.50.50.60] (10-403)
  IPR036188 FAD/NAD(P)-binding domain superfamily [SSF51905] (4-446)
  IPR037099 Fumarate reductase/succinate dehydrogenase flavoprotein-like, C-terminal domain superfamily [SSF46977] (425-524)

Solvent-accessible surface area: 20786 Å² total

Foldseek 3Di:
DKDFFPAEWAEEEEAAPLLRLLLCVLQLVPIQYEYEAQAPHPALVVQLVVLCVLLQHFFPSVLQSLLSVCLVVLVVVLVVLPAVSSRVSSRVCQVPRPRYHYQHNKAWQAFFWQVVPPHDDAIFTQWTWMQRAVVLFIGTYGYLFYEYAQFAAQLLAVFAQDNSRHLQLSQLRCQVVWFKWWLQLQWDKAQWFFDDPPSNSHGDDLVLVVVPKAKAAPVGDGCQVVPDVCGSNDDRLSSQVSFLCRCVVVVHPFIWIAPLVDAPCVVCVPCVPVQVVVVVVPDHRNHDTTTTHMGTYAGQMATEAEQLQDTPHHSYGYFARNHHHSSNNNRHDPPSRSSRSSSNSVSVSVVSVVCSVVGDHDRIGDDDDPLDDDDPVVVVVLVVLSSVSNHLCCQQSHQEHELVSLVVNLVVLVVQQVCCVVPCVSHRDDPSNSSSNSSSSSSNVNSVQLNPAQAAGHSNHYPRHDHHDPDDYMRMDTSVD

CATH classification: 3.50.50.60 (+2 more: 3.90.700.10, 1.20.58.100)

Secondary structure (DSSP, 8-state):
-EE--SEEEEEEEE--SHHHHHHHHHHHTTS-EEEE-SS----HHHHHHHHHHHTTT---HHHHHHHHHHHHHHHHHHHHTT--HHHHHHHHHHTT-TTEEEE-SEEEEEEEEGGGGT--SS-BEEEEEEEETTTTEEEEEEEEEEEE-----GGGSSSBS-GGG-S-HHHHHHHHHT--EE-TT-EEEEEEEE-STT-TT-B--THHHHTT-EEE-TTS-B-HHHH-TTGGGS-HHHHHHHHHHHHHHHT-S-EEEE-TTS-HHHHHHH-HHHHHHHHHTT--TTTS-EEEEEEEEEES-EEE--TT-B-SSBTEEE-GGGEE-SSSTTS--TTHHHHHHHHHHHHHHHHHHHHGGGPPP-S-EEPPP---B--HHHHHHHHHHHHHHHHHHHHHSSSSB-HHHHHHHHHHHHHHHHHHHHHSTTBPP-HHHHHHHHHHHHHHHHHHHHHH--S-BTTB-BTT--SPPSS----EE-TT-